Protein AF-A0A828RWL3-F1 (afdb_monomer)

Radius of gyration: 21.67 Å; Cα contacts (8 Å, |Δi|>4): 666; chains: 1; bounding box: 58×50×50 Å

Nearest PDB structures (foldseek):
  4rp9-assembly1_A  TM=7.560E-01  e=6.392E-09  Escherichia coli K-12
  4rp8-assembly1_C  TM=7.259E-01  e=3.290E-09  Escherichia coli K-12
  5zov-assembly1_B  TM=5.584E-01  e=4.483E-07  Pasteurella multocida
  4iu9-assembly2_A  TM=1.940E-01  e=2.304E+00  Escherichia coli K-12
  2nwl-assembly1_B  TM=1.496E-01  e=1.547E+00  Pyrococcus horikoshii

Structure (mmCIF, N/CA/C/O backbone):
data_AF-A0A828RWL3-F1
#
_entry.id   AF-A0A828RWL3-F1
#
loop_
_atom_site.group_PDB
_atom_site.id
_atom_site.type_symbol
_atom_site.label_atom_id
_atom_site.label_alt_id
_atom_site.label_comp_id
_atom_site.label_asym_id
_atom_site.label_entity_id
_atom_site.label_seq_id
_atom_site.pdbx_PDB_ins_code
_atom_site.Cartn_x
_atom_site.Cartn_y
_atom_site.Cartn_z
_atom_site.occupancy
_atom_site.B_iso_or_equiv
_atom_site.auth_seq_id
_atom_site.auth_comp_id
_atom_site.auth_asym_id
_atom_site.auth_atom_id
_atom_site.pdbx_PDB_model_num
ATOM 1 N N . MET A 1 1 ? -5.388 -0.956 -11.481 1.00 44.22 1 MET A N 1
ATOM 2 C CA . MET A 1 1 ? -4.963 0.187 -12.299 1.00 44.22 1 MET A CA 1
ATOM 3 C C . MET A 1 1 ? -3.912 0.929 -11.495 1.00 44.22 1 MET A C 1
ATOM 5 O O . MET A 1 1 ? -4.169 1.187 -10.321 1.00 44.22 1 MET A O 1
ATOM 9 N N . SER A 1 2 ? -2.727 1.198 -12.045 1.00 49.78 2 SER A N 1
ATOM 10 C CA . SER A 1 2 ? -1.838 2.213 -11.463 1.00 49.78 2 SER A CA 1
ATOM 11 C C . SER A 1 2 ? -2.535 3.561 -11.646 1.00 49.78 2 SER A C 1
ATOM 13 O O . SER A 1 2 ? -2.854 3.927 -12.773 1.00 49.78 2 SER A O 1
ATOM 15 N N . LEU A 1 3 ? -2.880 4.233 -10.550 1.00 58.66 3 LEU A N 1
ATOM 16 C CA . LEU A 1 3 ? -3.630 5.493 -10.591 1.00 58.66 3 LEU A CA 1
ATOM 17 C C . LEU A 1 3 ? -2.712 6.610 -11.108 1.00 58.66 3 LEU A C 1
ATOM 19 O O . LEU A 1 3 ? -1.569 6.678 -10.655 1.00 58.66 3 LEU A O 1
ATOM 23 N N . THR A 1 4 ? -3.189 7.489 -11.995 1.00 67.81 4 THR A N 1
ATOM 24 C CA . THR A 1 4 ? -2.459 8.715 -12.359 1.00 67.81 4 THR A CA 1
ATOM 25 C C . THR A 1 4 ? -2.262 9.595 -11.130 1.00 67.81 4 THR A C 1
ATOM 27 O O . THR A 1 4 ? -2.986 9.507 -10.135 1.00 67.81 4 THR A O 1
ATOM 30 N N . LEU A 1 5 ? -1.268 10.477 -11.203 1.00 70.69 5 LEU A N 1
ATOM 31 C CA . LEU A 1 5 ? -0.984 11.426 -10.135 1.00 70.69 5 LEU A CA 1
ATOM 32 C C . LEU A 1 5 ? -2.199 12.323 -9.825 1.00 70.69 5 LEU A C 1
ATOM 34 O O . LEU A 1 5 ? -2.502 12.544 -8.656 1.00 70.69 5 LEU A O 1
ATOM 38 N N . GLU A 1 6 ? -2.923 12.789 -10.843 1.00 70.81 6 GLU A N 1
ATOM 39 C CA . GLU A 1 6 ? -4.113 13.643 -10.698 1.00 70.81 6 GLU A CA 1
ATOM 40 C C . GLU A 1 6 ? -5.261 12.932 -9.959 1.00 70.81 6 GLU A C 1
ATOM 42 O O . GLU A 1 6 ? -5.835 13.485 -9.010 1.00 70.81 6 GLU A O 1
ATOM 47 N N . VAL A 1 7 ? -5.515 11.658 -10.284 1.00 70.38 7 VAL A N 1
ATOM 48 C CA . VAL A 1 7 ? -6.460 10.811 -9.540 1.00 70.38 7 VAL A CA 1
ATOM 49 C C . VAL A 1 7 ? -6.027 10.624 -8.097 1.00 70.38 7 VAL A C 1
ATOM 51 O O . VAL A 1 7 ? -6.837 10.783 -7.183 1.00 70.38 7 VAL A O 1
ATOM 54 N N . GLN A 1 8 ? -4.757 10.284 -7.868 1.00 70.50 8 GLN A N 1
ATOM 55 C CA . GLN A 1 8 ? -4.249 10.075 -6.514 1.00 70.50 8 GLN A CA 1
ATOM 56 C C . GLN A 1 8 ? -4.437 11.340 -5.666 1.00 70.50 8 GLN A C 1
ATOM 58 O O . GLN A 1 8 ? -4.917 11.249 -4.537 1.00 70.50 8 GLN A O 1
ATOM 63 N N . ILE A 1 9 ? -4.136 12.518 -6.224 1.00 77.75 9 ILE A N 1
ATOM 64 C CA . ILE A 1 9 ? -4.350 13.813 -5.568 1.00 77.75 9 ILE A CA 1
ATOM 65 C C . ILE A 1 9 ? -5.836 14.017 -5.243 1.00 77.75 9 ILE A C 1
ATOM 67 O O . ILE A 1 9 ? -6.172 14.334 -4.101 1.00 77.75 9 ILE A O 1
ATOM 71 N N . SER A 1 10 ? -6.728 13.789 -6.208 1.00 75.12 10 SER A N 1
ATOM 72 C CA . SER A 1 10 ? -8.176 13.964 -6.034 1.00 75.12 10 SER A CA 1
ATOM 73 C C . SER A 1 10 ? -8.737 13.075 -4.922 1.00 75.12 10 SER A C 1
ATOM 75 O O . SER A 1 10 ? -9.430 13.564 -4.027 1.00 75.12 10 SER A O 1
ATOM 77 N N . ILE A 1 11 ? -8.376 11.787 -4.907 1.00 75.31 11 ILE A N 1
ATOM 78 C CA . ILE A 1 11 ? -8.809 10.849 -3.861 1.00 75.31 11 ILE A CA 1
ATOM 79 C C . ILE A 1 11 ? -8.282 11.293 -2.492 1.00 75.31 11 ILE A C 1
ATOM 81 O O . ILE A 1 11 ? -9.030 11.297 -1.515 1.00 75.31 11 ILE A O 1
ATOM 85 N N . VAL A 1 12 ? -7.011 11.696 -2.407 1.00 80.69 12 VAL A N 1
ATOM 86 C CA . VAL A 1 12 ? -6.404 12.159 -1.151 1.00 80.69 12 VAL A CA 1
ATOM 87 C C . VAL A 1 12 ? -7.116 13.389 -0.605 1.00 80.69 12 VAL A C 1
ATOM 89 O O . VAL A 1 12 ? -7.374 13.462 0.597 1.00 80.69 12 VAL A O 1
ATOM 92 N N . LEU A 1 13 ? -7.476 14.335 -1.471 1.00 80.50 13 LEU A N 1
ATOM 93 C CA . LEU A 1 13 ? -8.237 15.512 -1.071 1.00 80.50 13 LEU A CA 1
ATOM 94 C C . LEU A 1 13 ? -9.634 15.119 -0.573 1.00 80.50 13 LEU A C 1
ATOM 96 O O . LEU A 1 13 ? -10.023 15.530 0.520 1.00 80.50 13 LEU A O 1
ATOM 100 N N . MET A 1 14 ? -10.354 14.255 -1.289 1.00 77.44 14 MET A N 1
ATOM 101 C CA . MET A 1 14 ? -11.671 13.772 -0.851 1.00 77.44 14 MET A CA 1
ATOM 102 C C . MET A 1 14 ? -11.606 13.051 0.504 1.00 77.44 14 MET A C 1
ATOM 104 O O . MET A 1 14 ? -12.411 13.314 1.396 1.00 77.44 14 MET A O 1
ATOM 108 N N . MET A 1 15 ? -10.616 12.181 0.700 1.00 80.00 15 MET A N 1
ATOM 109 C CA . MET A 1 15 ? -10.399 11.498 1.975 1.00 80.00 15 MET A CA 1
ATOM 110 C C . MET A 1 15 ? -10.011 12.439 3.104 1.00 80.00 15 MET A C 1
ATOM 112 O O . MET A 1 15 ? -10.405 12.233 4.253 1.00 80.00 15 MET A O 1
ATOM 116 N N . SER A 1 16 ? -9.184 13.440 2.803 1.00 83.62 16 SER A N 1
ATOM 117 C CA . SER A 1 16 ? -8.698 14.353 3.824 1.00 83.62 16 SER A CA 1
ATOM 118 C C . SER A 1 16 ? -9.839 15.087 4.508 1.00 83.62 16 SER A C 1
ATOM 120 O O . SER A 1 16 ? -9.810 15.255 5.724 1.00 83.62 16 SER A O 1
ATOM 122 N N . LEU A 1 17 ? -10.883 15.426 3.747 1.00 83.25 17 LEU A N 1
ATOM 123 C CA . LEU A 1 17 ? -12.101 16.024 4.275 1.00 83.25 17 LEU A CA 1
ATOM 124 C C . LEU A 1 17 ? -12.767 15.106 5.301 1.00 83.25 17 LEU A C 1
ATOM 126 O O . LEU A 1 17 ? -13.150 15.573 6.368 1.00 83.25 17 LEU A O 1
ATOM 130 N N . PHE A 1 18 ? -12.837 13.800 5.036 1.00 81.56 18 PHE A N 1
ATOM 131 C CA . PHE A 1 18 ? -13.383 12.826 5.984 1.00 81.56 18 PHE A CA 1
ATOM 132 C C . PHE A 1 18 ? -12.582 12.793 7.292 1.00 81.56 18 PHE A C 1
ATOM 134 O O . PHE A 1 18 ? -13.154 12.873 8.380 1.00 81.56 18 PHE A O 1
ATOM 141 N N . PHE A 1 19 ? -11.251 12.747 7.195 1.00 84.62 19 PHE A N 1
ATOM 142 C CA . PHE A 1 19 ? -10.373 12.710 8.365 1.00 84.62 19 PHE A CA 1
ATOM 143 C C . PHE A 1 19 ? -10.451 14.014 9.183 1.00 84.62 19 PHE A C 1
ATOM 145 O O . PHE A 1 19 ? -10.566 13.975 10.411 1.00 84.62 19 PHE A O 1
ATOM 152 N N . ILE A 1 20 ? -10.465 15.170 8.508 1.00 91.06 20 ILE A N 1
ATOM 153 C CA . ILE A 1 20 ? -10.624 16.504 9.111 1.00 91.06 20 ILE A CA 1
ATOM 154 C C . ILE A 1 20 ? -11.965 16.602 9.839 1.00 91.06 20 ILE A C 1
ATOM 156 O O . ILE A 1 20 ? -11.998 16.947 11.016 1.00 91.06 20 ILE A O 1
ATOM 160 N N . LEU A 1 21 ? -13.067 16.249 9.174 1.00 90.81 21 LEU A N 1
ATOM 161 C CA . LEU A 1 21 ? -14.407 16.364 9.746 1.00 90.81 21 LEU A CA 1
ATOM 162 C C . LEU A 1 21 ? -14.588 15.462 10.966 1.00 90.81 21 LEU A C 1
ATOM 164 O O . LEU A 1 21 ? -15.067 15.930 11.995 1.00 90.81 21 LEU A O 1
ATOM 168 N N . ILE A 1 22 ? -14.167 14.197 10.896 1.00 90.75 22 ILE A N 1
ATOM 169 C CA . ILE A 1 22 ? -14.326 13.258 12.017 1.00 90.75 22 ILE A CA 1
ATOM 170 C C . ILE A 1 22 ? -13.501 13.683 13.223 1.00 90.75 22 ILE A C 1
ATOM 172 O O . ILE A 1 22 ? -14.003 13.691 14.348 1.00 90.75 22 ILE A O 1
ATOM 176 N N . THR A 1 23 ? -12.240 14.053 13.000 1.00 92.06 23 THR A N 1
ATOM 177 C CA . THR A 1 23 ? -11.379 14.523 14.087 1.00 92.06 23 THR A CA 1
ATOM 178 C C . THR A 1 23 ? -11.931 15.808 14.690 1.00 92.06 23 THR A C 1
ATOM 180 O O . THR A 1 23 ? -12.050 15.886 15.907 1.00 92.06 23 THR A O 1
ATOM 183 N N . LEU A 1 24 ? -12.376 16.763 13.870 1.00 93.88 24 LEU A N 1
ATOM 184 C CA . LEU A 1 24 ? -12.996 18.003 14.335 1.00 93.88 24 LEU A CA 1
ATOM 185 C C . LEU A 1 24 ? -14.266 17.737 15.156 1.00 93.88 24 LEU A C 1
ATOM 187 O O . LEU A 1 24 ? -14.411 18.272 16.254 1.00 93.88 24 LEU A O 1
ATOM 191 N N . MET A 1 25 ? -15.166 16.881 14.663 1.00 92.81 25 MET A N 1
ATOM 192 C CA . MET A 1 25 ? -16.384 16.483 15.377 1.00 92.81 25 MET A CA 1
ATOM 193 C C . MET A 1 25 ? -16.061 15.842 16.726 1.00 92.81 25 MET A C 1
ATOM 195 O O . MET A 1 25 ? -16.711 16.155 17.724 1.00 92.81 25 MET A O 1
ATOM 199 N N . ASN A 1 26 ? -15.048 14.973 16.772 1.00 93.31 26 ASN A N 1
ATOM 200 C CA . ASN A 1 26 ? -14.613 14.355 18.017 1.00 93.31 26 ASN A CA 1
ATOM 201 C C . ASN A 1 26 ? -14.066 15.404 18.994 1.00 93.31 26 ASN A C 1
ATOM 203 O O . ASN A 1 26 ? -14.514 15.462 20.131 1.00 93.31 26 ASN A O 1
ATOM 207 N N . GLN A 1 27 ? -13.180 16.295 18.544 1.00 93.00 27 GLN A N 1
ATOM 208 C CA . GLN A 1 27 ? -12.599 17.344 19.390 1.00 93.00 27 GLN A CA 1
ATOM 209 C C . GLN A 1 27 ? -13.656 18.309 19.949 1.00 93.00 27 GLN A C 1
ATOM 211 O O . GLN A 1 27 ? -13.594 18.682 21.121 1.00 93.00 27 GLN A O 1
ATOM 216 N N . ILE A 1 28 ? -14.656 18.679 19.138 1.00 93.31 28 ILE A N 1
ATOM 217 C CA . ILE A 1 28 ? -15.793 19.502 19.579 1.00 93.31 28 ILE A CA 1
ATOM 218 C C . ILE A 1 28 ? -16.606 18.759 20.645 1.00 93.31 28 ILE A C 1
ATOM 220 O O . ILE A 1 28 ? -16.957 19.342 21.672 1.00 93.31 28 ILE A O 1
ATOM 224 N N . LYS A 1 29 ? -16.883 17.467 20.431 1.00 92.56 29 LYS A N 1
ATOM 225 C CA . LYS A 1 29 ? -17.624 16.630 21.385 1.00 92.56 29 LYS A CA 1
ATOM 226 C C . LYS A 1 29 ? -16.883 16.483 22.717 1.00 92.56 29 LYS A C 1
ATOM 228 O O . LYS A 1 29 ? -17.513 16.573 23.768 1.00 92.56 29 LYS A O 1
ATOM 233 N N . GLU A 1 30 ? -15.564 16.328 22.672 1.00 92.50 30 GLU A N 1
ATOM 234 C CA . GLU A 1 30 ? -14.693 16.248 23.851 1.00 92.50 30 GLU A CA 1
ATOM 235 C C . GLU A 1 30 ? -14.449 17.602 24.528 1.00 92.50 30 GLU A C 1
ATOM 237 O O . GLU A 1 30 ? -13.822 17.653 25.584 1.00 92.50 30 GLU A O 1
ATOM 242 N N . ARG A 1 31 ? -14.956 18.700 23.948 1.00 92.69 31 ARG A N 1
ATOM 243 C CA . ARG A 1 31 ? -14.736 20.072 24.428 1.00 92.69 31 ARG A CA 1
ATOM 244 C C . ARG A 1 31 ? -13.246 20.389 24.591 1.00 92.69 31 ARG A C 1
ATOM 246 O O . ARG A 1 31 ? -12.847 21.055 25.548 1.00 92.69 31 ARG A O 1
ATOM 253 N N . GLU A 1 32 ? -12.427 19.906 23.657 1.00 92.88 32 GLU A N 1
ATOM 254 C CA . GLU A 1 32 ? -10.999 20.210 23.645 1.00 92.88 32 GLU A CA 1
ATOM 255 C C . GLU A 1 32 ? -10.752 21.718 23.510 1.00 92.88 32 GLU A C 1
ATOM 257 O O . GLU A 1 32 ? -11.544 22.467 22.932 1.00 92.88 32 GLU A O 1
ATOM 262 N N . SER A 1 33 ? -9.615 22.178 24.035 1.00 95.50 33 SER A N 1
ATOM 263 C CA . SER A 1 33 ? -9.243 23.589 23.926 1.00 95.50 33 SER A CA 1
ATOM 264 C C . SER A 1 33 ? -9.060 24.004 22.460 1.00 95.50 33 SER A C 1
ATOM 266 O O . SER A 1 33 ? -8.531 23.244 21.647 1.00 95.50 33 SER A O 1
ATOM 268 N N . LEU A 1 34 ? -9.390 25.258 22.129 1.00 93.75 34 LEU A N 1
ATOM 269 C CA . LEU A 1 34 ? -9.177 25.817 20.784 1.00 93.75 34 LEU A CA 1
ATOM 270 C C . LEU A 1 34 ? -7.720 25.650 20.310 1.00 93.75 34 LEU A C 1
ATOM 272 O O . LEU A 1 34 ? -7.465 25.400 19.135 1.00 93.75 34 LEU A O 1
ATOM 276 N N . LYS A 1 35 ? -6.758 25.692 21.242 1.00 95.44 35 LYS A N 1
ATOM 277 C CA . LYS A 1 35 ? -5.345 25.399 20.973 1.00 95.44 35 LYS A CA 1
ATOM 278 C C . LYS A 1 35 ? -5.126 23.959 20.486 1.00 95.44 35 LYS A C 1
ATOM 280 O O . LYS A 1 35 ? -4.405 23.763 19.512 1.00 95.44 35 LYS A O 1
ATOM 285 N N . GLN A 1 36 ? -5.712 22.959 21.145 1.00 92.94 36 GLN A N 1
ATOM 286 C CA . GLN A 1 36 ? -5.599 21.553 20.729 1.00 92.94 36 GLN A CA 1
ATOM 287 C C . GLN A 1 36 ? -6.276 21.305 19.382 1.00 92.94 36 GLN A C 1
ATOM 289 O O . GLN A 1 36 ? -5.696 20.631 18.530 1.00 92.94 36 GLN A O 1
ATOM 294 N N . LEU A 1 37 ? -7.440 21.921 19.158 1.00 93.75 37 LEU A N 1
ATOM 295 C CA . LEU A 1 37 ? -8.142 21.879 17.878 1.00 93.75 37 LEU A CA 1
ATOM 296 C C . LEU A 1 37 ? -7.238 22.381 16.746 1.00 93.75 37 LEU A C 1
ATOM 298 O O . LEU A 1 37 ? -6.985 21.648 15.792 1.00 93.75 37 LEU A O 1
ATOM 302 N N . ILE A 1 38 ? -6.654 23.575 16.891 1.00 94.38 38 ILE A N 1
ATOM 303 C CA . ILE A 1 38 ? -5.737 24.136 15.886 1.00 94.38 38 ILE A CA 1
ATOM 304 C C . ILE A 1 38 ? -4.530 23.222 15.654 1.00 94.38 38 ILE A C 1
ATOM 306 O O . ILE A 1 38 ? -4.152 22.997 14.504 1.00 94.38 38 ILE A O 1
ATOM 310 N N . ILE A 1 39 ? -3.923 22.677 16.714 1.00 94.56 39 ILE A N 1
ATOM 311 C CA . ILE A 1 39 ? -2.751 21.796 16.591 1.00 94.56 39 ILE A CA 1
ATOM 312 C C . ILE A 1 39 ? -3.091 20.538 15.786 1.00 94.56 39 ILE A C 1
ATOM 314 O O . ILE A 1 39 ? -2.345 20.181 14.874 1.00 94.56 39 ILE A O 1
ATOM 318 N N . VAL A 1 40 ? -4.195 19.861 16.108 1.00 93.75 40 VAL A N 1
ATOM 319 C CA . VAL A 1 40 ? -4.599 18.623 15.428 1.00 93.75 40 VAL A CA 1
ATOM 320 C C . VAL A 1 40 ? -4.943 18.892 13.967 1.00 93.75 40 VAL A C 1
ATOM 322 O O . VAL A 1 40 ? -4.387 18.233 13.090 1.00 93.75 40 VAL A O 1
ATOM 325 N N . GLN A 1 41 ? -5.764 19.906 13.688 1.00 94.44 41 GLN A N 1
ATOM 326 C CA . GLN A 1 41 ? -6.152 20.237 12.315 1.00 94.44 41 GLN A CA 1
ATOM 327 C C . GLN A 1 41 ? -4.950 20.677 11.467 1.00 94.44 41 GLN A C 1
ATOM 329 O O . GLN A 1 41 ? -4.795 20.233 10.330 1.00 94.44 41 GLN A O 1
ATOM 334 N N . SER A 1 42 ? -4.021 21.452 12.039 1.00 94.25 42 SER A N 1
ATOM 335 C CA . SER A 1 42 ? -2.791 21.856 11.341 1.00 94.25 42 SER A CA 1
ATOM 336 C C . SER A 1 42 ? -1.904 20.658 11.000 1.00 94.25 42 SER A C 1
ATOM 338 O O . SER A 1 42 ? -1.358 20.593 9.902 1.00 94.25 42 SER A O 1
ATOM 340 N N . LYS A 1 43 ? -1.772 19.680 11.909 1.00 94.69 43 LYS A N 1
ATOM 341 C CA . LYS A 1 43 ? -1.021 18.444 11.639 1.00 94.69 43 LYS A CA 1
ATOM 342 C C . LYS A 1 43 ? -1.633 17.639 10.498 1.00 94.69 43 LYS A C 1
ATOM 344 O O . LYS A 1 43 ? -0.879 17.105 9.689 1.00 94.69 43 LYS A O 1
ATOM 349 N N . ILE A 1 44 ? -2.964 17.560 10.431 1.00 93.19 44 ILE A N 1
ATOM 350 C CA . ILE A 1 44 ? -3.666 16.878 9.339 1.00 93.19 44 ILE A CA 1
ATOM 351 C C . ILE A 1 44 ? -3.368 17.592 8.016 1.00 93.19 44 ILE A C 1
ATOM 353 O O . ILE A 1 44 ? -2.844 16.959 7.105 1.00 93.19 44 ILE A O 1
ATOM 357 N N . ILE A 1 45 ? -3.606 18.908 7.936 1.00 92.94 45 ILE A N 1
ATOM 358 C CA . ILE A 1 45 ? -3.401 19.717 6.718 1.00 92.94 45 ILE A CA 1
ATOM 359 C C . ILE A 1 45 ? -1.947 19.648 6.230 1.00 92.94 45 ILE A C 1
ATOM 361 O O . ILE A 1 45 ? -1.699 19.352 5.061 1.00 92.94 45 ILE A O 1
ATOM 365 N N . LEU A 1 46 ? -0.974 19.863 7.124 1.00 94.81 46 LEU A N 1
ATOM 366 C CA . LEU A 1 46 ? 0.451 19.752 6.793 1.00 94.81 46 LEU A CA 1
ATOM 367 C C . LEU A 1 46 ? 0.826 18.329 6.372 1.00 94.81 46 LEU A C 1
ATOM 369 O O . LEU A 1 46 ? 1.598 18.148 5.432 1.00 94.81 46 LEU A O 1
ATOM 373 N N . GLY A 1 47 ? 0.265 17.322 7.045 1.00 93.69 47 GLY A N 1
ATOM 374 C CA . GLY A 1 47 ? 0.429 15.924 6.676 1.00 93.69 47 GLY A CA 1
ATOM 375 C C . GLY A 1 47 ? -0.020 15.678 5.240 1.00 93.69 47 GLY A C 1
ATOM 376 O O . GLY A 1 47 ? 0.758 15.157 4.447 1.00 93.69 47 GLY A O 1
ATOM 377 N N . ILE A 1 48 ? -1.233 16.096 4.884 1.00 91.12 48 ILE A N 1
ATOM 378 C CA . ILE A 1 48 ? -1.780 15.927 3.533 1.00 91.12 48 ILE A CA 1
ATOM 379 C C . ILE A 1 48 ? -0.895 16.618 2.497 1.00 91.12 48 ILE A C 1
ATOM 381 O O . ILE A 1 48 ? -0.556 15.998 1.496 1.00 91.12 48 ILE A O 1
ATOM 385 N N . GLY A 1 49 ? -0.449 17.852 2.754 1.00 92.38 49 GLY A N 1
ATOM 386 C CA . GLY A 1 49 ? 0.472 18.554 1.855 1.00 92.38 49 GLY A CA 1
ATOM 387 C C . GLY A 1 49 ? 1.768 17.771 1.607 1.00 92.38 49 GLY A C 1
ATOM 388 O O . GLY A 1 49 ? 2.194 17.615 0.462 1.00 92.38 49 GLY A O 1
ATOM 389 N N . LEU A 1 50 ? 2.359 17.203 2.663 1.00 95.62 50 LEU A N 1
ATOM 390 C CA . LEU A 1 50 ? 3.531 16.332 2.541 1.00 95.62 50 LEU A CA 1
ATOM 391 C C . LEU A 1 50 ? 3.215 15.034 1.788 1.00 95.62 50 LEU A C 1
ATOM 393 O O . LEU A 1 50 ? 4.045 14.572 1.008 1.00 95.62 50 LEU A O 1
ATOM 397 N N . PHE A 1 51 ? 2.028 14.457 1.976 1.00 92.50 51 PHE A N 1
ATOM 398 C CA . PHE A 1 51 ? 1.627 13.263 1.239 1.00 92.50 51 PHE A CA 1
ATOM 399 C C . PHE A 1 51 ? 1.484 13.546 -0.256 1.00 92.50 51 PHE A C 1
ATOM 401 O O . PHE A 1 51 ? 2.058 12.820 -1.062 1.00 92.50 51 PHE A O 1
ATOM 408 N N . LEU A 1 52 ? 0.824 14.644 -0.630 1.00 90.19 52 LEU A N 1
ATOM 409 C CA . LEU A 1 52 ? 0.687 15.064 -2.026 1.00 90.19 52 LEU A CA 1
ATOM 410 C C . LEU A 1 52 ? 2.057 15.283 -2.680 1.00 90.19 52 LEU A C 1
ATOM 412 O O . LEU A 1 52 ? 2.308 14.760 -3.763 1.00 90.19 52 LEU A O 1
ATOM 416 N N . MET A 1 53 ? 2.987 15.963 -1.999 1.00 91.06 53 MET A N 1
ATOM 417 C CA . MET A 1 53 ? 4.362 16.090 -2.500 1.00 91.06 53 MET A CA 1
ATOM 418 C C . MET A 1 53 ? 5.057 14.735 -2.646 1.00 91.06 53 MET A C 1
ATOM 420 O O . MET A 1 53 ? 5.741 14.501 -3.641 1.00 91.06 53 MET A O 1
ATOM 424 N N . SER A 1 54 ? 4.857 13.819 -1.692 1.00 92.44 54 SER A N 1
ATOM 425 C CA . SER A 1 54 ? 5.420 12.471 -1.792 1.00 92.44 54 SER A CA 1
ATOM 426 C C . SER A 1 54 ? 4.906 11.723 -3.021 1.00 92.44 54 SER A C 1
ATOM 428 O O . SER A 1 54 ? 5.706 11.081 -3.696 1.00 92.44 54 SER A O 1
ATOM 430 N N . LEU A 1 55 ? 3.622 11.871 -3.369 1.00 88.50 55 LEU A N 1
ATOM 431 C CA . LEU A 1 55 ? 3.047 11.274 -4.574 1.00 88.50 55 LEU A CA 1
ATOM 432 C C . LEU A 1 55 ? 3.710 11.837 -5.831 1.00 88.50 55 LEU A C 1
ATOM 434 O O . LEU A 1 55 ? 4.125 11.060 -6.685 1.00 88.50 55 LEU A O 1
ATOM 438 N N . VAL A 1 56 ? 3.882 13.158 -5.932 1.00 88.00 56 VAL A N 1
ATOM 439 C CA . VAL A 1 56 ? 4.536 13.791 -7.094 1.00 88.00 56 VAL A CA 1
ATOM 440 C C . VAL A 1 56 ? 5.952 13.238 -7.292 1.00 88.00 56 VAL A C 1
ATOM 442 O O . VAL A 1 56 ? 6.305 12.784 -8.385 1.00 88.00 56 VAL A O 1
ATOM 445 N N . PHE A 1 57 ? 6.761 13.233 -6.230 1.00 91.44 57 PHE A N 1
ATOM 446 C CA . PHE A 1 57 ? 8.146 12.772 -6.306 1.00 91.44 57 PHE A CA 1
ATOM 447 C C . PHE A 1 57 ? 8.245 11.264 -6.563 1.00 91.44 57 PHE A C 1
ATOM 449 O O . PHE A 1 57 ? 9.008 10.844 -7.429 1.00 91.44 57 PHE A O 1
ATOM 456 N N . LEU A 1 58 ? 7.465 10.434 -5.865 1.00 90.69 58 LEU A N 1
ATOM 457 C CA . LEU A 1 58 ? 7.522 8.979 -6.038 1.00 90.69 58 LEU A CA 1
ATOM 458 C C . LEU A 1 58 ? 6.985 8.529 -7.402 1.00 90.69 58 LEU A C 1
ATOM 460 O O . LEU A 1 58 ? 7.565 7.617 -7.986 1.00 90.69 58 LEU A O 1
ATOM 464 N N . ASN A 1 59 ? 5.964 9.195 -7.958 1.00 85.94 59 ASN A N 1
ATOM 465 C CA . ASN A 1 59 ? 5.524 8.938 -9.334 1.00 85.94 59 ASN A CA 1
ATOM 466 C C . ASN A 1 59 ? 6.606 9.334 -10.350 1.00 85.94 59 ASN A C 1
ATOM 468 O O . ASN A 1 59 ? 6.879 8.587 -11.286 1.00 85.94 59 ASN A O 1
ATOM 472 N N . SER A 1 60 ? 7.278 10.471 -10.145 1.00 85.69 60 SER A N 1
ATOM 473 C CA . SER A 1 60 ? 8.391 10.893 -11.009 1.00 85.69 60 SER A CA 1
ATOM 474 C C . SER A 1 60 ? 9.549 9.888 -10.971 1.00 85.69 60 SER A C 1
ATOM 476 O O . SER A 1 60 ? 10.060 9.487 -12.016 1.00 85.69 60 SER A O 1
ATOM 478 N N . TYR A 1 61 ? 9.917 9.422 -9.772 1.00 89.00 61 TYR A N 1
ATOM 479 C CA . TYR A 1 61 ? 10.891 8.344 -9.590 1.00 89.00 61 TYR A CA 1
ATOM 480 C C . TYR A 1 61 ? 10.453 7.065 -10.310 1.00 89.00 61 TYR A C 1
ATOM 482 O O . TYR A 1 61 ? 11.256 6.454 -11.011 1.00 89.00 61 TYR A O 1
ATOM 490 N N . TYR A 1 62 ? 9.180 6.679 -10.171 1.00 87.94 62 TYR A N 1
ATOM 491 C CA . TYR A 1 62 ? 8.611 5.501 -10.819 1.00 87.94 62 TYR A CA 1
ATOM 492 C C . TYR A 1 62 ? 8.781 5.544 -12.342 1.00 87.94 62 TYR A C 1
ATOM 494 O O . TYR A 1 62 ? 9.276 4.571 -12.908 1.00 87.94 62 TYR A O 1
ATOM 502 N N . TYR A 1 63 ? 8.454 6.655 -13.007 1.00 83.44 63 TYR A N 1
ATOM 503 C CA . TYR A 1 63 ? 8.642 6.772 -14.459 1.00 83.44 63 TYR A CA 1
ATOM 504 C C . TYR A 1 63 ? 10.113 6.615 -14.864 1.00 83.44 63 TYR A C 1
ATOM 506 O O . TYR A 1 63 ? 10.437 5.853 -15.779 1.00 83.44 63 TYR A O 1
ATOM 514 N N . LEU A 1 64 ? 11.020 7.280 -14.144 1.00 83.88 64 LEU A N 1
ATOM 515 C CA . LEU A 1 64 ? 12.451 7.221 -14.429 1.00 83.88 64 LEU A CA 1
ATOM 516 C C . LEU A 1 64 ? 13.026 5.820 -14.213 1.00 83.88 64 LEU A C 1
ATOM 518 O O . LEU A 1 64 ? 13.670 5.284 -15.112 1.00 83.88 64 LEU A O 1
ATOM 522 N N . ILE A 1 65 ? 12.775 5.190 -13.063 1.00 86.31 65 ILE A N 1
ATOM 523 C CA . ILE A 1 65 ? 13.295 3.841 -12.800 1.00 86.31 65 ILE A CA 1
ATOM 524 C C . ILE A 1 65 ? 12.667 2.798 -13.730 1.00 86.31 65 ILE A C 1
ATOM 526 O O . ILE A 1 65 ? 13.349 1.864 -14.146 1.00 86.31 65 ILE A O 1
ATOM 530 N N . SER A 1 66 ? 11.402 2.977 -14.117 1.00 86.75 66 SER A N 1
ATOM 531 C CA . SER A 1 66 ? 10.726 2.078 -15.053 1.00 86.75 66 SER A CA 1
ATOM 532 C C . SER A 1 66 ? 11.379 2.097 -16.426 1.00 86.75 66 SER A C 1
ATOM 534 O O . SER A 1 66 ? 11.639 1.029 -16.970 1.00 86.75 66 SER A O 1
ATOM 536 N N . SER A 1 67 ? 11.731 3.273 -16.957 1.00 83.75 67 SER A N 1
ATOM 537 C CA . SER A 1 67 ? 12.463 3.367 -18.230 1.00 83.75 67 SER A CA 1
ATOM 538 C C . SER A 1 67 ? 13.803 2.620 -18.203 1.00 83.75 67 SER A C 1
ATOM 540 O O . SER A 1 67 ? 14.106 1.867 -19.127 1.00 83.75 67 SER A O 1
ATOM 542 N N . VAL A 1 68 ? 14.554 2.737 -17.102 1.00 86.81 68 VA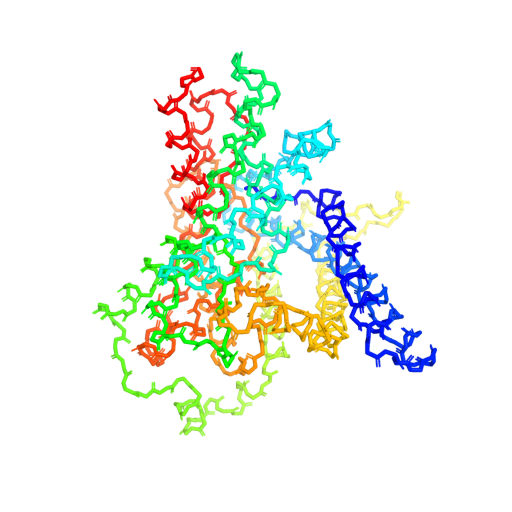L A N 1
ATOM 543 C CA . VAL A 1 68 ? 15.818 2.013 -16.889 1.00 86.81 68 VAL A CA 1
ATOM 544 C C . VAL A 1 68 ? 15.581 0.503 -16.877 1.00 86.81 68 VAL A C 1
ATOM 546 O O . VAL A 1 68 ? 16.271 -0.236 -17.574 1.00 86.81 68 VAL A O 1
ATOM 549 N N . ILE A 1 69 ? 14.591 0.034 -16.112 1.00 90.06 69 ILE A N 1
ATOM 550 C CA . ILE A 1 69 ? 14.256 -1.394 -16.028 1.00 90.06 69 ILE A CA 1
ATOM 551 C C . ILE A 1 69 ? 13.823 -1.930 -17.394 1.00 90.06 69 ILE A C 1
ATOM 553 O O . ILE A 1 69 ? 14.270 -3.001 -17.799 1.00 90.06 69 ILE A O 1
ATOM 557 N N . CYS A 1 70 ? 12.988 -1.183 -18.116 1.00 88.19 70 CYS A N 1
ATOM 558 C CA . CYS A 1 70 ? 12.491 -1.589 -19.424 1.00 88.19 70 CYS A CA 1
ATOM 559 C C . CYS A 1 70 ? 13.613 -1.716 -20.446 1.00 88.19 70 CYS A C 1
ATOM 561 O O . CYS A 1 70 ? 13.639 -2.685 -21.200 1.00 88.19 70 CYS A O 1
ATOM 563 N N . TYR A 1 71 ? 14.573 -0.789 -20.413 1.00 86.81 71 TYR A N 1
ATOM 564 C CA . TYR A 1 71 ? 15.772 -0.873 -21.233 1.00 86.81 71 TYR A CA 1
ATOM 565 C C . TYR A 1 71 ? 16.600 -2.120 -20.898 1.00 86.81 71 TYR A C 1
ATOM 567 O O . TYR A 1 71 ? 16.898 -2.920 -21.784 1.00 86.81 71 TYR A O 1
ATOM 575 N N . VAL A 1 72 ? 16.903 -2.332 -19.611 1.00 89.19 72 VAL A N 1
ATOM 576 C CA . VAL A 1 72 ? 17.730 -3.460 -19.142 1.00 89.19 72 VAL A CA 1
ATOM 577 C C . VAL A 1 72 ? 17.109 -4.813 -19.479 1.00 89.19 72 VAL A C 1
ATOM 579 O O . VAL A 1 72 ? 17.815 -5.751 -19.850 1.00 89.19 72 VAL A O 1
ATOM 582 N N . LEU A 1 73 ? 15.788 -4.926 -19.336 1.00 90.62 73 LEU A N 1
ATOM 583 C CA . LEU A 1 73 ? 15.050 -6.166 -19.562 1.00 90.62 73 LEU A CA 1
ATOM 584 C C . LEU A 1 73 ? 14.508 -6.295 -20.988 1.00 90.62 73 LEU A C 1
ATOM 586 O O . LEU A 1 73 ? 13.907 -7.320 -21.300 1.00 90.62 73 LEU A O 1
ATOM 590 N N . LYS A 1 74 ? 14.705 -5.293 -21.853 1.00 88.00 74 LYS A N 1
ATOM 591 C CA . LYS A 1 74 ? 14.167 -5.250 -23.224 1.00 88.00 74 LYS A CA 1
ATOM 592 C C . LYS A 1 74 ? 12.660 -5.533 -23.281 1.00 88.00 74 LYS A C 1
ATOM 594 O O . LYS A 1 74 ? 12.192 -6.264 -24.151 1.00 88.00 74 LYS A O 1
ATOM 599 N N . ILE A 1 75 ? 11.913 -4.974 -22.333 1.00 86.44 75 ILE A N 1
ATOM 600 C CA . ILE A 1 75 ? 10.453 -5.110 -22.256 1.00 86.44 75 ILE A CA 1
ATOM 601 C C . ILE A 1 75 ? 9.776 -3.826 -22.726 1.00 86.44 75 ILE A C 1
ATOM 603 O O . ILE A 1 75 ? 10.271 -2.726 -22.477 1.00 86.44 75 ILE A O 1
ATOM 607 N N . SER A 1 76 ? 8.623 -3.968 -23.374 1.00 81.75 76 SER A N 1
ATOM 608 C CA . SER A 1 76 ? 7.745 -2.849 -23.711 1.00 81.75 76 SER A CA 1
ATOM 609 C C . SER A 1 76 ? 6.767 -2.620 -22.554 1.00 81.75 76 SER A C 1
ATOM 611 O O . SER A 1 76 ? 5.878 -3.449 -22.340 1.00 81.75 76 SER A O 1
ATOM 613 N N . PRO A 1 77 ? 6.921 -1.538 -21.767 1.00 79.44 77 PRO A N 1
ATOM 614 C CA . PRO A 1 77 ? 6.013 -1.279 -20.663 1.00 79.44 77 PRO A CA 1
ATOM 615 C C . PRO A 1 77 ? 4.662 -0.814 -21.188 1.00 79.44 77 PRO A C 1
ATOM 617 O O . PRO A 1 77 ? 4.577 0.088 -22.023 1.00 79.44 77 PRO A O 1
ATOM 620 N N . VAL A 1 78 ? 3.598 -1.353 -20.607 1.00 80.06 78 VAL A N 1
ATOM 621 C CA . VAL A 1 78 ? 2.285 -0.722 -20.656 1.00 80.06 78 VAL A CA 1
ATOM 622 C C . VAL A 1 78 ? 2.151 0.134 -19.405 1.00 80.06 78 VAL A C 1
ATOM 624 O O . VAL A 1 78 ? 1.881 -0.360 -18.306 1.00 80.06 78 VAL A O 1
ATOM 627 N N . TYR A 1 79 ? 2.373 1.438 -19.569 1.00 73.12 79 TYR A N 1
ATOM 628 C CA . TYR A 1 79 ? 1.966 2.414 -18.568 1.00 73.12 79 TYR A CA 1
ATOM 629 C C . TYR A 1 79 ? 0.460 2.578 -18.690 1.00 73.12 79 TYR A C 1
ATOM 631 O O . TYR A 1 79 ? -0.044 3.082 -19.692 1.00 73.12 79 TYR A O 1
ATOM 639 N N . MET A 1 80 ? -0.268 2.105 -17.688 1.00 62.47 80 MET A N 1
ATOM 640 C CA . MET A 1 80 ? -1.717 2.217 -17.707 1.00 62.47 80 MET A CA 1
ATOM 641 C C . MET A 1 80 ? -2.092 3.686 -17.548 1.00 62.47 80 MET A C 1
ATOM 643 O O . MET A 1 80 ? -1.903 4.265 -16.479 1.00 62.47 80 MET A O 1
ATOM 647 N N . SER A 1 81 ? -2.629 4.276 -18.614 1.00 54.84 81 SER A N 1
ATOM 648 C CA . SER A 1 81 ? -3.373 5.527 -18.527 1.00 54.84 81 SER A CA 1
ATOM 649 C C . SER A 1 81 ? -4.593 5.242 -17.656 1.00 54.84 81 SER A C 1
ATOM 651 O O . SER A 1 81 ? -5.408 4.381 -17.991 1.00 54.84 81 SER A O 1
ATOM 653 N N . SER A 1 82 ? -4.714 5.918 -16.510 1.00 56.00 82 SER A N 1
ATOM 654 C CA . SER A 1 82 ? -5.924 5.803 -15.701 1.00 56.00 82 SER A CA 1
ATOM 655 C C . SER A 1 82 ? -7.068 6.653 -16.229 1.00 56.00 82 SER A C 1
ATOM 657 O O . SER A 1 82 ? -8.016 6.858 -15.486 1.00 56.00 82 SER A O 1
ATOM 659 N N . ALA A 1 83 ? -7.000 7.135 -17.476 1.00 57.22 83 ALA A N 1
ATOM 660 C CA . ALA A 1 83 ? -7.954 8.096 -18.015 1.00 57.22 83 ALA A CA 1
ATOM 661 C C . ALA A 1 83 ? -9.401 7.617 -17.847 1.00 57.22 83 ALA A C 1
ATOM 663 O O . ALA A 1 83 ? -10.228 8.392 -17.397 1.00 57.22 83 ALA A O 1
ATOM 664 N N . SER A 1 84 ? -9.696 6.333 -18.087 1.00 62.78 84 SER A N 1
ATOM 665 C CA . SER A 1 84 ? -11.048 5.780 -17.908 1.00 62.78 84 SER A CA 1
ATOM 666 C C . SER A 1 84 ? -11.512 5.718 -16.446 1.00 62.78 84 SER A C 1
ATOM 668 O O . SER A 1 84 ? -12.679 5.948 -16.152 1.00 62.78 84 SER A O 1
ATOM 670 N N . PHE A 1 85 ? -10.626 5.418 -15.498 1.00 72.94 85 PHE A N 1
ATOM 671 C CA . PHE A 1 85 ? -10.966 5.428 -14.071 1.00 72.94 85 PHE A CA 1
ATOM 672 C C . PHE A 1 85 ? -11.038 6.849 -13.520 1.00 72.94 85 PHE A C 1
ATOM 674 O O . PHE A 1 85 ? -11.867 7.142 -12.666 1.00 72.94 85 PHE A O 1
ATOM 681 N N . GLU A 1 86 ? -10.167 7.724 -14.007 1.00 69.69 86 GLU A N 1
ATOM 682 C CA . GLU A 1 86 ? -10.095 9.137 -13.673 1.00 69.69 86 GLU A CA 1
ATOM 683 C C . GLU A 1 86 ? -11.351 9.872 -14.107 1.00 69.69 86 GLU A C 1
ATOM 685 O O . GLU A 1 86 ? -11.986 10.528 -13.284 1.00 69.69 86 GLU A O 1
ATOM 690 N N . THR A 1 87 ? -11.754 9.697 -15.366 1.00 74.06 87 THR A N 1
ATOM 691 C CA . THR A 1 87 ? -13.000 10.261 -15.878 1.00 74.06 87 THR A CA 1
ATOM 692 C C . THR A 1 87 ? -14.174 9.752 -15.064 1.00 74.06 87 THR A C 1
ATOM 694 O O . THR A 1 87 ? -14.987 10.553 -14.625 1.00 74.06 87 THR A O 1
ATOM 697 N N . VAL A 1 88 ? -14.231 8.457 -14.743 1.00 82.94 88 VAL A N 1
ATOM 698 C CA . VAL A 1 88 ? -15.304 7.924 -13.894 1.00 82.94 88 VAL A CA 1
ATOM 699 C C . VAL A 1 88 ? -15.277 8.523 -12.493 1.00 82.94 88 VAL A C 1
ATOM 701 O O . VAL A 1 88 ? -16.325 8.926 -11.993 1.00 82.94 88 VAL A O 1
ATOM 704 N N . LEU A 1 89 ? -14.111 8.619 -11.853 1.00 84.12 89 LEU A N 1
ATOM 705 C CA . LEU A 1 89 ? -13.991 9.208 -10.523 1.00 84.12 89 LEU A CA 1
ATOM 706 C C . LEU A 1 89 ? -14.467 10.663 -10.518 1.00 84.12 89 LEU A C 1
ATOM 708 O O . LEU A 1 89 ? -15.223 11.046 -9.628 1.00 84.12 89 LEU A O 1
ATOM 712 N N . ILE A 1 90 ? -14.039 11.457 -11.501 1.00 82.44 90 ILE A N 1
ATOM 713 C CA . ILE A 1 90 ? -14.341 12.887 -11.595 1.00 82.44 90 ILE A CA 1
ATOM 714 C C . ILE A 1 90 ? -15.789 13.114 -12.029 1.00 82.44 90 ILE A C 1
ATOM 716 O O . ILE A 1 90 ? -16.486 13.910 -11.414 1.00 82.44 90 ILE A O 1
ATOM 720 N N . GLU A 1 91 ? -16.285 12.420 -13.050 1.00 85.88 91 GLU A N 1
ATOM 721 C CA . GLU A 1 91 ? -17.638 12.625 -13.581 1.00 85.88 91 GLU A CA 1
ATOM 722 C C . GLU A 1 91 ? -18.719 12.002 -12.693 1.00 85.88 91 GLU A C 1
ATOM 724 O O . GLU A 1 91 ? -19.844 12.504 -12.628 1.00 85.88 91 GLU A O 1
ATOM 729 N N . LYS A 1 92 ? -18.403 10.905 -11.994 1.00 89.06 92 LYS A N 1
ATOM 730 C CA . LYS A 1 92 ? -19.342 10.167 -11.132 1.00 89.06 92 LYS A CA 1
ATOM 731 C C . LYS A 1 92 ? -19.038 10.332 -9.643 1.00 89.06 92 LYS A C 1
ATOM 733 O O . LYS A 1 92 ? -19.581 9.578 -8.834 1.00 89.06 92 LYS A O 1
ATOM 738 N N . TRP A 1 93 ? -18.245 11.336 -9.258 1.00 86.69 93 TRP A N 1
ATOM 739 C CA . TRP A 1 93 ? -17.828 11.578 -7.869 1.00 86.69 93 TRP A CA 1
ATOM 740 C C . TRP A 1 93 ? -19.003 11.563 -6.879 1.00 86.69 93 TRP A C 1
ATOM 742 O O . TRP A 1 93 ? -18.916 10.957 -5.813 1.00 86.69 93 TRP A O 1
ATOM 752 N N . PHE A 1 94 ? -20.135 12.173 -7.250 1.00 89.06 94 PHE A N 1
ATOM 753 C CA . PHE A 1 94 ? -21.331 12.233 -6.409 1.00 89.06 94 PHE A CA 1
ATOM 754 C C . PHE A 1 94 ? -21.926 10.839 -6.161 1.00 89.06 94 PHE A C 1
ATOM 756 O O . PHE A 1 94 ? -22.201 10.474 -5.019 1.00 89.06 94 PHE A O 1
ATOM 763 N N . VAL A 1 95 ? -22.056 10.030 -7.218 1.00 92.44 95 VAL A N 1
ATOM 764 C CA . VAL A 1 95 ? -22.543 8.641 -7.143 1.00 92.44 95 VAL A CA 1
ATOM 765 C C . VAL A 1 95 ? -21.622 7.810 -6.248 1.00 92.44 95 VAL A C 1
ATOM 767 O O . VAL A 1 95 ? -22.100 7.063 -5.393 1.00 92.44 95 VAL A O 1
ATOM 770 N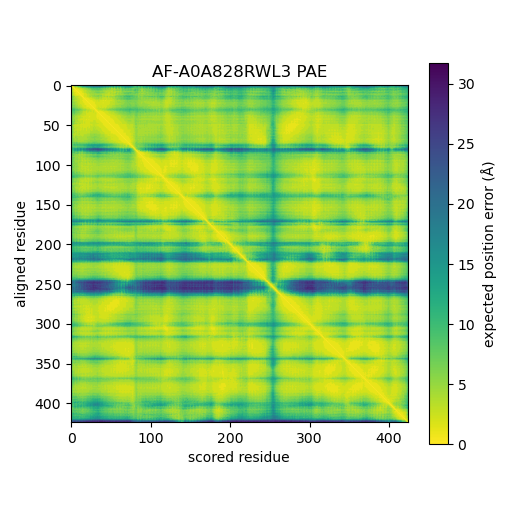 N . ILE A 1 96 ? -20.307 7.987 -6.398 1.00 92.12 96 ILE A N 1
ATOM 771 C CA . ILE A 1 96 ? -19.284 7.297 -5.607 1.00 92.12 96 ILE A CA 1
ATOM 772 C C . ILE A 1 96 ? -19.399 7.667 -4.123 1.00 92.12 96 ILE A C 1
ATOM 774 O O . ILE A 1 96 ? -19.486 6.773 -3.283 1.00 92.12 96 ILE A O 1
ATOM 778 N N . ILE A 1 97 ? -19.476 8.957 -3.777 1.00 90.50 97 ILE A N 1
ATOM 779 C CA . ILE A 1 97 ? -19.611 9.392 -2.376 1.00 90.50 97 ILE A CA 1
ATOM 780 C C . ILE A 1 97 ? -20.920 8.885 -1.761 1.00 90.50 97 ILE A C 1
ATOM 782 O O . ILE A 1 97 ? -20.898 8.341 -0.656 1.00 90.50 97 ILE A O 1
ATOM 786 N N . CYS A 1 98 ? -22.055 9.022 -2.457 1.00 92.81 98 CYS A N 1
ATOM 787 C CA . CYS A 1 98 ? -23.341 8.518 -1.969 1.00 92.81 98 CYS A CA 1
ATOM 788 C C . CYS A 1 98 ? -23.290 7.010 -1.697 1.00 92.81 98 CYS A C 1
ATOM 790 O O . CYS A 1 98 ? -23.793 6.543 -0.675 1.00 92.81 98 CYS A O 1
ATOM 792 N N . THR A 1 99 ? -22.636 6.263 -2.586 1.00 95.75 99 THR A N 1
ATOM 793 C CA . THR A 1 99 ? -22.430 4.823 -2.438 1.00 95.75 99 THR A CA 1
ATOM 794 C C . THR A 1 99 ? -21.582 4.498 -1.213 1.00 95.75 99 THR A C 1
ATOM 796 O O . THR A 1 99 ? -21.984 3.658 -0.414 1.00 95.75 99 THR A O 1
ATOM 799 N N . VAL A 1 100 ? -20.450 5.184 -1.020 1.00 94.38 100 VAL A N 1
ATOM 800 C CA . VAL A 1 100 ? -19.567 4.980 0.141 1.00 94.38 100 VAL A CA 1
ATOM 801 C C . VAL A 1 100 ? -20.292 5.289 1.452 1.00 94.38 100 VAL A C 1
ATOM 803 O O . VAL A 1 100 ? -20.204 4.506 2.395 1.00 94.38 100 VAL A O 1
ATOM 806 N N . LEU A 1 101 ? -21.054 6.385 1.518 1.00 93.25 101 LEU A N 1
ATOM 807 C CA . LEU A 1 101 ? -21.831 6.738 2.711 1.00 93.25 101 LEU A CA 1
ATOM 808 C C . LEU A 1 101 ? -22.893 5.679 3.030 1.00 93.25 101 LEU A C 1
ATOM 810 O O . LEU A 1 101 ? -23.005 5.243 4.176 1.00 93.25 101 LEU A O 1
ATOM 814 N N . MET A 1 102 ? -23.641 5.225 2.021 1.00 96.25 102 MET A N 1
ATOM 815 C CA . MET A 1 102 ? -24.658 4.187 2.198 1.00 96.25 102 MET A CA 1
ATOM 816 C C . MET A 1 102 ? -24.029 2.835 2.577 1.00 96.25 102 MET A C 1
ATOM 818 O O . MET A 1 102 ? -24.522 2.149 3.472 1.00 96.25 102 MET A O 1
ATOM 822 N N . ALA A 1 103 ? -22.898 2.475 1.965 1.00 96.88 103 ALA A N 1
ATOM 823 C CA . ALA A 1 103 ? -22.128 1.283 2.313 1.00 96.88 103 ALA A CA 1
ATOM 824 C C . ALA A 1 103 ? -21.617 1.333 3.754 1.00 96.88 103 ALA A C 1
ATOM 826 O O . ALA A 1 103 ? -21.661 0.326 4.460 1.00 96.88 103 ALA A O 1
ATOM 827 N N . PHE A 1 104 ? -21.177 2.506 4.215 1.00 94.12 104 PHE A N 1
ATOM 828 C CA . PHE A 1 104 ? -20.735 2.702 5.588 1.00 94.12 104 PHE A CA 1
ATOM 829 C C . PHE A 1 104 ? -21.883 2.498 6.582 1.00 94.12 104 PHE A C 1
ATOM 831 O O . PHE A 1 104 ? -21.699 1.809 7.582 1.00 94.12 104 PHE A O 1
ATOM 838 N N . VAL A 1 105 ? -23.093 2.990 6.284 1.00 94.94 105 VAL A N 1
ATOM 839 C CA . VAL A 1 105 ? -24.293 2.708 7.098 1.00 94.94 105 VAL A CA 1
ATOM 840 C C . VAL A 1 105 ? -24.571 1.204 7.173 1.00 94.94 105 VAL A C 1
ATOM 842 O O . VAL A 1 105 ? -24.829 0.677 8.256 1.00 94.94 105 VAL A O 1
ATOM 845 N N . ILE A 1 106 ? -24.467 0.492 6.048 1.00 96.25 106 ILE A N 1
ATOM 846 C CA . ILE A 1 106 ? -24.632 -0.968 6.004 1.00 96.25 106 ILE A CA 1
ATOM 847 C C . ILE A 1 106 ? -23.545 -1.663 6.837 1.00 96.25 106 ILE A C 1
ATOM 849 O O . ILE A 1 106 ? -23.863 -2.534 7.644 1.00 96.25 106 ILE A O 1
ATOM 853 N N . ASN A 1 107 ? -22.280 -1.259 6.709 1.00 95.75 107 ASN A N 1
ATOM 854 C CA . ASN A 1 107 ? -21.170 -1.817 7.482 1.00 95.75 107 ASN A CA 1
ATOM 855 C C . ASN A 1 107 ? -21.345 -1.586 8.995 1.00 95.75 107 ASN A C 1
ATOM 857 O O . ASN A 1 107 ? -21.143 -2.512 9.780 1.00 95.75 107 ASN A O 1
ATOM 861 N N . VAL A 1 108 ? -21.805 -0.398 9.402 1.00 93.75 108 VAL A N 1
ATOM 862 C CA . VAL A 1 108 ? -22.180 -0.089 10.791 1.00 93.75 108 VAL A CA 1
ATOM 863 C C . VAL A 1 108 ? -23.293 -1.022 11.272 1.00 93.75 108 VAL A C 1
ATOM 865 O O . VAL A 1 108 ? -23.159 -1.644 12.327 1.00 93.75 108 VAL A O 1
ATOM 868 N N . ALA A 1 109 ? -24.371 -1.175 10.498 1.00 93.62 109 ALA A N 1
ATOM 869 C CA . ALA A 1 109 ? -25.473 -2.068 10.851 1.00 93.62 109 ALA A CA 1
ATOM 870 C C . ALA A 1 109 ? -25.000 -3.526 10.997 1.00 93.62 109 ALA A C 1
ATOM 872 O O . ALA A 1 109 ? -25.351 -4.201 11.966 1.00 93.62 109 ALA A O 1
ATOM 873 N N . LEU A 1 110 ? -24.146 -4.002 10.086 1.00 93.94 110 LEU A N 1
ATOM 874 C CA . LEU A 1 110 ? -23.554 -5.337 10.164 1.00 93.94 110 LEU A CA 1
ATOM 875 C C . LEU A 1 110 ? -22.683 -5.501 11.418 1.00 93.94 110 LEU A C 1
ATOM 877 O O . LEU A 1 110 ? -22.819 -6.516 12.108 1.00 93.94 110 LEU A O 1
ATOM 881 N N . ALA A 1 111 ? -21.862 -4.504 11.759 1.00 92.56 111 ALA A N 1
ATOM 882 C CA . ALA A 1 111 ? -21.031 -4.514 12.963 1.00 92.56 111 ALA A CA 1
ATOM 883 C C . ALA A 1 111 ? -21.866 -4.594 14.254 1.00 92.56 111 ALA A C 1
ATOM 885 O O . ALA A 1 111 ? -21.509 -5.320 15.190 1.00 92.56 111 ALA A O 1
ATOM 886 N N . TYR A 1 112 ? -23.021 -3.926 14.300 1.00 90.25 112 TYR A N 1
ATOM 887 C CA . TYR A 1 112 ? -23.937 -4.019 15.437 1.00 90.25 112 TYR A CA 1
ATOM 888 C C . TYR A 1 112 ? -24.668 -5.356 15.504 1.00 90.25 112 TYR A C 1
ATOM 890 O O . TYR A 1 112 ? -24.561 -6.070 16.505 1.00 90.25 112 TYR A O 1
ATOM 898 N N . TYR A 1 113 ? -25.405 -5.701 14.450 1.00 90.88 113 TYR A N 1
ATOM 899 C CA . TYR A 1 113 ? -26.430 -6.743 14.517 1.00 90.88 113 TYR A CA 1
ATOM 900 C C . TYR A 1 113 ? -25.923 -8.142 14.171 1.00 90.88 113 TYR A C 1
ATOM 902 O O . TYR A 1 113 ? -26.580 -9.126 14.502 1.00 90.88 113 TYR A O 1
ATOM 910 N N . THR A 1 114 ? -24.757 -8.269 13.536 1.00 92.06 114 THR A N 1
ATOM 911 C CA . THR A 1 114 ? -24.237 -9.572 13.097 1.00 92.06 114 THR A CA 1
ATOM 912 C C . THR A 1 114 ? -22.979 -9.987 13.857 1.00 92.06 114 THR A C 1
ATOM 914 O O . THR A 1 114 ? -22.449 -9.254 14.696 1.00 92.06 114 THR A O 1
ATOM 917 N N . ARG A 1 115 ? -22.478 -11.190 13.552 1.00 88.69 115 ARG A N 1
ATOM 918 C CA . ARG A 1 115 ? -21.179 -11.689 14.034 1.00 88.69 115 ARG A CA 1
ATOM 919 C C . ARG A 1 115 ? -19.973 -10.999 13.384 1.00 88.69 115 ARG A C 1
ATOM 921 O O . ARG A 1 115 ? -18.858 -11.177 13.862 1.00 88.69 115 ARG A O 1
ATOM 928 N N . PHE A 1 116 ? -20.171 -10.257 12.293 1.00 90.19 116 PHE A N 1
ATOM 929 C CA . PHE A 1 116 ? -19.101 -9.552 11.592 1.00 90.19 116 PHE A CA 1
ATOM 930 C C . PHE A 1 116 ? -18.846 -8.203 12.269 1.00 90.19 116 PHE A C 1
ATOM 932 O O . PHE A 1 116 ? -19.359 -7.179 11.837 1.00 90.19 116 PHE A O 1
ATOM 939 N N . LYS A 1 117 ? -18.069 -8.211 13.357 1.00 90.38 117 LYS A N 1
ATOM 940 C CA . LYS A 1 117 ? -17.822 -7.039 14.219 1.00 90.38 117 LYS A CA 1
ATOM 941 C C . LYS A 1 117 ? -16.833 -6.019 13.646 1.00 90.38 117 LYS A C 1
ATOM 943 O O . LYS A 1 117 ? -16.398 -5.131 14.369 1.00 90.38 117 LYS A O 1
ATOM 948 N N . HIS A 1 118 ? -16.459 -6.131 12.377 1.00 92.75 118 HIS A N 1
ATOM 949 C CA . HIS A 1 118 ? -15.469 -5.252 11.764 1.00 92.75 118 HIS A CA 1
ATOM 950 C C . HIS A 1 118 ? -16.107 -3.989 11.187 1.00 92.75 118 HIS A C 1
ATOM 952 O O . HIS A 1 118 ? -16.946 -4.069 10.289 1.00 92.75 118 HIS A O 1
ATOM 958 N N . LEU A 1 119 ? -15.659 -2.836 11.682 1.00 94.00 119 LEU A N 1
ATOM 959 C CA . LEU A 1 119 ? -15.961 -1.520 11.133 1.00 94.00 119 LEU A CA 1
ATOM 960 C C . LEU A 1 119 ? -14.797 -1.067 10.252 1.00 94.00 119 LEU A C 1
ATOM 962 O O . LEU A 1 119 ? -13.673 -0.905 10.731 1.00 94.00 119 LEU A O 1
ATOM 966 N N . PHE A 1 120 ? -15.058 -0.859 8.968 1.00 94.00 120 PHE A N 1
ATOM 967 C CA . PHE A 1 120 ? -14.044 -0.450 8.007 1.00 94.00 120 PHE A CA 1
ATOM 968 C C . PHE A 1 120 ? -13.939 1.070 7.988 1.00 94.00 120 PHE A C 1
ATOM 970 O O . PHE A 1 120 ? -14.912 1.753 7.691 1.00 94.00 120 PHE A O 1
ATOM 977 N N . ILE A 1 121 ? -12.762 1.606 8.306 1.00 91.88 121 ILE A N 1
ATOM 978 C CA . ILE A 1 121 ? -12.534 3.049 8.479 1.00 91.88 121 ILE A CA 1
ATOM 979 C C . ILE A 1 121 ? -11.372 3.562 7.621 1.00 91.88 121 ILE A C 1
ATOM 981 O O . ILE A 1 121 ? -10.719 4.535 7.993 1.00 91.88 121 ILE A O 1
ATOM 985 N N . ALA A 1 122 ? -11.140 2.908 6.477 1.00 90.81 122 ALA A N 1
ATOM 986 C CA . ALA A 1 122 ? -10.117 3.254 5.494 1.00 90.81 122 ALA A CA 1
ATOM 987 C C . ALA A 1 122 ? -10.726 3.843 4.198 1.00 90.81 122 ALA A C 1
ATOM 989 O O . ALA A 1 122 ? -10.975 3.116 3.232 1.00 90.81 122 ALA A O 1
ATOM 990 N N . PRO A 1 123 ? -11.035 5.153 4.145 1.00 87.56 123 PRO A N 1
ATOM 991 C CA . PRO A 1 123 ? -11.824 5.730 3.054 1.00 87.56 123 PRO A CA 1
ATOM 992 C C . PRO A 1 123 ? -11.123 5.712 1.683 1.00 87.56 123 PRO A C 1
ATOM 994 O O . PRO A 1 123 ? -11.818 5.738 0.669 1.00 87.56 123 PRO A O 1
ATOM 997 N N . PHE A 1 124 ? -9.785 5.610 1.622 1.00 85.31 124 PHE A N 1
ATOM 998 C CA . PHE A 1 124 ? -9.026 5.517 0.357 1.00 85.31 124 PHE A CA 1
ATOM 999 C C . PHE A 1 124 ? -9.502 4.321 -0.449 1.00 85.31 124 PHE A C 1
ATOM 1001 O O . PHE A 1 124 ? -9.867 4.413 -1.619 1.00 85.31 124 PHE A O 1
ATOM 1008 N N . GLU A 1 125 ? -9.538 3.193 0.247 1.00 87.19 125 GLU A N 1
ATOM 1009 C CA . GLU A 1 125 ? -9.862 1.897 -0.305 1.00 87.19 125 GLU A CA 1
ATOM 1010 C C . GLU A 1 125 ? -11.337 1.850 -0.681 1.00 87.19 125 GLU A C 1
ATOM 1012 O O . GLU A 1 125 ? -11.671 1.373 -1.762 1.00 87.19 125 GLU A O 1
ATOM 1017 N N . MET A 1 126 ? -12.224 2.421 0.149 1.00 91.25 126 MET A N 1
ATOM 1018 C CA . MET A 1 126 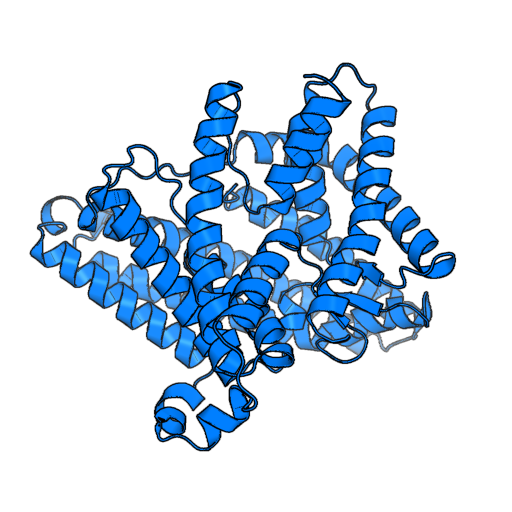? -13.654 2.515 -0.171 1.00 91.25 126 MET A CA 1
ATOM 1019 C C . MET A 1 126 ? -13.888 3.265 -1.486 1.00 91.25 126 MET A C 1
ATOM 1021 O O . MET A 1 126 ? -14.647 2.791 -2.332 1.00 91.25 126 MET A O 1
ATOM 1025 N N . ILE A 1 127 ? -13.227 4.412 -1.681 1.00 89.75 127 ILE A N 1
ATOM 1026 C CA . ILE A 1 127 ? -13.377 5.230 -2.893 1.00 89.75 127 ILE A CA 1
ATOM 1027 C C . ILE A 1 127 ? -12.830 4.484 -4.111 1.00 89.75 127 ILE A C 1
ATOM 1029 O O . ILE A 1 127 ? -13.521 4.401 -5.127 1.00 89.75 127 ILE A O 1
ATOM 1033 N N . ILE A 1 128 ? -11.634 3.893 -4.015 1.00 85.38 128 ILE A N 1
ATOM 1034 C CA . ILE A 1 128 ? -11.040 3.137 -5.127 1.00 85.38 128 ILE A CA 1
ATOM 1035 C C . ILE A 1 128 ? -11.940 1.976 -5.529 1.00 85.38 128 ILE A C 1
ATOM 1037 O O . ILE A 1 128 ? -12.269 1.827 -6.705 1.00 85.38 128 ILE A O 1
ATOM 1041 N N . PHE A 1 129 ? -12.368 1.176 -4.556 1.00 87.75 129 PHE A N 1
ATOM 1042 C CA . PHE A 1 129 ? -13.186 -0.001 -4.803 1.00 87.75 129 PHE A CA 1
ATOM 1043 C C . PHE A 1 129 ? -14.531 0.368 -5.436 1.00 87.75 129 PHE A C 1
ATOM 1045 O O . PHE A 1 129 ? -14.940 -0.234 -6.428 1.00 87.75 129 PHE A O 1
ATOM 1052 N N . THR A 1 130 ? -15.177 1.416 -4.922 1.00 90.44 130 THR A N 1
ATOM 1053 C CA . THR A 1 130 ? -16.426 1.941 -5.490 1.00 90.44 130 THR A CA 1
ATOM 1054 C C . THR A 1 130 ? -16.230 2.438 -6.915 1.00 90.44 130 THR A C 1
ATOM 1056 O O . THR A 1 130 ? -17.065 2.185 -7.776 1.00 90.44 130 THR A O 1
ATOM 1059 N N . THR A 1 131 ? -15.116 3.117 -7.188 1.00 87.12 131 THR A N 1
ATOM 1060 C CA . THR A 1 131 ? -14.817 3.621 -8.531 1.00 87.12 131 THR A CA 1
ATOM 1061 C C . THR A 1 131 ? -14.626 2.464 -9.507 1.00 87.12 131 THR A C 1
ATOM 1063 O O . THR A 1 131 ? -15.191 2.504 -10.593 1.00 87.12 131 THR A O 1
ATOM 1066 N N . VAL A 1 132 ? -13.939 1.383 -9.109 1.00 83.06 132 VAL A N 1
ATOM 1067 C CA . VAL A 1 132 ? -13.846 0.161 -9.932 1.00 83.06 132 VAL A CA 1
ATOM 1068 C C . VAL A 1 132 ? -15.237 -0.413 -10.217 1.00 83.06 132 VAL A C 1
ATOM 1070 O O . VAL A 1 132 ? -15.555 -0.695 -11.369 1.00 83.06 132 VAL A O 1
ATOM 1073 N N . MET A 1 133 ? -16.106 -0.537 -9.210 1.00 87.06 133 MET A N 1
ATOM 1074 C CA . MET A 1 133 ? -17.481 -0.996 -9.444 1.00 87.06 133 MET A CA 1
ATOM 1075 C C . MET A 1 133 ? -18.244 -0.073 -10.405 1.00 87.06 133 MET A C 1
ATOM 1077 O O . MET A 1 133 ? -18.944 -0.559 -11.291 1.00 87.06 133 MET A O 1
ATOM 1081 N N . MET A 1 134 ? -18.073 1.244 -10.272 1.00 87.50 134 MET A N 1
ATOM 1082 C CA . MET A 1 134 ? -18.725 2.235 -11.127 1.00 87.50 134 MET A CA 1
ATOM 1083 C C . MET A 1 134 ? -18.213 2.182 -12.571 1.00 87.50 134 MET A C 1
ATOM 1085 O O . MET A 1 134 ? -19.016 2.292 -13.495 1.00 87.50 134 MET A O 1
ATOM 1089 N N . THR A 1 135 ? -16.907 1.961 -12.781 1.00 81.31 135 THR A N 1
ATOM 1090 C CA . THR A 1 135 ? -16.325 1.836 -14.133 1.00 81.31 135 THR A CA 1
ATOM 1091 C C . THR A 1 135 ? -16.950 0.697 -14.928 1.00 81.31 135 THR A C 1
ATOM 1093 O O . THR A 1 135 ? -17.084 0.815 -16.143 1.00 81.31 135 THR A O 1
ATOM 1096 N N . LEU A 1 136 ? -17.372 -0.364 -14.237 1.00 77.81 136 LEU A N 1
ATOM 1097 C CA . LEU A 1 136 ? -18.111 -1.473 -14.823 1.00 77.81 136 LEU A CA 1
ATOM 1098 C C . LEU A 1 136 ? -19.575 -1.060 -14.998 1.00 77.81 136 LEU A C 1
ATOM 1100 O O . LEU A 1 136 ? -20.071 -0.939 -16.110 1.00 77.81 136 LEU A O 1
ATOM 1104 N N . LEU A 1 137 ? -20.266 -0.750 -13.898 1.00 82.81 137 LEU A N 1
ATOM 1105 C CA . LEU A 1 137 ? -21.721 -0.576 -13.888 1.00 82.81 137 LEU A CA 1
ATOM 1106 C C . LEU A 1 137 ? -22.243 0.589 -14.717 1.00 82.81 137 LEU A C 1
ATOM 1108 O O . LEU A 1 137 ? -23.409 0.555 -15.103 1.00 82.81 137 LEU A O 1
ATOM 1112 N N . GLN A 1 138 ? -21.425 1.587 -15.037 1.00 80.25 138 GLN A N 1
ATOM 1113 C CA . GLN A 1 138 ? -21.843 2.690 -15.902 1.00 80.25 138 GLN A CA 1
ATOM 1114 C C . GLN A 1 138 ? -22.312 2.246 -17.296 1.00 80.25 138 GLN A C 1
ATOM 1116 O O . GLN A 1 138 ? -23.059 2.983 -17.930 1.00 80.25 138 GLN A O 1
ATOM 1121 N N . GLN A 1 139 ? -21.887 1.065 -17.762 1.00 77.56 139 GLN A N 1
ATOM 1122 C CA . GLN A 1 139 ? -22.317 0.489 -19.040 1.00 77.56 139 GLN A CA 1
ATOM 1123 C C . GLN A 1 139 ? -23.650 -0.270 -18.932 1.00 77.56 139 GLN A C 1
ATOM 1125 O O . GLN A 1 139 ? -24.268 -0.579 -19.945 1.00 77.56 139 GLN A O 1
ATOM 1130 N N . SER A 1 140 ? -24.116 -0.556 -17.712 1.00 80.56 140 SER A N 1
ATOM 1131 C CA . SER A 1 140 ? -25.374 -1.271 -17.489 1.00 80.56 140 SER A CA 1
ATOM 1132 C C . SER A 1 140 ? -26.591 -0.390 -17.785 1.00 80.56 140 SER A C 1
ATOM 1134 O O . SER A 1 140 ? -26.560 0.830 -17.620 1.00 80.56 140 SER A O 1
ATOM 1136 N N . SER A 1 141 ? -27.715 -1.024 -18.121 1.00 84.00 141 SER A N 1
ATOM 1137 C CA . SER A 1 141 ? -29.019 -0.361 -18.288 1.00 84.00 141 SER A CA 1
ATOM 1138 C C . SER A 1 141 ? -29.693 0.030 -16.962 1.00 84.00 141 SER A C 1
ATOM 1140 O O . SER A 1 141 ? -30.831 0.507 -16.950 1.00 84.00 141 SER A O 1
ATOM 1142 N N . LEU A 1 142 ? -29.014 -0.176 -15.828 1.00 87.00 142 LEU A N 1
ATOM 1143 C CA . LEU A 1 142 ? -29.542 0.121 -14.502 1.00 87.00 142 LEU A CA 1
ATOM 1144 C C . LEU A 1 142 ? -29.685 1.628 -14.280 1.00 87.00 142 LEU A C 1
ATOM 1146 O O . LEU A 1 142 ? -28.827 2.427 -14.652 1.00 87.00 142 LEU A O 1
ATOM 1150 N N . SER A 1 143 ? -30.748 2.015 -13.573 1.00 91.94 143 SER A N 1
ATOM 1151 C CA . SER A 1 143 ? -30.893 3.391 -13.096 1.00 91.94 143 SER A CA 1
ATOM 1152 C C . SER A 1 143 ? -29.786 3.754 -12.092 1.00 91.94 143 SER A C 1
ATOM 1154 O O . SER A 1 143 ? -29.283 2.889 -11.370 1.00 91.94 143 SER A O 1
ATOM 1156 N N . ILE A 1 144 ? -29.446 5.043 -11.981 1.00 91.12 144 ILE A N 1
ATOM 1157 C CA . ILE A 1 144 ? -28.414 5.529 -11.043 1.00 91.12 144 ILE A CA 1
ATOM 1158 C C . ILE A 1 144 ? -28.725 5.109 -9.596 1.00 91.12 144 ILE A C 1
ATOM 1160 O O . ILE A 1 144 ? -27.823 4.720 -8.857 1.00 91.12 144 ILE A O 1
ATOM 1164 N N . SER A 1 145 ? -29.995 5.136 -9.177 1.00 92.88 145 SER A N 1
ATOM 1165 C CA . SER A 1 145 ? -30.382 4.715 -7.823 1.00 92.88 145 SER A CA 1
ATOM 1166 C C . SER A 1 145 ? -30.163 3.216 -7.602 1.00 92.88 145 SER A C 1
ATOM 1168 O O . SER A 1 145 ? -29.672 2.819 -6.545 1.00 92.88 145 SER A O 1
ATOM 1170 N N . SER A 1 146 ? -30.456 2.389 -8.609 1.00 91.31 146 SER A N 1
ATOM 1171 C CA . SER A 1 146 ? -30.164 0.952 -8.588 1.00 91.31 146 SER A CA 1
ATOM 1172 C C . SER A 1 146 ? -28.659 0.686 -8.506 1.00 91.31 146 SER A C 1
ATOM 1174 O O . SER A 1 146 ? -28.241 -0.146 -7.704 1.00 91.31 146 SER A O 1
ATOM 1176 N N . GLN A 1 147 ? -27.844 1.424 -9.270 1.00 91.19 147 GLN A N 1
ATOM 1177 C CA . GLN A 1 147 ? -26.380 1.323 -9.228 1.00 91.19 147 GLN A CA 1
ATOM 1178 C C . GLN A 1 147 ? -25.836 1.669 -7.835 1.00 91.19 147 GLN A C 1
ATOM 1180 O O . GLN A 1 147 ? -25.086 0.876 -7.267 1.00 91.19 147 GLN A O 1
ATOM 1185 N N . ILE A 1 148 ? -26.261 2.798 -7.250 1.00 95.00 148 ILE A N 1
ATOM 1186 C CA . ILE A 1 148 ? -25.855 3.212 -5.894 1.00 95.00 148 ILE A CA 1
ATOM 1187 C C . ILE A 1 148 ? -26.224 2.139 -4.874 1.00 95.00 148 ILE A C 1
ATOM 1189 O O . ILE A 1 148 ? -25.378 1.724 -4.086 1.00 95.00 148 ILE A O 1
ATOM 1193 N N . MET A 1 149 ? -27.476 1.675 -4.877 1.00 94.25 149 MET A N 1
ATOM 1194 C CA . MET A 1 149 ? -27.944 0.711 -3.882 1.00 94.25 149 MET A CA 1
ATOM 1195 C C . MET A 1 149 ? -27.199 -0.619 -3.995 1.00 94.25 149 MET A C 1
ATOM 1197 O O . MET A 1 149 ? -26.773 -1.177 -2.986 1.00 94.25 149 MET A O 1
ATOM 1201 N N . MET A 1 150 ? -26.985 -1.099 -5.217 1.00 91.62 150 MET A N 1
ATOM 1202 C CA . MET A 1 150 ? -26.260 -2.337 -5.457 1.00 91.62 150 MET A CA 1
ATOM 1203 C C . MET A 1 150 ? -24.796 -2.237 -5.031 1.00 91.62 150 MET A C 1
ATOM 1205 O O . MET A 1 150 ? -24.318 -3.087 -4.279 1.00 91.62 150 MET A O 1
ATOM 1209 N N . MET A 1 151 ? -24.095 -1.182 -5.456 1.00 93.75 151 MET A N 1
ATOM 1210 C CA . MET A 1 151 ? -22.708 -0.967 -5.051 1.00 93.75 151 MET A CA 1
ATOM 1211 C C . MET A 1 151 ? -22.583 -0.794 -3.539 1.00 93.75 151 MET A C 1
ATOM 1213 O O . MET A 1 151 ? -21.677 -1.363 -2.941 1.00 93.75 151 MET A O 1
ATOM 1217 N N . ALA A 1 152 ? -23.515 -0.079 -2.904 1.00 96.44 152 ALA A N 1
ATOM 1218 C CA . ALA A 1 152 ? -23.492 0.151 -1.465 1.00 96.44 152 ALA A CA 1
ATOM 1219 C C . ALA A 1 152 ? -23.670 -1.148 -0.675 1.00 96.44 152 ALA A C 1
ATOM 1221 O O . ALA A 1 152 ? -22.970 -1.381 0.310 1.00 96.44 152 ALA A O 1
ATOM 1222 N N . VAL A 1 153 ? -24.581 -2.014 -1.124 1.00 94.88 153 VAL A N 1
ATOM 1223 C CA . VAL A 1 153 ? -24.823 -3.328 -0.522 1.00 94.88 153 VAL A CA 1
ATOM 1224 C C . VAL A 1 153 ? -23.593 -4.223 -0.652 1.00 94.88 153 VAL A C 1
ATOM 1226 O O . VAL A 1 153 ? -23.152 -4.795 0.345 1.00 94.88 153 VAL A O 1
ATOM 1229 N N . VAL A 1 154 ? -22.998 -4.306 -1.846 1.00 92.75 154 VAL A N 1
ATOM 1230 C CA . VAL A 1 154 ? -21.778 -5.095 -2.067 1.00 92.75 154 VAL A CA 1
ATOM 1231 C C . VAL A 1 154 ? -20.629 -4.549 -1.225 1.00 92.75 154 VAL A C 1
ATOM 1233 O O . VAL A 1 154 ? -20.035 -5.295 -0.450 1.00 92.75 154 VAL A O 1
ATOM 1236 N N . LEU A 1 155 ? -20.346 -3.249 -1.318 1.00 94.06 155 LEU A N 1
ATOM 1237 C CA . LEU A 1 155 ? -19.253 -2.618 -0.588 1.00 94.06 155 LEU A CA 1
ATOM 1238 C C . LEU A 1 155 ? -19.433 -2.765 0.928 1.00 94.06 155 LEU A C 1
ATOM 1240 O O . LEU A 1 155 ? -18.499 -3.186 1.604 1.00 94.06 155 LEU A O 1
ATOM 1244 N N . GLY A 1 156 ? -20.633 -2.514 1.459 1.00 95.25 156 GLY A N 1
ATOM 1245 C CA . GLY A 1 156 ? -20.930 -2.654 2.886 1.00 95.25 156 GLY A CA 1
ATOM 1246 C C . GLY A 1 156 ? -20.733 -4.084 3.399 1.00 95.25 156 GLY A C 1
ATOM 1247 O O . GLY A 1 156 ? -20.181 -4.280 4.484 1.00 95.25 156 GLY A O 1
ATOM 1248 N N . MET A 1 157 ? -21.108 -5.096 2.605 1.00 92.81 157 MET A N 1
ATOM 1249 C CA . MET A 1 157 ? -20.828 -6.498 2.932 1.00 92.81 157 MET A CA 1
ATOM 1250 C C . MET A 1 157 ? -19.330 -6.809 2.898 1.00 92.81 157 MET A C 1
ATOM 1252 O O . MET A 1 157 ? -18.814 -7.414 3.841 1.00 92.81 157 MET A O 1
ATOM 1256 N N . VAL A 1 158 ? -18.615 -6.389 1.849 1.00 91.81 158 VAL A N 1
ATOM 1257 C CA . VAL A 1 158 ? -17.167 -6.629 1.718 1.00 91.81 158 VAL A CA 1
ATOM 1258 C C . VAL A 1 158 ? -16.408 -5.943 2.861 1.00 91.81 158 VAL A C 1
ATOM 1260 O O . VAL A 1 158 ? -15.540 -6.568 3.468 1.00 91.81 158 VAL A O 1
ATOM 1263 N N . MET A 1 159 ? -16.794 -4.724 3.247 1.00 93.75 159 MET A N 1
ATOM 1264 C CA . MET A 1 159 ? -16.236 -3.988 4.390 1.00 93.75 159 MET A CA 1
ATOM 1265 C C . MET A 1 159 ? -16.357 -4.743 5.724 1.00 93.75 159 MET A C 1
ATOM 1267 O O . MET A 1 159 ? -15.525 -4.553 6.606 1.00 93.75 159 MET A O 1
ATOM 1271 N N . SER A 1 160 ? -17.353 -5.617 5.891 1.00 92.31 160 SER A N 1
ATOM 1272 C CA . SER A 1 160 ? -17.500 -6.458 7.089 1.00 92.31 160 SER A CA 1
ATOM 1273 C C . SER A 1 160 ? -16.808 -7.817 6.947 1.00 92.31 160 SER A C 1
ATOM 1275 O O . SER A 1 160 ? -16.122 -8.278 7.862 1.00 92.31 160 SER A O 1
ATOM 1277 N N . ILE A 1 161 ? -16.998 -8.484 5.807 1.00 90.25 161 ILE A N 1
ATOM 1278 C CA . ILE A 1 161 ? -16.546 -9.863 5.579 1.00 90.25 161 ILE A CA 1
ATOM 1279 C C . ILE A 1 161 ? -15.033 -9.918 5.408 1.00 90.25 161 ILE A C 1
ATOM 1281 O O . ILE A 1 161 ? -14.367 -10.795 5.960 1.00 90.25 161 ILE A O 1
ATOM 1285 N N . ALA A 1 162 ? -14.480 -8.994 4.638 1.00 89.31 162 ALA A N 1
ATOM 1286 C CA . ALA A 1 162 ? -13.109 -9.099 4.197 1.00 89.31 162 ALA A CA 1
ATOM 1287 C C . ALA A 1 162 ? -12.111 -8.853 5.352 1.00 89.31 162 ALA A C 1
ATOM 1289 O O . ALA A 1 162 ? -11.257 -9.716 5.587 1.00 89.31 162 ALA A O 1
ATOM 1290 N N . PRO A 1 163 ? -12.283 -7.827 6.216 1.00 90.31 163 PRO A N 1
ATOM 1291 C CA . PRO A 1 163 ? -11.492 -7.716 7.442 1.00 90.31 163 PRO A CA 1
ATOM 1292 C C . PRO A 1 163 ? -11.671 -8.896 8.402 1.00 90.31 163 PRO A C 1
ATOM 1294 O O . PRO A 1 163 ? -10.717 -9.279 9.072 1.00 90.31 163 PRO A O 1
ATOM 1297 N N . SER A 1 164 ? -12.853 -9.524 8.445 1.00 88.06 164 SER A N 1
ATOM 1298 C CA . SER A 1 164 ? -13.067 -10.758 9.215 1.00 88.06 164 SER A CA 1
ATOM 1299 C C . SER A 1 164 ? -12.211 -11.923 8.708 1.00 88.06 164 SER A C 1
ATOM 1301 O O . SER A 1 164 ? -11.726 -12.718 9.517 1.00 88.06 164 SER A O 1
ATOM 1303 N N . ILE A 1 165 ? -12.001 -12.032 7.393 1.00 86.62 165 ILE A N 1
ATOM 1304 C CA . ILE A 1 165 ? -11.098 -13.028 6.800 1.00 86.62 165 ILE A CA 1
ATOM 1305 C C . ILE A 1 165 ? -9.652 -12.703 7.181 1.00 86.62 165 ILE A C 1
ATOM 1307 O O . ILE A 1 165 ? -8.961 -13.576 7.706 1.00 86.62 165 ILE A O 1
ATOM 1311 N N . THR A 1 166 ? -9.215 -11.451 7.008 1.00 84.00 166 THR A N 1
ATOM 1312 C CA . THR A 1 166 ? -7.853 -11.035 7.382 1.00 84.00 166 THR A CA 1
ATOM 1313 C C . THR A 1 166 ? -7.573 -11.219 8.864 1.00 84.00 166 THR A C 1
ATOM 1315 O O . THR A 1 166 ? -6.557 -11.801 9.223 1.00 84.00 166 THR A O 1
ATOM 1318 N N . SER A 1 167 ? -8.485 -10.819 9.748 1.00 86.19 167 SER A N 1
ATOM 1319 C CA . SER A 1 167 ? -8.328 -11.044 11.187 1.00 86.19 167 SER A CA 1
ATOM 1320 C C . SER A 1 167 ? -8.180 -12.527 11.521 1.00 86.19 167 SER A C 1
ATOM 1322 O O . SER A 1 167 ? -7.334 -12.885 12.334 1.00 86.19 167 SER A O 1
ATOM 1324 N N . LYS A 1 168 ? -8.940 -13.418 10.872 1.00 85.88 168 LYS A N 1
ATOM 1325 C CA . LYS A 1 168 ? -8.770 -14.867 11.064 1.00 85.88 168 LYS A CA 1
ATOM 1326 C C . LYS A 1 168 ? -7.423 -15.368 10.556 1.00 85.88 168 LYS A C 1
ATOM 1328 O O . LYS A 1 168 ? -6.826 -16.220 11.210 1.00 85.88 168 LYS A O 1
ATOM 1333 N N . LEU A 1 169 ? -6.942 -14.837 9.429 1.00 82.38 169 LEU A N 1
ATOM 1334 C CA . LEU A 1 169 ? -5.604 -15.144 8.931 1.00 82.38 169 LEU A CA 1
ATOM 1335 C C . LEU A 1 169 ? -4.541 -14.742 9.955 1.00 82.38 169 LEU A C 1
ATOM 1337 O O . LEU A 1 169 ? -3.663 -15.544 10.231 1.00 82.38 169 LEU A O 1
ATOM 1341 N N . CYS A 1 170 ? -4.678 -13.578 10.588 1.00 77.50 170 CYS A N 1
ATOM 1342 C CA . CYS A 1 170 ? -3.707 -12.989 11.517 1.00 77.50 170 CYS A CA 1
ATOM 1343 C C . CYS A 1 170 ? -3.869 -13.413 12.990 1.00 77.50 170 CYS A C 1
ATOM 1345 O O . CYS A 1 170 ? -3.345 -12.754 13.880 1.00 77.50 170 CYS A O 1
ATOM 1347 N N . LYS A 1 171 ? -4.615 -14.487 13.291 1.00 77.69 171 LYS A N 1
ATOM 1348 C CA . LYS A 1 171 ? -4.941 -14.903 14.678 1.00 77.69 171 LYS A CA 1
ATOM 1349 C C . LYS A 1 171 ? -5.591 -13.795 15.538 1.00 77.69 171 LYS A C 1
ATOM 1351 O O . LYS A 1 171 ? -5.482 -13.822 16.760 1.00 77.69 171 LYS A O 1
ATOM 1356 N N . GLY A 1 172 ? -6.313 -12.864 14.916 1.00 70.88 172 GLY A N 1
ATOM 1357 C CA . GLY A 1 172 ? -7.177 -11.878 15.571 1.00 70.88 172 GLY A CA 1
ATOM 1358 C C . GLY A 1 172 ? -6.860 -10.434 15.190 1.00 70.88 172 GLY A C 1
ATOM 1359 O O . GLY A 1 172 ? -7.616 -9.806 14.443 1.00 70.88 172 GLY A O 1
ATOM 1360 N N . GLU A 1 173 ? -5.759 -9.914 15.725 1.00 81.62 173 GLU A N 1
ATOM 1361 C CA . GLU A 1 173 ? -5.489 -8.480 15.872 1.00 81.62 173 GLU A CA 1
ATOM 1362 C C . GLU A 1 173 ? -4.083 -8.106 15.378 1.00 81.62 173 GLU A C 1
ATOM 1364 O O . GLU A 1 173 ? -3.115 -8.831 15.618 1.00 81.62 173 GLU A O 1
ATOM 1369 N N . LEU A 1 174 ? -3.960 -6.956 14.704 1.00 81.50 174 LEU A N 1
ATOM 1370 C CA . LEU A 1 174 ? -2.665 -6.425 14.259 1.00 81.50 174 LEU A CA 1
ATOM 1371 C C . LEU A 1 174 ? -2.090 -5.379 15.216 1.00 81.50 174 LEU A C 1
ATOM 1373 O O . LEU A 1 174 ? -0.900 -5.429 15.508 1.00 81.50 174 LEU A O 1
ATOM 1377 N N . GLU A 1 175 ? -2.917 -4.446 15.691 1.00 83.25 175 GLU A N 1
ATOM 1378 C CA . GLU A 1 175 ? -2.541 -3.399 16.654 1.00 83.25 175 GLU A CA 1
ATOM 1379 C C . GLU A 1 175 ? -3.718 -3.144 17.600 1.00 83.25 175 GLU A C 1
ATOM 1381 O O . GLU A 1 175 ? -4.647 -2.409 17.254 1.00 83.25 175 GLU A O 1
ATOM 1386 N N . GLY A 1 176 ? -3.732 -3.799 18.766 1.00 84.12 176 GLY A N 1
ATOM 1387 C CA . GLY A 1 176 ? -4.918 -3.828 19.632 1.00 84.12 176 GLY A CA 1
ATOM 1388 C C . GLY A 1 176 ? -6.160 -4.266 18.848 1.00 84.12 176 GLY A C 1
ATOM 1389 O O . GLY A 1 176 ? -6.065 -5.090 17.948 1.00 84.12 176 GLY A O 1
ATOM 1390 N N . ARG A 1 177 ? -7.318 -3.631 19.069 1.00 86.44 177 ARG A N 1
ATOM 1391 C CA . ARG A 1 177 ? -8.594 -3.979 18.402 1.00 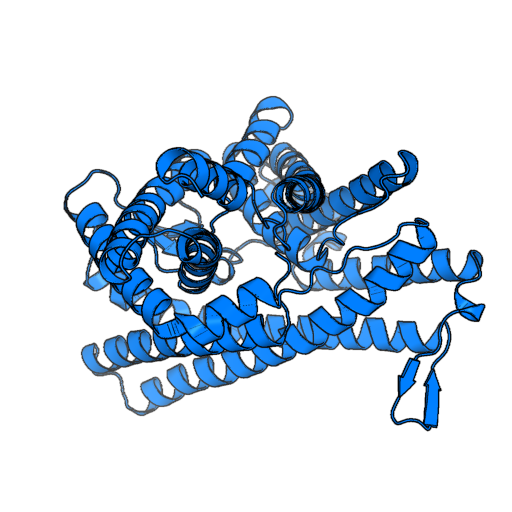86.44 177 ARG A CA 1
ATOM 1392 C C . ARG A 1 177 ? -8.681 -3.579 16.919 1.00 86.44 177 ARG A C 1
ATOM 1394 O O . ARG A 1 177 ? -9.755 -3.215 16.435 1.00 86.44 177 ARG A O 1
ATOM 1401 N N . THR A 1 178 ? -7.570 -3.611 16.186 1.00 90.44 178 THR A N 1
ATOM 1402 C CA . THR A 1 178 ? -7.503 -3.220 14.776 1.00 90.44 178 THR A CA 1
ATOM 1403 C C . THR A 1 178 ? -7.033 -4.344 13.858 1.00 90.44 178 THR A C 1
ATOM 1405 O O . THR A 1 178 ? -6.330 -5.277 14.253 1.00 90.44 178 THR A O 1
ATOM 1408 N N . THR A 1 179 ? -7.432 -4.236 12.595 1.00 91.88 179 THR A N 1
ATOM 1409 C CA . THR A 1 179 ? -7.020 -5.107 11.492 1.00 91.88 179 THR A CA 1
ATOM 1410 C C . THR A 1 179 ? -6.788 -4.275 10.230 1.00 91.88 179 THR A C 1
ATOM 1412 O O . THR A 1 179 ? -6.986 -3.058 10.224 1.00 91.88 179 THR A O 1
ATOM 1415 N N . LEU A 1 180 ? -6.373 -4.923 9.145 1.00 92.00 180 LEU A N 1
ATOM 1416 C CA . LEU A 1 180 ? -6.075 -4.253 7.887 1.00 92.00 180 LEU A CA 1
ATOM 1417 C C . LEU A 1 180 ? -7.352 -3.975 7.070 1.00 92.00 180 LEU A C 1
ATOM 1419 O O . LEU A 1 180 ? -8.037 -4.898 6.616 1.00 92.00 180 LEU A O 1
ATOM 1423 N N . GLY A 1 181 ? -7.649 -2.690 6.859 1.00 90.88 181 GLY A N 1
ATOM 1424 C CA . GLY A 1 181 ? -8.666 -2.196 5.928 1.00 90.88 181 GLY A CA 1
ATOM 1425 C C . GLY A 1 181 ? -8.063 -1.922 4.551 1.00 90.88 181 GLY A C 1
ATOM 1426 O O . GLY A 1 181 ? -7.818 -0.771 4.212 1.00 90.88 181 GLY A O 1
ATOM 1427 N N . LEU A 1 182 ? -7.772 -2.979 3.787 1.00 88.69 182 LEU A N 1
ATOM 1428 C CA . LEU A 1 182 ? -7.170 -2.913 2.450 1.00 88.69 182 LEU A CA 1
ATOM 1429 C C . LEU A 1 182 ? -7.788 -3.990 1.554 1.00 88.69 182 LEU A C 1
ATOM 1431 O O . LEU A 1 182 ? -7.741 -5.162 1.931 1.00 88.69 182 LEU A O 1
ATOM 1435 N N . PHE A 1 183 ? -8.302 -3.623 0.372 1.00 85.94 183 PHE A N 1
ATOM 1436 C CA . PHE A 1 183 ? -8.910 -4.557 -0.595 1.00 85.94 183 PHE A CA 1
ATOM 1437 C C . PHE A 1 183 ? -7.858 -5.364 -1.385 1.00 85.94 183 PHE A C 1
ATOM 1439 O O . PHE A 1 183 ? -7.697 -5.229 -2.602 1.00 85.94 183 PHE A O 1
ATOM 1446 N N . HIS A 1 184 ? -7.124 -6.191 -0.636 1.00 87.69 184 HIS A N 1
ATOM 1447 C CA . HIS A 1 184 ? -6.139 -7.184 -1.082 1.00 87.69 184 HIS A CA 1
ATOM 1448 C C . HIS A 1 184 ? -6.317 -8.518 -0.320 1.00 87.69 184 HIS A C 1
ATOM 1450 O O . HIS A 1 184 ? -5.365 -9.225 0.000 1.00 87.69 184 HIS A O 1
ATOM 1456 N N . TYR A 1 185 ? -7.540 -8.837 0.080 1.00 87.50 185 TYR A N 1
ATOM 1457 C CA . TYR A 1 185 ? -7.902 -9.944 0.956 1.00 87.50 185 TYR A CA 1
ATOM 1458 C C . TYR A 1 185 ? -7.565 -11.317 0.371 1.00 87.50 185 TYR A C 1
ATOM 1460 O O . TYR A 1 185 ? -6.998 -12.153 1.078 1.00 87.50 185 TYR A O 1
ATOM 1468 N N . LEU A 1 186 ? -7.868 -11.552 -0.907 1.00 89.06 186 LEU A N 1
ATOM 1469 C CA . LEU A 1 186 ? -7.520 -12.785 -1.614 1.00 89.06 186 LEU A CA 1
ATOM 1470 C C . LEU A 1 186 ? -6.009 -12.891 -1.823 1.00 89.06 186 LEU A C 1
ATOM 1472 O O . LEU A 1 186 ? -5.438 -13.961 -1.605 1.00 89.06 186 LEU A O 1
ATOM 1476 N N . ASP A 1 187 ? -5.351 -11.781 -2.171 1.00 90.62 187 ASP A N 1
ATOM 1477 C CA . ASP A 1 187 ? -3.893 -11.720 -2.299 1.00 90.62 187 ASP A CA 1
ATOM 1478 C C . ASP A 1 187 ? -3.225 -12.094 -0.968 1.00 90.62 187 ASP A C 1
ATOM 1480 O O . ASP A 1 187 ? -2.372 -12.982 -0.914 1.00 90.62 187 ASP A O 1
ATOM 1484 N N . ASN A 1 188 ? -3.679 -11.487 0.130 1.00 91.44 188 ASN A N 1
ATOM 1485 C CA . ASN A 1 188 ? -3.199 -11.751 1.483 1.00 91.44 188 ASN A CA 1
ATOM 1486 C C . ASN A 1 188 ? -3.439 -13.208 1.891 1.00 91.44 188 ASN A C 1
ATOM 1488 O O . ASN A 1 188 ? -2.550 -13.840 2.464 1.00 91.44 188 ASN A O 1
ATOM 1492 N N . TRP A 1 189 ? -4.615 -13.759 1.579 1.00 91.31 189 TRP A N 1
ATOM 1493 C CA . TRP A 1 189 ? -4.947 -15.154 1.859 1.00 91.31 189 TRP A CA 1
ATOM 1494 C C . TRP A 1 189 ? -3.993 -16.119 1.147 1.00 91.31 189 TRP A C 1
ATOM 1496 O O . TRP A 1 189 ? -3.451 -17.019 1.791 1.00 91.31 189 TRP A O 1
ATOM 1506 N N . LEU A 1 190 ? -3.715 -15.896 -0.142 1.00 93.25 190 LEU A N 1
ATOM 1507 C CA . LEU A 1 190 ? -2.761 -16.704 -0.908 1.00 93.25 190 LEU A CA 1
ATOM 1508 C C . LEU A 1 190 ? -1.328 -16.551 -0.391 1.00 93.25 190 LEU A C 1
ATOM 1510 O O . LEU A 1 190 ? -0.632 -17.550 -0.206 1.00 93.25 190 LEU A O 1
ATOM 1514 N N . CYS A 1 191 ? -0.892 -15.323 -0.109 1.00 94.25 191 CYS A N 1
ATOM 1515 C CA . CYS A 1 191 ? 0.455 -15.051 0.389 1.00 94.25 191 CYS A CA 1
ATOM 1516 C C . CYS A 1 191 ? 0.698 -15.713 1.752 1.00 94.25 191 CYS A C 1
ATOM 1518 O O . CYS A 1 191 ? 1.675 -16.443 1.936 1.00 94.25 191 CYS A O 1
ATOM 1520 N N . ILE A 1 192 ? -0.212 -15.509 2.708 1.00 91.94 192 ILE A N 1
ATOM 1521 C CA . ILE A 1 192 ? -0.119 -16.110 4.046 1.00 91.94 192 ILE A CA 1
ATOM 1522 C C . ILE A 1 192 ? -0.280 -17.633 3.955 1.00 91.94 192 ILE A C 1
ATOM 1524 O O . ILE A 1 192 ? 0.434 -18.363 4.643 1.00 91.94 192 ILE A O 1
ATOM 1528 N N . GLY A 1 193 ? -1.155 -18.125 3.073 1.00 91.88 193 GLY A N 1
ATOM 1529 C CA . GLY A 1 193 ? -1.323 -19.548 2.776 1.00 91.88 193 GLY A CA 1
ATOM 1530 C C . GLY A 1 193 ? -0.036 -20.206 2.271 1.00 91.88 193 GLY A C 1
ATOM 1531 O O . GLY A 1 193 ? 0.354 -21.255 2.782 1.00 91.88 193 GLY A O 1
ATOM 1532 N N . ALA A 1 194 ? 0.686 -19.560 1.353 1.00 92.06 194 ALA A N 1
ATOM 1533 C CA . ALA A 1 194 ? 2.003 -20.019 0.911 1.00 92.06 194 ALA A CA 1
ATOM 1534 C C . ALA A 1 194 ? 3.006 -20.066 2.078 1.00 92.06 194 ALA A C 1
ATOM 1536 O O . ALA A 1 194 ? 3.741 -21.044 2.232 1.00 92.06 194 ALA A O 1
ATOM 1537 N N . GLY A 1 195 ? 2.984 -19.063 2.961 1.00 88.38 195 GLY A N 1
ATOM 1538 C CA . GLY A 1 195 ? 3.761 -19.070 4.203 1.00 88.38 195 GLY A CA 1
ATOM 1539 C C . GLY A 1 195 ? 3.399 -20.229 5.144 1.00 88.38 195 GLY A C 1
ATOM 1540 O O . GLY A 1 195 ? 4.292 -20.840 5.728 1.00 88.38 195 GLY A O 1
ATOM 1541 N N . ASN A 1 196 ? 2.115 -20.585 5.251 1.00 87.69 196 ASN A N 1
ATOM 1542 C CA . ASN A 1 196 ? 1.650 -21.710 6.071 1.00 87.69 196 ASN A CA 1
ATOM 1543 C C . ASN A 1 196 ? 2.150 -23.060 5.536 1.00 87.69 196 ASN A C 1
ATOM 1545 O O . ASN A 1 196 ? 2.413 -23.970 6.325 1.00 87.69 196 ASN A O 1
ATOM 1549 N N . LEU A 1 197 ? 2.230 -23.206 4.212 1.00 90.56 197 LEU A N 1
ATOM 1550 C CA . LEU A 1 197 ? 2.625 -24.451 3.553 1.00 90.56 197 LEU A CA 1
ATOM 1551 C C . LEU A 1 197 ? 4.143 -24.637 3.538 1.00 90.56 197 LEU A C 1
ATOM 1553 O O . LEU A 1 197 ? 4.633 -25.714 3.863 1.00 90.56 197 LEU A O 1
ATOM 1557 N N . PHE A 1 198 ? 4.887 -23.586 3.196 1.00 90.12 198 PHE A N 1
ATOM 1558 C CA . PHE A 1 198 ? 6.318 -23.694 2.895 1.00 90.12 198 PHE A CA 1
ATOM 1559 C C . PHE A 1 198 ? 7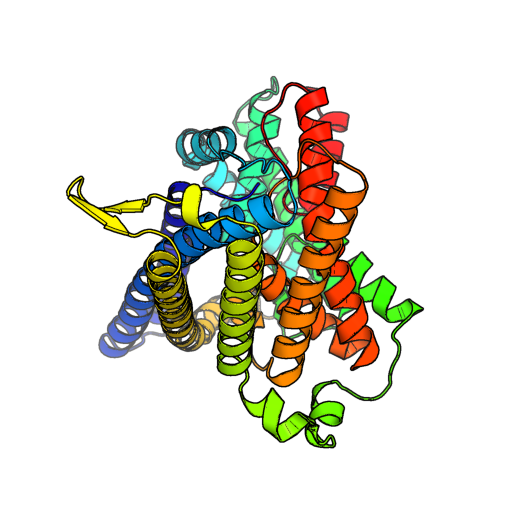.222 -22.985 3.913 1.00 90.12 198 PHE A C 1
ATOM 1561 O O . PHE A 1 198 ? 8.441 -23.136 3.872 1.00 90.12 198 PHE A O 1
ATOM 1568 N N . GLY A 1 199 ? 6.648 -22.197 4.827 1.00 80.56 199 GLY A N 1
ATOM 1569 C CA . GLY A 1 199 ? 7.382 -21.214 5.626 1.00 80.56 199 GLY A CA 1
ATOM 1570 C C . GLY A 1 199 ? 7.114 -21.248 7.122 1.00 80.56 199 GLY A C 1
ATOM 1571 O O . GLY A 1 199 ? 7.435 -20.278 7.797 1.00 80.56 199 GLY A O 1
ATOM 1572 N N . LYS A 1 200 ? 6.544 -22.314 7.686 1.00 85.56 200 LYS A N 1
ATOM 1573 C CA . LYS A 1 200 ? 6.309 -22.352 9.136 1.00 85.56 200 LYS A CA 1
ATOM 1574 C C . LYS A 1 200 ? 7.622 -22.297 9.920 1.00 85.56 200 LYS A C 1
ATOM 1576 O O . LYS A 1 200 ? 8.523 -23.115 9.733 1.00 85.56 200 LYS A O 1
ATOM 1581 N N . CYS A 1 201 ? 7.714 -21.327 10.822 1.00 84.50 201 CYS A N 1
ATOM 1582 C CA . CYS A 1 201 ? 8.799 -21.180 11.776 1.00 84.50 201 CYS A CA 1
ATOM 1583 C C . CYS A 1 201 ? 8.251 -20.661 13.109 1.00 84.50 201 CYS A C 1
ATOM 1585 O O . CYS A 1 201 ? 7.393 -19.784 13.134 1.00 84.50 201 CYS A O 1
ATOM 1587 N N . HIS A 1 202 ? 8.758 -21.198 14.218 1.00 82.94 202 HIS A N 1
ATOM 1588 C CA . HIS A 1 202 ? 8.345 -20.778 15.559 1.00 82.94 202 HIS A CA 1
ATOM 1589 C C . HIS A 1 202 ? 8.981 -19.454 15.999 1.00 82.94 202 HIS A C 1
ATOM 1591 O O . HIS A 1 202 ? 8.442 -18.781 16.870 1.00 82.94 202 HIS A O 1
ATOM 1597 N N . LEU A 1 203 ? 10.113 -19.078 15.399 1.00 89.00 203 LEU A N 1
ATOM 1598 C CA . LEU A 1 203 ? 10.801 -17.825 15.693 1.00 89.00 203 LEU A CA 1
ATOM 1599 C C . LEU A 1 203 ? 10.137 -16.671 14.949 1.00 89.00 203 LEU A C 1
ATOM 1601 O O . LEU A 1 203 ? 9.994 -16.712 13.720 1.00 89.00 203 LEU A O 1
ATOM 1605 N N . SER A 1 204 ? 9.780 -15.625 15.692 1.00 87.38 204 SER A N 1
ATOM 1606 C CA . SER A 1 204 ? 9.344 -14.373 15.089 1.00 87.38 204 SER A CA 1
ATOM 1607 C C . SER A 1 204 ? 10.507 -13.720 14.335 1.00 87.38 204 SER A C 1
ATOM 1609 O O . SER A 1 204 ? 11.684 -13.943 14.627 1.00 87.38 204 SER A O 1
ATOM 1611 N N . THR A 1 205 ? 10.183 -12.908 13.335 1.00 86.44 205 THR A N 1
ATOM 1612 C CA . THR A 1 205 ? 11.185 -12.158 12.570 1.00 86.44 205 THR A CA 1
ATOM 1613 C C . THR A 1 205 ? 11.954 -11.180 13.448 1.00 86.44 205 THR A C 1
ATOM 1615 O O . THR A 1 205 ? 13.156 -11.017 13.258 1.00 86.44 205 THR A O 1
ATOM 1618 N N . GLU A 1 206 ? 11.280 -10.543 14.408 1.00 85.38 206 GLU A N 1
ATOM 1619 C CA . GLU A 1 206 ? 11.935 -9.606 15.318 1.00 85.38 206 GLU A CA 1
ATOM 1620 C C . GLU A 1 206 ? 12.960 -10.353 16.186 1.00 85.38 206 GLU A C 1
ATOM 1622 O O . GLU A 1 206 ? 14.140 -10.006 16.155 1.00 85.38 206 GLU A O 1
ATOM 1627 N N . ASP A 1 207 ? 12.560 -11.460 16.826 1.00 84.94 207 ASP A N 1
ATOM 1628 C CA . ASP A 1 207 ? 13.456 -12.270 17.668 1.00 84.94 207 ASP A CA 1
ATOM 1629 C C . ASP A 1 207 ? 14.622 -12.863 16.869 1.00 84.94 207 ASP A C 1
ATOM 1631 O O . ASP A 1 207 ? 15.764 -12.894 17.334 1.00 84.94 207 ASP A O 1
ATOM 1635 N N . PHE A 1 208 ? 14.355 -13.335 15.648 1.00 86.12 208 PHE A N 1
ATOM 1636 C CA . PHE A 1 208 ? 15.390 -13.873 14.772 1.00 86.12 208 PHE A CA 1
ATOM 1637 C C . PHE A 1 208 ? 16.441 -12.810 14.443 1.00 86.12 208 PHE A C 1
ATOM 1639 O O . PHE A 1 208 ? 17.641 -13.056 14.574 1.00 86.12 208 PHE A O 1
ATOM 1646 N N . VAL A 1 209 ? 16.005 -11.617 14.028 1.00 84.19 209 VAL A N 1
ATOM 1647 C CA . VAL A 1 209 ? 16.932 -10.557 13.631 1.00 84.19 209 VAL A CA 1
ATOM 1648 C C . VAL A 1 209 ? 17.704 -10.027 14.833 1.00 84.19 209 VAL A C 1
ATOM 1650 O O . VAL A 1 209 ? 18.913 -9.816 14.713 1.00 84.19 209 VAL A O 1
ATOM 1653 N N . GLU A 1 210 ? 17.064 -9.873 15.994 1.00 83.56 210 GLU A N 1
ATOM 1654 C CA . GLU A 1 210 ? 17.729 -9.392 17.207 1.00 83.56 210 GLU A CA 1
ATOM 1655 C C . GLU A 1 210 ? 18.850 -10.302 17.706 1.00 83.56 210 GLU A C 1
ATOM 1657 O O . GLU A 1 210 ? 19.838 -9.789 18.241 1.00 83.56 210 GLU A O 1
ATOM 1662 N N . ASN A 1 211 ? 18.723 -11.610 17.484 1.00 81.69 211 ASN A N 1
ATOM 1663 C CA . ASN A 1 211 ? 19.715 -12.617 17.862 1.00 81.69 211 ASN A CA 1
ATOM 1664 C C . ASN A 1 211 ? 20.714 -12.944 16.740 1.00 81.69 211 ASN A C 1
ATOM 1666 O O . ASN A 1 211 ? 21.580 -13.802 16.903 1.00 81.69 211 ASN A O 1
ATOM 1670 N N . SER A 1 212 ? 20.618 -12.264 15.596 1.00 81.19 212 SER A N 1
ATOM 1671 C CA . SER A 1 212 ? 21.473 -12.503 14.434 1.00 81.19 212 SER A CA 1
ATOM 1672 C C . SER A 1 212 ? 22.527 -11.409 14.238 1.00 81.19 212 SER A C 1
ATOM 1674 O O . SER A 1 212 ? 22.349 -10.246 14.612 1.00 81.19 212 SER A O 1
ATOM 1676 N N . ASN A 1 213 ? 23.597 -11.744 13.513 1.00 78.38 213 ASN A N 1
ATOM 1677 C CA . ASN A 1 213 ? 24.586 -10.760 13.055 1.00 78.38 213 ASN A CA 1
ATOM 1678 C C . ASN A 1 213 ? 23.978 -9.693 12.121 1.00 78.38 213 ASN A C 1
ATOM 1680 O O . ASN A 1 213 ? 24.545 -8.608 11.966 1.00 78.38 213 ASN A O 1
ATOM 1684 N N . PHE A 1 214 ? 22.797 -9.956 11.545 1.00 71.69 214 PHE A N 1
ATOM 1685 C CA . PHE A 1 214 ? 22.089 -9.017 10.676 1.00 71.69 214 PHE A CA 1
ATOM 1686 C C . PHE A 1 214 ? 21.509 -7.815 11.424 1.00 71.69 214 PHE A C 1
ATOM 1688 O O . PHE A 1 214 ? 21.214 -6.806 10.784 1.00 71.69 214 PHE A O 1
ATOM 1695 N N . LYS A 1 215 ? 21.420 -7.849 12.764 1.00 76.25 215 LYS A N 1
ATOM 1696 C CA . LYS A 1 215 ? 20.928 -6.728 13.582 1.00 76.25 215 LYS A CA 1
ATOM 1697 C C . LYS A 1 215 ? 21.586 -5.399 13.215 1.00 76.25 215 LYS A C 1
ATOM 1699 O O . LYS A 1 215 ? 20.896 -4.397 13.064 1.00 76.25 215 LYS A O 1
ATOM 1704 N N . ARG A 1 216 ? 22.913 -5.373 13.024 1.00 70.44 216 ARG A N 1
ATOM 1705 C CA . ARG A 1 216 ? 23.659 -4.140 12.688 1.00 70.44 216 ARG A CA 1
ATOM 1706 C C . ARG A 1 216 ? 23.258 -3.550 11.332 1.00 70.44 216 ARG A C 1
ATOM 1708 O O . ARG A 1 216 ? 23.281 -2.333 11.176 1.00 70.44 216 ARG A O 1
ATOM 1715 N N . ILE A 1 217 ? 22.868 -4.402 10.386 1.00 65.88 217 ILE A N 1
ATOM 1716 C CA . ILE A 1 217 ? 22.471 -4.025 9.024 1.00 65.88 217 ILE A CA 1
ATOM 1717 C C . ILE A 1 217 ? 20.987 -3.625 8.999 1.00 65.88 217 ILE A C 1
ATOM 1719 O O . ILE A 1 217 ? 20.623 -2.620 8.392 1.00 65.88 217 ILE A O 1
ATOM 1723 N N . LEU A 1 218 ? 20.137 -4.364 9.719 1.00 67.06 218 LEU A N 1
ATOM 1724 C CA . LEU A 1 218 ? 18.679 -4.233 9.668 1.00 67.06 218 LEU A CA 1
ATOM 1725 C C . LEU A 1 218 ? 18.092 -3.242 10.694 1.00 67.06 218 LEU A C 1
ATOM 1727 O O . LEU A 1 218 ? 16.921 -2.888 10.578 1.00 67.06 218 LEU A O 1
ATOM 1731 N N . LYS A 1 219 ? 18.879 -2.719 11.659 1.00 64.31 219 LYS A N 1
ATOM 1732 C CA . LYS A 1 219 ? 18.429 -1.742 12.695 1.00 64.31 219 LYS A CA 1
ATOM 1733 C C . LYS A 1 219 ? 17.830 -0.452 12.120 1.00 64.31 219 LYS A C 1
ATOM 1735 O O . LYS A 1 219 ? 17.231 0.343 12.836 1.00 64.31 219 LYS A O 1
ATOM 1740 N N . LYS A 1 220 ? 18.022 -0.227 10.824 1.00 63.66 220 LYS A N 1
ATOM 1741 C CA . LYS A 1 220 ? 17.715 1.014 10.126 1.00 63.66 220 LYS A CA 1
ATOM 1742 C C . LYS A 1 220 ? 16.227 1.199 9.769 1.00 63.66 220 LYS A C 1
ATOM 1744 O O . LYS A 1 220 ? 15.858 2.324 9.440 1.00 63.66 220 LYS A O 1
ATOM 1749 N N . GLY A 1 221 ? 15.350 0.194 9.884 1.00 66.12 221 GLY A N 1
ATOM 1750 C CA . GLY A 1 221 ? 13.897 0.359 9.652 1.00 66.12 221 GLY A CA 1
ATOM 1751 C C . GLY A 1 221 ? 13.582 1.064 8.319 1.00 66.12 221 GLY A C 1
ATOM 1752 O O . GLY A 1 221 ? 14.102 0.656 7.282 1.00 66.12 221 GLY A O 1
ATOM 1753 N N . PHE A 1 222 ? 12.826 2.175 8.349 1.00 68.25 222 PHE A N 1
ATOM 1754 C CA . PHE A 1 222 ? 12.576 3.042 7.177 1.00 68.25 222 PHE A CA 1
ATOM 1755 C C . PHE A 1 222 ? 13.860 3.474 6.455 1.00 68.25 222 PHE A C 1
ATOM 1757 O O . PHE A 1 222 ? 13.920 3.427 5.231 1.00 68.25 222 PHE A O 1
ATOM 1764 N N . SER A 1 223 ? 14.919 3.820 7.194 1.00 79.38 223 SER A N 1
ATOM 1765 C CA . SER A 1 223 ? 16.206 4.169 6.576 1.00 79.38 223 SER A CA 1
ATOM 1766 C C . SER A 1 223 ? 16.885 2.972 5.898 1.00 79.38 223 SER A C 1
ATOM 1768 O O . SER A 1 223 ? 17.686 3.163 4.989 1.00 79.38 223 SER A O 1
ATOM 1770 N N . GLY A 1 224 ? 16.531 1.739 6.281 1.00 84.75 224 GLY A N 1
ATOM 1771 C CA . GLY A 1 224 ? 16.946 0.517 5.591 1.00 84.75 224 GLY A CA 1
ATOM 1772 C C . GLY A 1 224 ? 16.249 0.360 4.240 1.00 84.75 224 GLY A C 1
ATOM 1773 O O . GLY A 1 224 ? 16.915 0.063 3.253 1.00 84.75 224 GLY A O 1
ATOM 1774 N N . VAL A 1 225 ? 14.942 0.640 4.177 1.00 88.38 225 VAL A N 1
ATOM 1775 C CA . VAL A 1 225 ? 14.171 0.645 2.919 1.00 88.38 225 VAL A CA 1
ATOM 1776 C C . VAL A 1 225 ? 14.711 1.706 1.963 1.00 88.38 225 VAL A C 1
ATOM 1778 O O . VAL A 1 225 ? 14.989 1.404 0.806 1.00 88.38 225 VAL A O 1
ATOM 1781 N N . THR A 1 226 ? 14.933 2.932 2.448 1.00 89.62 226 THR A N 1
ATOM 1782 C CA . THR A 1 226 ? 15.528 4.011 1.645 1.00 89.62 226 THR A CA 1
ATOM 1783 C C . THR A 1 226 ? 16.894 3.610 1.098 1.00 89.62 226 THR A C 1
ATOM 1785 O O . THR A 1 226 ? 17.156 3.774 -0.088 1.00 89.62 226 THR A O 1
ATOM 1788 N N . PHE A 1 227 ? 17.757 3.045 1.945 1.00 89.88 227 PHE A N 1
ATOM 1789 C CA . PHE A 1 227 ? 19.088 2.608 1.536 1.00 89.88 227 PHE A CA 1
ATOM 1790 C C . PHE A 1 227 ? 19.040 1.493 0.484 1.00 89.88 227 PHE A C 1
ATOM 1792 O O . PHE A 1 227 ? 19.766 1.561 -0.505 1.00 89.88 227 PHE A O 1
ATOM 1799 N N . PHE A 1 228 ? 18.153 0.511 0.662 1.00 92.12 228 PHE A N 1
ATOM 1800 C CA . PHE A 1 228 ? 17.910 -0.539 -0.325 1.00 92.12 228 PHE A CA 1
ATOM 1801 C C . PHE A 1 228 ? 17.487 0.051 -1.676 1.00 92.12 228 PHE A C 1
ATOM 1803 O O . PHE A 1 228 ? 18.114 -0.246 -2.687 1.00 92.12 228 PHE A O 1
ATOM 1810 N N . LEU A 1 229 ? 16.495 0.949 -1.692 1.00 92.81 229 LEU A N 1
ATOM 1811 C CA . LEU A 1 229 ? 16.017 1.572 -2.929 1.00 92.81 229 LEU A CA 1
ATOM 1812 C C . LEU A 1 229 ? 17.110 2.381 -3.638 1.00 92.81 229 LEU A C 1
ATOM 1814 O O . LEU A 1 229 ? 17.211 2.309 -4.861 1.00 92.81 229 LEU A O 1
ATOM 1818 N N . ILE A 1 230 ? 17.958 3.105 -2.897 1.00 92.00 230 ILE A N 1
ATOM 1819 C CA . ILE A 1 230 ? 19.102 3.829 -3.474 1.00 92.00 230 ILE A CA 1
ATOM 1820 C C . ILE A 1 230 ? 20.077 2.850 -4.128 1.00 92.00 230 ILE A C 1
ATOM 1822 O O . ILE A 1 230 ? 20.422 3.034 -5.293 1.00 92.00 230 ILE A O 1
ATOM 1826 N N . ILE A 1 231 ? 20.495 1.800 -3.411 1.00 92.06 231 ILE A N 1
ATOM 1827 C CA . ILE A 1 231 ? 21.431 0.801 -3.947 1.00 92.06 231 ILE A CA 1
ATOM 1828 C C . ILE A 1 231 ? 20.863 0.157 -5.205 1.00 92.06 231 ILE A C 1
ATOM 1830 O O . ILE A 1 231 ? 21.557 0.083 -6.216 1.00 92.06 231 ILE A O 1
ATOM 1834 N N . THR A 1 232 ? 19.608 -0.285 -5.165 1.00 92.00 232 THR A N 1
ATOM 1835 C CA . THR A 1 232 ? 18.977 -0.945 -6.307 1.00 92.00 232 THR A CA 1
ATOM 1836 C C . THR A 1 232 ? 18.838 0.003 -7.495 1.00 92.00 232 THR A C 1
ATOM 1838 O O . THR A 1 232 ? 19.129 -0.394 -8.619 1.00 92.00 232 THR A O 1
ATOM 1841 N N . THR A 1 233 ? 18.486 1.270 -7.258 1.00 90.12 233 THR A N 1
ATOM 1842 C CA . THR A 1 233 ? 18.419 2.305 -8.305 1.00 90.12 233 THR A CA 1
ATOM 1843 C C . THR A 1 233 ? 19.779 2.520 -8.966 1.00 90.12 233 THR A C 1
ATOM 1845 O O . THR A 1 233 ? 19.875 2.522 -10.194 1.00 90.12 233 THR A O 1
ATOM 1848 N N . VAL A 1 234 ? 20.841 2.658 -8.165 1.00 89.75 234 VAL A N 1
ATOM 1849 C CA . VAL A 1 234 ? 22.216 2.835 -8.659 1.00 89.75 234 VAL A CA 1
ATOM 1850 C C . VAL A 1 234 ? 22.682 1.602 -9.433 1.00 89.75 234 VAL A C 1
ATOM 1852 O O . VAL A 1 234 ? 23.254 1.738 -10.510 1.00 89.75 234 VAL A O 1
ATOM 1855 N N . LEU A 1 235 ? 22.402 0.400 -8.929 1.00 91.31 235 LEU A N 1
ATOM 1856 C CA . LEU A 1 235 ? 22.793 -0.853 -9.570 1.00 91.31 235 LEU A CA 1
ATOM 1857 C C . LEU A 1 235 ? 22.089 -1.053 -10.917 1.00 91.31 235 LEU A C 1
ATOM 1859 O O . LEU A 1 235 ? 22.756 -1.332 -11.908 1.00 91.31 235 LEU A O 1
ATOM 1863 N N . LEU A 1 236 ? 20.766 -0.867 -10.982 1.00 89.50 236 LEU A N 1
ATOM 1864 C CA . LEU A 1 236 ? 20.003 -0.986 -12.232 1.00 89.50 236 LEU A CA 1
ATOM 1865 C C . LEU A 1 236 ? 20.451 0.049 -13.265 1.00 89.50 236 LEU A C 1
ATOM 1867 O O . LEU A 1 236 ? 20.622 -0.275 -14.437 1.00 89.50 236 LEU A O 1
ATOM 1871 N N . THR A 1 237 ? 20.709 1.273 -12.809 1.00 86.12 237 THR A N 1
ATOM 1872 C CA . THR A 1 237 ? 21.285 2.332 -13.637 1.00 86.12 237 THR A CA 1
ATOM 1873 C C . THR A 1 237 ? 22.639 1.931 -14.206 1.00 86.12 237 THR A C 1
ATOM 1875 O O . THR A 1 237 ? 22.889 2.127 -15.390 1.00 86.12 237 THR A O 1
ATOM 1878 N N . PHE A 1 238 ? 23.523 1.378 -13.376 1.00 87.38 238 PHE A N 1
ATOM 1879 C CA . PHE A 1 238 ? 24.847 0.955 -13.811 1.00 87.38 238 PHE A CA 1
ATOM 1880 C C . PHE A 1 238 ? 24.741 -0.173 -14.839 1.00 87.38 238 PHE A C 1
ATOM 1882 O O . PHE A 1 238 ? 25.382 -0.112 -15.878 1.00 87.38 238 PHE A O 1
ATOM 1889 N N . ILE A 1 239 ? 23.865 -1.158 -14.626 1.00 89.69 239 ILE A N 1
ATOM 1890 C CA . ILE A 1 239 ? 23.616 -2.210 -15.623 1.00 89.69 239 ILE A CA 1
ATOM 1891 C C . ILE A 1 239 ? 23.139 -1.602 -16.950 1.00 89.69 239 ILE A C 1
ATOM 1893 O O . ILE A 1 239 ? 23.683 -1.941 -17.999 1.00 89.69 239 ILE A O 1
ATOM 1897 N N . ALA A 1 240 ? 22.180 -0.672 -16.911 1.00 86.38 240 ALA A N 1
ATOM 1898 C CA . ALA A 1 240 ? 21.715 0.036 -18.104 1.00 86.38 240 ALA A CA 1
ATOM 1899 C C . ALA A 1 240 ? 22.853 0.811 -18.788 1.00 86.38 240 ALA A C 1
ATOM 1901 O O . ALA A 1 240 ? 22.955 0.794 -20.016 1.00 86.38 240 ALA A O 1
ATOM 1902 N N . TYR A 1 241 ? 23.747 1.425 -18.000 1.00 84.00 241 TYR A N 1
ATOM 1903 C CA . TYR A 1 241 ? 24.922 2.143 -18.496 1.00 84.00 241 TYR A CA 1
ATOM 1904 C C . TYR A 1 241 ? 25.772 1.252 -19.396 1.00 84.00 241 TYR A C 1
ATOM 1906 O O . TYR A 1 241 ? 26.014 1.591 -20.554 1.00 84.00 241 TYR A O 1
ATOM 1914 N N . PHE A 1 242 ? 26.176 0.084 -18.890 1.00 86.44 242 PHE A N 1
ATOM 1915 C CA . PHE A 1 242 ? 27.023 -0.854 -19.639 1.00 86.44 242 PHE A CA 1
ATOM 1916 C C . PHE A 1 242 ? 26.320 -1.485 -20.839 1.00 86.44 242 PHE A C 1
ATOM 1918 O O . PHE A 1 242 ? 26.988 -2.001 -21.730 1.00 86.44 242 PHE A O 1
ATOM 1925 N N . GLN A 1 243 ? 24.991 -1.427 -20.887 1.00 88.00 243 GLN A N 1
ATOM 1926 C CA . GLN A 1 243 ? 24.200 -1.858 -22.035 1.00 88.00 243 GLN A CA 1
ATOM 1927 C C . GLN A 1 243 ? 23.966 -0.741 -23.070 1.00 88.00 243 GLN A C 1
ATOM 1929 O O . GLN A 1 243 ? 23.239 -0.966 -24.034 1.00 88.00 243 GLN A O 1
ATOM 1934 N N . GLY A 1 244 ? 24.539 0.457 -22.897 1.00 82.12 244 GLY A N 1
ATOM 1935 C CA . GLY A 1 244 ? 24.454 1.552 -23.876 1.00 82.12 244 GLY A CA 1
ATOM 1936 C C . GLY A 1 244 ? 23.315 2.556 -23.657 1.00 82.12 244 GLY A C 1
ATOM 1937 O O . GLY A 1 244 ? 23.064 3.389 -24.523 1.00 82.12 244 GLY A O 1
ATOM 1938 N N . TYR A 1 245 ? 22.647 2.551 -22.495 1.00 76.31 245 TYR A N 1
ATOM 1939 C CA . TYR A 1 245 ? 21.511 3.452 -22.211 1.00 76.31 245 TYR A CA 1
ATOM 1940 C C . TYR A 1 245 ? 21.848 4.958 -22.298 1.00 76.31 245 TYR A C 1
ATOM 1942 O O . TYR A 1 245 ? 20.965 5.807 -22.449 1.00 76.31 245 TYR A O 1
ATOM 1950 N N . HIS A 1 246 ? 23.136 5.307 -22.230 1.00 67.31 246 HIS A N 1
ATOM 1951 C CA . HIS A 1 246 ? 23.642 6.684 -22.303 1.00 67.31 246 HIS A CA 1
ATOM 1952 C C . HIS A 1 246 ? 23.384 7.354 -23.648 1.00 67.31 246 HIS A C 1
ATOM 1954 O O . HIS A 1 246 ? 23.270 8.573 -23.691 1.00 67.31 246 HIS A O 1
ATOM 1960 N N . GLU A 1 247 ? 23.243 6.577 -24.720 1.00 59.72 247 GLU A N 1
ATOM 1961 C CA . GLU A 1 247 ? 23.011 7.107 -26.067 1.00 59.72 247 GLU A CA 1
ATOM 1962 C C . GLU A 1 247 ? 21.531 7.435 -26.329 1.00 59.72 247 GLU A C 1
ATOM 1964 O O . GLU A 1 247 ? 21.207 8.104 -27.307 1.00 59.72 247 GLU A O 1
ATOM 1969 N N . GLN A 1 248 ? 20.623 6.984 -25.451 1.00 56.88 248 GLN A N 1
ATOM 1970 C CA . GLN A 1 248 ? 19.169 7.064 -25.647 1.00 56.88 248 GLN A CA 1
ATOM 1971 C C . GLN A 1 248 ? 18.445 7.983 -24.651 1.00 56.88 248 GLN A C 1
ATOM 1973 O O . GLN A 1 248 ? 17.238 8.190 -24.776 1.00 56.88 248 GLN A O 1
ATOM 1978 N N . THR A 1 249 ? 19.139 8.552 -23.660 1.00 53.94 249 THR A N 1
ATOM 1979 C CA . THR A 1 249 ? 18.494 9.321 -22.585 1.00 53.94 249 THR A CA 1
ATOM 1980 C C . THR A 1 249 ? 18.737 10.816 -22.675 1.00 53.94 249 THR A C 1
ATOM 1982 O O . THR A 1 249 ? 19.784 11.318 -22.280 1.00 53.94 249 THR A O 1
ATOM 1985 N N . ARG A 1 250 ? 17.700 11.544 -23.097 1.00 52.34 250 ARG A N 1
ATOM 1986 C CA . ARG A 1 250 ? 17.613 13.001 -22.971 1.00 52.34 250 ARG A CA 1
ATOM 1987 C C . ARG A 1 250 ? 16.442 13.367 -22.085 1.00 52.34 250 ARG A C 1
ATOM 1989 O O . ARG A 1 250 ? 15.295 13.173 -22.477 1.00 52.34 250 ARG A O 1
ATOM 1996 N N . LEU A 1 251 ? 16.722 13.940 -20.918 1.00 51.75 251 LEU A N 1
ATOM 1997 C CA . LEU A 1 251 ? 15.711 14.688 -20.183 1.00 51.75 251 LEU A CA 1
ATOM 1998 C C . LEU A 1 251 ? 15.938 16.170 -20.452 1.00 51.75 251 LEU A C 1
ATOM 2000 O O . LEU A 1 251 ? 16.938 16.746 -20.025 1.00 51.75 251 LEU A O 1
ATOM 2004 N N . VAL A 1 252 ? 15.025 16.751 -21.230 1.00 49.19 252 VAL A N 1
ATOM 2005 C CA . VAL A 1 252 ? 15.016 18.176 -21.552 1.00 49.19 252 VAL A CA 1
ATOM 2006 C C . VAL A 1 252 ? 14.277 18.894 -20.431 1.00 49.19 252 VAL A C 1
ATOM 2008 O O . VAL A 1 252 ? 13.051 18.874 -20.360 1.00 49.19 252 VAL A O 1
ATOM 2011 N N . ILE A 1 253 ? 15.027 19.520 -19.531 1.00 50.84 253 ILE A N 1
ATOM 2012 C CA . ILE A 1 253 ? 14.475 20.370 -18.477 1.00 50.84 253 ILE A CA 1
ATOM 2013 C C . ILE A 1 253 ? 14.432 21.807 -19.016 1.00 50.84 253 ILE A C 1
ATOM 2015 O O . ILE A 1 253 ? 15.453 22.347 -19.447 1.00 50.84 253 ILE A O 1
ATOM 2019 N N . LEU A 1 254 ? 13.244 22.427 -19.004 1.00 36.41 254 LEU A N 1
ATOM 2020 C CA . LEU A 1 254 ? 13.025 23.834 -19.385 1.00 36.41 254 LEU A CA 1
ATOM 2021 C C . LEU A 1 254 ? 13.529 24.205 -20.798 1.00 36.41 254 LEU A C 1
ATOM 2023 O O . LEU A 1 254 ? 13.994 25.320 -21.012 1.00 36.41 254 LEU A O 1
ATOM 2027 N N . ASN A 1 255 ? 13.467 23.282 -21.767 1.00 46.34 255 ASN A N 1
ATOM 2028 C CA . ASN A 1 255 ? 13.954 23.483 -23.145 1.00 46.34 255 ASN A CA 1
ATOM 2029 C C . ASN A 1 255 ? 15.441 23.889 -23.282 1.00 46.34 255 ASN A C 1
ATOM 2031 O O . ASN A 1 255 ? 15.860 24.281 -24.369 1.00 46.34 255 ASN A O 1
ATOM 2035 N N . GLN A 1 256 ? 16.247 23.802 -22.216 1.00 45.19 256 GLN A N 1
ATOM 2036 C CA . GLN A 1 256 ? 17.623 24.329 -22.205 1.00 45.19 256 GLN A CA 1
ATOM 2037 C C . GLN A 1 256 ? 18.639 23.413 -21.513 1.00 45.19 256 GLN A C 1
ATOM 2039 O O . GLN A 1 256 ? 19.812 23.418 -21.880 1.00 45.19 256 GLN A O 1
ATOM 2044 N N . LEU A 1 257 ? 18.216 22.606 -20.538 1.00 45.16 257 LEU A N 1
ATOM 2045 C CA . LEU A 1 257 ? 19.085 21.671 -19.830 1.00 45.16 257 LEU A CA 1
ATOM 2046 C C . LEU A 1 257 ? 18.877 20.266 -20.379 1.00 45.16 257 LEU A C 1
ATOM 2048 O O . LEU A 1 257 ? 17.847 19.644 -20.129 1.00 45.16 257 LEU A O 1
ATOM 2052 N N . ILE A 1 258 ? 19.871 19.774 -21.114 1.00 54.91 258 ILE A N 1
ATOM 2053 C CA . ILE A 1 258 ? 19.956 18.365 -21.482 1.00 54.91 258 ILE A CA 1
ATOM 2054 C C . ILE A 1 258 ? 20.722 17.668 -20.358 1.00 54.91 258 ILE A C 1
ATOM 2056 O O . ILE A 1 258 ? 21.940 17.803 -20.248 1.00 54.91 258 ILE A O 1
ATOM 2060 N N . VAL A 1 259 ? 20.003 16.959 -19.486 1.00 58.09 259 VAL A N 1
ATOM 2061 C CA . VAL A 1 259 ? 20.638 16.073 -18.506 1.00 58.09 259 VAL A CA 1
ATOM 2062 C C . VAL A 1 259 ? 20.610 14.661 -19.079 1.00 58.09 259 VAL A C 1
ATOM 2064 O O . VAL A 1 259 ? 19.545 14.052 -19.191 1.00 58.09 259 VAL A O 1
ATOM 2067 N N . GLU A 1 260 ? 21.781 14.156 -19.463 1.00 58.56 260 GLU A N 1
ATOM 2068 C CA . GLU A 1 260 ? 21.947 12.820 -20.045 1.00 58.56 260 GLU A CA 1
ATOM 2069 C C . GLU A 1 260 ? 22.628 11.868 -19.050 1.00 58.56 260 GLU A C 1
ATOM 2071 O O . GLU A 1 260 ? 23.386 12.270 -18.155 1.00 58.56 260 GLU A O 1
ATOM 2076 N N . GLY A 1 261 ? 22.363 10.573 -19.205 1.00 63.06 261 GLY A N 1
ATOM 2077 C CA . GLY A 1 261 ? 23.143 9.531 -18.554 1.00 63.06 261 GLY A CA 1
ATOM 2078 C C . GLY A 1 261 ? 23.158 9.558 -17.020 1.00 63.06 261 GLY A C 1
ATOM 2079 O O . GLY A 1 261 ? 22.117 9.530 -16.369 1.00 63.06 261 GLY A O 1
ATOM 2080 N N . ILE A 1 262 ? 24.358 9.555 -16.420 1.00 64.44 262 ILE A N 1
ATOM 2081 C CA . ILE A 1 262 ? 24.548 9.453 -14.958 1.00 64.44 262 ILE A CA 1
ATOM 2082 C C . ILE A 1 262 ? 23.936 10.659 -14.225 1.00 64.44 262 ILE A C 1
ATOM 2084 O O . ILE A 1 262 ? 23.390 10.496 -13.132 1.00 64.44 262 ILE A O 1
ATOM 2088 N N . GLY A 1 263 ? 23.966 11.855 -14.826 1.00 69.69 263 GLY A N 1
ATOM 2089 C CA . GLY A 1 263 ? 23.408 13.069 -14.217 1.00 69.69 263 GLY A CA 1
ATOM 2090 C C . GLY A 1 263 ? 21.906 12.954 -13.953 1.00 69.69 263 GLY A C 1
ATOM 2091 O O . GLY A 1 263 ? 21.425 13.361 -12.895 1.00 69.69 263 GLY A O 1
ATOM 2092 N N . LEU A 1 264 ? 21.176 12.297 -14.859 1.00 71.38 264 LEU A N 1
ATOM 2093 C CA . LEU A 1 264 ? 19.745 12.051 -14.703 1.00 71.38 264 LEU A CA 1
ATOM 2094 C C . LEU A 1 264 ? 19.454 11.124 -13.514 1.00 71.38 264 LEU A C 1
ATOM 2096 O O . LEU A 1 264 ? 18.427 11.226 -12.848 1.00 71.38 264 LEU A O 1
ATOM 2100 N N . GLN A 1 265 ? 20.386 10.232 -13.209 1.00 71.88 265 GLN A N 1
ATOM 2101 C CA . GLN A 1 265 ? 20.205 9.201 -12.195 1.00 71.88 265 GLN A CA 1
ATOM 2102 C C . GLN A 1 265 ? 20.560 9.711 -10.801 1.00 71.88 265 GLN A C 1
ATOM 2104 O O . GLN A 1 265 ? 19.923 9.322 -9.824 1.00 71.88 265 GLN A O 1
ATOM 2109 N N . VAL A 1 266 ? 21.478 10.678 -10.709 1.00 78.94 266 VAL A N 1
ATOM 2110 C CA . VAL A 1 266 ? 21.649 11.486 -9.493 1.00 78.94 266 VAL A CA 1
ATOM 2111 C C . VAL A 1 266 ? 20.350 12.227 -9.171 1.00 78.94 266 VAL A C 1
ATOM 2113 O O . VAL A 1 266 ? 19.881 12.168 -8.036 1.00 78.94 266 VAL A O 1
ATOM 2116 N N . ILE A 1 267 ? 19.720 12.852 -10.172 1.00 83.56 267 ILE A N 1
ATOM 2117 C CA . ILE A 1 267 ? 18.411 13.499 -10.005 1.00 83.56 267 ILE A CA 1
ATOM 2118 C C . ILE A 1 267 ? 17.353 12.476 -9.575 1.00 83.56 267 ILE A C 1
ATOM 2120 O O . ILE A 1 267 ? 16.606 12.742 -8.639 1.00 83.56 267 ILE A O 1
ATOM 2124 N N . ASN A 1 268 ? 17.323 11.288 -10.183 1.00 85.94 268 ASN A N 1
ATOM 2125 C CA . ASN A 1 268 ? 16.373 10.231 -9.833 1.00 85.94 268 ASN A CA 1
ATOM 2126 C C . ASN A 1 268 ? 16.498 9.790 -8.359 1.00 85.94 268 ASN A C 1
ATOM 2128 O O . ASN A 1 268 ? 15.499 9.656 -7.652 1.00 85.94 268 ASN A O 1
ATOM 2132 N N . VAL A 1 269 ? 17.728 9.639 -7.855 1.00 89.62 269 VAL A N 1
ATOM 2133 C CA . VAL A 1 269 ? 17.987 9.343 -6.435 1.00 89.62 269 VAL A CA 1
ATOM 2134 C C . VAL A 1 269 ? 17.564 10.503 -5.525 1.00 89.62 269 VAL A C 1
ATOM 2136 O O . VAL A 1 269 ? 17.007 10.263 -4.454 1.00 89.62 269 VAL A O 1
ATOM 2139 N N . LEU A 1 270 ? 17.781 11.758 -5.931 1.00 91.19 270 LEU A N 1
ATOM 2140 C CA . LEU A 1 270 ? 17.312 12.923 -5.171 1.00 91.19 270 LEU A CA 1
ATOM 2141 C C . LEU A 1 270 ? 15.779 12.990 -5.122 1.00 91.19 270 LEU A C 1
ATOM 2143 O O . LEU A 1 270 ? 15.219 13.189 -4.047 1.00 91.19 270 LEU A O 1
ATOM 2147 N N . ILE A 1 271 ? 15.102 12.752 -6.248 1.00 91.38 271 ILE A N 1
ATOM 2148 C CA . ILE A 1 271 ? 13.637 12.669 -6.338 1.00 91.38 271 ILE A CA 1
ATOM 2149 C C . ILE A 1 271 ? 13.113 11.571 -5.405 1.00 91.38 271 ILE A C 1
ATOM 2151 O O . ILE A 1 271 ? 12.200 11.818 -4.617 1.00 91.38 271 ILE A O 1
ATOM 2155 N N . LEU A 1 272 ? 13.726 10.383 -5.427 1.00 91.88 272 LEU A N 1
ATOM 2156 C CA . LEU A 1 272 ? 13.399 9.290 -4.510 1.00 91.88 272 LEU A CA 1
ATOM 2157 C C . LEU A 1 272 ? 13.522 9.722 -3.041 1.00 91.88 272 LEU A C 1
ATOM 2159 O O . LEU A 1 272 ? 12.618 9.477 -2.240 1.00 91.88 272 LEU A O 1
ATOM 2163 N N . LEU A 1 273 ? 14.636 10.366 -2.681 1.00 93.50 273 LEU A N 1
ATOM 2164 C CA . LEU A 1 273 ? 14.893 10.847 -1.322 1.00 93.50 273 LEU A CA 1
ATOM 2165 C C . LEU A 1 273 ? 13.871 11.898 -0.878 1.00 93.50 273 LEU A C 1
ATOM 2167 O O . LEU A 1 273 ? 13.376 11.819 0.248 1.00 93.50 273 LEU A O 1
ATOM 2171 N N . MET A 1 274 ? 13.527 12.848 -1.751 1.00 94.75 274 MET A N 1
ATOM 2172 C CA . MET A 1 274 ? 12.490 13.850 -1.490 1.00 94.75 274 MET A CA 1
ATOM 2173 C C . MET A 1 274 ? 11.131 13.177 -1.284 1.00 94.75 274 MET A C 1
ATOM 2175 O O . MET A 1 274 ? 10.463 13.443 -0.286 1.00 94.75 274 MET A O 1
ATOM 2179 N N . GLY A 1 275 ? 10.763 12.235 -2.157 1.00 93.81 275 GLY A N 1
ATOM 2180 C CA . GLY A 1 275 ? 9.512 11.485 -2.057 1.00 93.81 275 GLY A CA 1
ATOM 2181 C C . GLY A 1 275 ? 9.386 10.706 -0.750 1.00 93.81 275 GLY A C 1
ATOM 2182 O O . GLY A 1 275 ? 8.403 10.868 -0.024 1.00 93.81 275 GLY A O 1
ATOM 2183 N N . ILE A 1 276 ? 10.406 9.923 -0.390 1.00 92.81 276 ILE A N 1
ATOM 2184 C CA . ILE A 1 276 ? 10.415 9.166 0.871 1.00 92.81 276 ILE A CA 1
ATOM 2185 C C . ILE A 1 276 ? 10.446 10.105 2.086 1.00 92.81 276 ILE A C 1
ATOM 2187 O O . ILE A 1 276 ? 9.771 9.842 3.083 1.00 92.81 276 ILE A O 1
ATOM 2191 N N . GLY A 1 277 ? 11.200 11.207 2.022 1.00 93.62 277 GLY A N 1
ATOM 2192 C CA . GLY A 1 277 ? 11.271 12.202 3.093 1.00 93.62 277 GLY A CA 1
ATOM 2193 C C . GLY A 1 277 ? 9.915 12.853 3.374 1.00 93.62 277 GLY A C 1
ATOM 2194 O O . GLY A 1 277 ? 9.480 12.903 4.529 1.00 93.62 277 GLY A O 1
ATOM 2195 N N . CYS A 1 278 ? 9.215 13.279 2.320 1.00 95.62 278 CYS A N 1
ATOM 2196 C CA . CYS A 1 278 ? 7.851 13.799 2.392 1.00 95.62 278 CYS A CA 1
ATOM 2197 C C . CYS A 1 278 ? 6.880 12.750 2.954 1.00 95.62 278 CYS A C 1
ATOM 2199 O O . CYS A 1 278 ? 6.139 13.048 3.893 1.00 95.62 278 CYS A O 1
ATOM 2201 N N . PHE A 1 279 ? 6.948 11.504 2.469 1.00 93.06 279 PHE A N 1
ATOM 2202 C CA . PHE A 1 279 ? 6.113 10.407 2.964 1.00 93.06 279 PHE A CA 1
ATOM 2203 C C . PHE A 1 279 ? 6.322 10.152 4.463 1.00 93.06 279 PHE A C 1
ATOM 2205 O O . PHE A 1 279 ? 5.363 10.043 5.226 1.00 93.06 279 PHE A O 1
ATOM 2212 N N . TYR A 1 280 ? 7.575 10.108 4.920 1.00 91.69 280 TYR A N 1
ATOM 2213 C CA . TYR A 1 280 ? 7.893 9.910 6.333 1.00 91.69 280 TYR A CA 1
ATOM 2214 C C . TYR A 1 280 ? 7.430 11.086 7.206 1.00 91.69 280 TYR A C 1
ATOM 2216 O O . TYR A 1 280 ? 6.949 10.891 8.326 1.00 91.69 280 TYR A O 1
ATOM 2224 N N . GLY A 1 281 ? 7.543 12.315 6.695 1.00 94.44 281 GLY A N 1
ATOM 2225 C CA . GLY A 1 281 ? 6.992 13.507 7.337 1.00 94.44 281 GLY A CA 1
ATOM 2226 C C . GLY A 1 281 ? 5.478 13.407 7.532 1.00 94.44 281 GLY A C 1
ATOM 2227 O O . GLY A 1 281 ? 5.001 13.565 8.657 1.00 94.44 281 GLY A O 1
ATOM 2228 N N . PHE A 1 282 ? 4.750 13.057 6.470 1.00 94.38 282 PHE A N 1
ATOM 2229 C CA . PHE A 1 282 ? 3.314 12.777 6.514 1.00 94.38 282 PHE A CA 1
ATOM 2230 C C . PHE A 1 282 ? 2.969 11.684 7.533 1.00 94.38 282 PHE A C 1
ATOM 2232 O O . PHE A 1 282 ? 2.143 11.914 8.419 1.00 94.38 282 PHE A O 1
ATOM 2239 N N . TYR A 1 283 ? 3.639 10.529 7.456 1.00 92.88 283 TYR A N 1
ATOM 2240 C CA . TYR A 1 283 ? 3.388 9.382 8.327 1.00 92.88 283 TYR A CA 1
ATOM 2241 C C . TYR A 1 283 ? 3.480 9.771 9.807 1.00 92.88 283 TYR A C 1
ATOM 2243 O O . TYR A 1 283 ? 2.566 9.495 10.583 1.00 92.88 283 TYR A O 1
ATOM 2251 N N . ARG A 1 284 ? 4.535 10.498 10.206 1.00 92.88 284 ARG A N 1
ATOM 2252 C CA . ARG A 1 284 ? 4.695 10.956 11.598 1.00 92.88 284 ARG A CA 1
ATOM 2253 C C . ARG A 1 284 ? 3.574 11.887 12.058 1.00 92.88 284 ARG A C 1
ATOM 2255 O O . ARG A 1 284 ? 3.154 11.799 13.211 1.00 92.88 284 ARG A O 1
ATOM 2262 N N . LEU A 1 285 ? 3.102 12.780 11.187 1.00 94.62 285 LEU A N 1
ATOM 2263 C CA . LEU A 1 285 ? 2.021 13.707 11.524 1.00 94.62 285 LEU A CA 1
ATOM 2264 C C . LEU A 1 285 ? 0.692 12.968 11.692 1.00 94.62 285 LEU A C 1
ATOM 2266 O O . LEU A 1 285 ? 0.058 13.116 12.740 1.00 94.62 285 LEU A O 1
ATOM 2270 N N . ILE A 1 286 ? 0.316 12.130 10.722 1.00 91.75 286 ILE A N 1
ATOM 2271 C CA . ILE A 1 286 ? -0.961 11.404 10.740 1.00 91.75 286 ILE A CA 1
ATOM 2272 C C . ILE A 1 286 ? -1.028 10.386 11.869 1.00 91.75 286 ILE A C 1
ATOM 2274 O O . ILE A 1 286 ? -2.033 10.349 12.574 1.00 91.75 286 ILE A O 1
ATOM 2278 N N . ILE A 1 287 ? 0.039 9.622 12.123 1.00 92.69 287 ILE A N 1
ATOM 2279 C CA . ILE A 1 287 ? 0.049 8.677 13.247 1.00 92.69 287 ILE A CA 1
ATOM 2280 C C . ILE A 1 287 ? -0.168 9.386 14.586 1.00 92.69 287 ILE A C 1
ATOM 2282 O O . ILE A 1 287 ? -0.857 8.853 15.450 1.00 92.69 287 ILE A O 1
ATOM 2286 N N . SER A 1 288 ? 0.339 10.613 14.752 1.00 92.50 288 SER A N 1
ATOM 2287 C CA . SER A 1 288 ? 0.120 11.378 15.987 1.00 92.50 288 SER A CA 1
ATOM 2288 C C . SER A 1 288 ? -1.328 11.846 16.186 1.00 92.50 288 SER A C 1
ATOM 2290 O O . SER A 1 288 ? -1.696 12.204 17.302 1.00 92.50 288 SER A O 1
ATOM 2292 N N . VAL A 1 289 ? -2.135 11.864 15.121 1.00 92.44 289 VAL A N 1
ATOM 2293 C CA . VAL A 1 289 ? -3.545 12.287 15.136 1.00 92.44 289 VAL A CA 1
ATOM 2294 C C . VAL A 1 289 ? -4.503 11.093 15.080 1.00 92.44 289 VAL A C 1
ATOM 2296 O O . VAL A 1 289 ? -5.628 11.183 15.565 1.00 92.44 289 VAL A O 1
ATOM 2299 N N . TYR A 1 290 ? -4.058 9.951 14.554 1.00 91.62 290 TYR A N 1
ATOM 2300 C CA . TYR A 1 290 ? -4.876 8.749 14.382 1.00 91.62 290 TYR A CA 1
ATOM 2301 C C . TYR A 1 290 ? -5.619 8.280 15.653 1.00 91.62 290 TYR A C 1
ATOM 2303 O O . TYR A 1 290 ? -6.765 7.855 15.524 1.00 91.62 290 TYR A O 1
ATOM 2311 N N . PRO A 1 291 ? -5.072 8.402 16.884 1.00 91.62 291 PRO A N 1
ATOM 2312 C CA . PRO A 1 291 ? -5.827 8.088 18.101 1.00 91.62 291 PRO A CA 1
ATOM 2313 C C . PRO A 1 291 ? -7.098 8.931 18.284 1.00 91.62 291 PRO A C 1
ATOM 2315 O O . PRO A 1 291 ? -8.114 8.411 18.735 1.00 91.62 291 PRO A O 1
ATOM 2318 N N . VAL A 1 292 ? -7.078 10.212 17.891 1.00 92.25 292 VAL A N 1
ATOM 2319 C CA . VAL A 1 292 ? -8.264 11.089 17.934 1.00 92.25 292 VAL A CA 1
ATOM 2320 C C . VAL A 1 292 ? -9.316 10.602 16.941 1.00 92.25 292 VAL A C 1
ATOM 2322 O O . VAL A 1 292 ? -10.503 10.590 17.259 1.00 92.25 292 VAL A O 1
ATOM 2325 N N . TYR A 1 293 ? -8.886 10.162 15.758 1.00 91.38 293 TYR A N 1
ATOM 2326 C CA . TYR A 1 293 ? -9.766 9.580 14.746 1.00 91.38 293 TYR A CA 1
ATOM 2327 C C . TYR A 1 293 ? -10.387 8.256 15.217 1.00 91.38 293 TYR A C 1
ATOM 2329 O O . TYR A 1 293 ? -11.600 8.084 15.137 1.00 91.38 293 TYR A O 1
ATOM 2337 N N . LEU A 1 294 ? -9.589 7.348 15.788 1.00 91.38 294 LEU A N 1
ATOM 2338 C CA . LEU A 1 294 ? -10.080 6.074 16.328 1.00 91.38 294 LEU A CA 1
ATOM 2339 C C . LEU A 1 294 ? -11.043 6.266 17.501 1.00 91.38 294 LEU A C 1
ATOM 2341 O O . LEU A 1 294 ? -12.094 5.630 17.537 1.00 91.38 294 LEU A O 1
ATOM 2345 N N . SER A 1 295 ? -10.727 7.181 18.422 1.00 91.62 295 SER A N 1
ATOM 2346 C CA . SER A 1 295 ? -11.549 7.448 19.609 1.00 91.62 295 SER A CA 1
ATOM 2347 C C . SER A 1 295 ? -12.988 7.840 19.257 1.00 91.62 295 SER A C 1
ATOM 2349 O O . SER A 1 295 ? -13.919 7.477 19.979 1.00 91.62 295 SER A O 1
ATOM 2351 N N . PHE A 1 296 ? -13.192 8.533 18.130 1.00 91.94 296 PHE A N 1
ATOM 2352 C CA . PHE A 1 296 ? -14.529 8.847 17.627 1.00 91.94 296 PHE A CA 1
ATOM 2353 C C . PHE A 1 296 ? -15.354 7.576 17.399 1.00 91.94 296 PHE A C 1
ATOM 2355 O O . PHE A 1 296 ? -16.467 7.451 17.912 1.00 91.94 296 PHE A O 1
ATOM 2362 N N . PHE A 1 297 ? -14.790 6.611 16.672 1.00 90.25 297 PHE A N 1
ATOM 2363 C CA . PHE A 1 297 ? -15.478 5.368 16.340 1.00 90.25 297 PHE A CA 1
ATOM 2364 C C . PHE A 1 297 ? -15.601 4.423 17.532 1.00 90.25 297 PHE A C 1
ATOM 2366 O O . PHE A 1 297 ? -16.651 3.808 17.691 1.00 90.25 297 PHE A O 1
ATOM 2373 N N . GLU A 1 298 ? -14.597 4.357 18.409 1.00 90.88 298 GLU A N 1
ATOM 2374 C CA . GLU A 1 298 ? -14.659 3.563 19.645 1.00 90.88 298 GLU A CA 1
ATOM 2375 C C . GLU A 1 298 ? -15.823 3.965 20.551 1.00 90.88 298 GLU A C 1
ATOM 2377 O O . GLU A 1 298 ? -16.427 3.116 21.203 1.00 90.88 298 GLU A O 1
ATOM 2382 N N . LYS A 1 299 ? -16.170 5.255 20.574 1.00 88.38 299 LYS A N 1
ATOM 2383 C CA . LYS A 1 299 ? -17.301 5.766 21.357 1.00 88.38 299 LYS A CA 1
ATOM 2384 C C . LYS A 1 299 ? -18.647 5.486 20.706 1.00 88.38 299 LYS A C 1
ATOM 2386 O O . LYS A 1 299 ? -19.638 5.345 21.416 1.00 88.38 299 LYS A O 1
ATOM 2391 N N . ILE A 1 300 ? -18.698 5.457 19.375 1.00 84.88 300 ILE A N 1
ATOM 2392 C CA . ILE A 1 300 ? -19.935 5.176 18.641 1.00 84.88 300 ILE A CA 1
ATOM 2393 C C . ILE A 1 300 ? -20.209 3.679 18.689 1.00 84.88 300 ILE A C 1
ATOM 2395 O O . ILE A 1 300 ? -21.290 3.292 19.114 1.00 84.88 300 ILE A O 1
ATOM 2399 N N . ILE A 1 301 ? -19.225 2.842 18.342 1.00 86.44 301 ILE A N 1
ATOM 2400 C CA . ILE A 1 301 ? -19.366 1.384 18.246 1.00 86.44 301 ILE A CA 1
ATOM 2401 C C . ILE A 1 301 ? -18.313 0.691 19.130 1.00 86.44 301 ILE A C 1
ATOM 2403 O O . ILE A 1 301 ? -17.302 0.199 18.627 1.00 86.44 301 ILE A O 1
ATOM 2407 N N . PRO A 1 302 ? -18.540 0.598 20.456 1.00 85.88 302 PRO A N 1
ATOM 2408 C CA . PRO A 1 302 ? -17.539 0.087 21.399 1.00 85.88 302 PRO A CA 1
ATOM 2409 C C . PRO A 1 302 ? -17.145 -1.374 21.182 1.00 85.88 302 PRO A C 1
ATOM 2411 O O . PRO A 1 302 ? -16.061 -1.786 21.593 1.00 85.88 302 PRO A O 1
ATOM 2414 N N . THR A 1 303 ? -18.029 -2.164 20.573 1.00 86.62 303 THR A N 1
ATOM 2415 C CA . THR A 1 303 ? -17.850 -3.603 20.339 1.00 86.62 303 THR A CA 1
ATOM 2416 C C . THR A 1 303 ? -17.178 -3.920 19.003 1.00 86.62 303 THR A C 1
ATOM 2418 O O . THR A 1 303 ? -16.942 -5.095 18.717 1.00 86.62 303 THR A O 1
ATOM 2421 N N . ALA A 1 304 ? -16.889 -2.906 18.181 1.00 88.88 304 ALA A N 1
ATOM 2422 C CA . ALA A 1 304 ? -16.292 -3.110 16.872 1.00 88.88 304 ALA A CA 1
ATOM 2423 C C . ALA A 1 304 ? -14.776 -3.337 16.939 1.00 88.88 304 ALA A C 1
ATOM 2425 O O . ALA A 1 304 ? -14.064 -2.764 17.764 1.00 88.88 304 ALA A O 1
ATOM 2426 N N . TYR A 1 305 ? -14.301 -4.149 16.000 1.00 91.56 305 TYR A N 1
ATOM 2427 C CA . TYR A 1 305 ? -12.910 -4.216 15.572 1.00 91.56 305 TYR A CA 1
ATOM 2428 C C . TYR A 1 305 ? -12.716 -3.249 14.405 1.00 91.56 305 TYR A C 1
ATOM 2430 O O . TYR A 1 305 ? -13.513 -3.255 13.468 1.00 91.56 305 TYR A O 1
ATOM 2438 N N . PHE A 1 306 ? -11.664 -2.439 14.413 1.00 93.25 306 PHE A N 1
ATOM 2439 C CA . PHE A 1 306 ? -11.485 -1.391 13.404 1.00 93.25 306 PHE A CA 1
ATOM 2440 C C . PHE A 1 306 ? -10.556 -1.850 12.281 1.00 93.25 306 PHE A C 1
ATOM 2442 O O . PHE A 1 306 ? -9.378 -2.118 12.508 1.00 93.25 306 PHE A O 1
ATOM 2449 N N . ALA A 1 307 ? -11.064 -1.930 11.052 1.00 93.94 307 ALA A N 1
ATOM 2450 C CA . ALA A 1 307 ? -10.229 -2.137 9.875 1.00 93.94 307 ALA A CA 1
ATOM 2451 C C . ALA A 1 307 ? -9.679 -0.778 9.420 1.00 93.94 307 ALA A C 1
ATOM 2453 O O . ALA A 1 307 ? -10.383 0.017 8.795 1.00 93.94 307 ALA A O 1
ATOM 2454 N N . THR A 1 308 ? -8.440 -0.491 9.812 1.00 92.81 308 THR A N 1
ATOM 2455 C CA . THR A 1 308 ? -7.784 0.811 9.626 1.00 92.81 308 THR A CA 1
ATOM 2456 C C . THR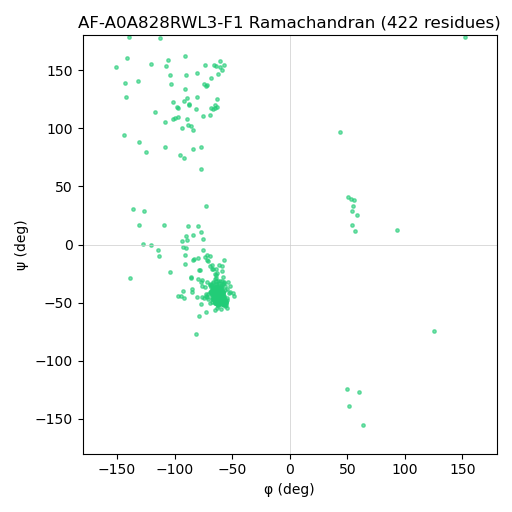 A 1 308 ? -7.025 0.877 8.311 1.00 92.81 308 THR A C 1
ATOM 2458 O O . THR A 1 308 ? -6.630 -0.156 7.766 1.00 92.81 308 THR A O 1
ATOM 2461 N N . ASP A 1 309 ? -6.703 2.094 7.875 1.00 90.44 309 ASP A N 1
ATOM 2462 C CA . ASP A 1 309 ? -5.828 2.308 6.725 1.00 90.44 309 ASP A CA 1
ATOM 2463 C C . ASP A 1 309 ? -4.466 1.636 6.907 1.00 90.44 309 ASP A C 1
ATOM 2465 O O . ASP A 1 309 ? -3.944 1.475 8.019 1.00 90.44 309 ASP A O 1
ATOM 2469 N N . TRP A 1 310 ? -3.843 1.328 5.774 1.00 88.62 310 TRP A N 1
ATOM 2470 C CA . TRP A 1 310 ? -2.507 0.757 5.731 1.00 88.62 310 TRP A CA 1
ATOM 2471 C C . TRP A 1 310 ? -1.465 1.629 6.439 1.00 88.62 310 TRP A C 1
ATOM 2473 O O . TRP A 1 310 ? -0.562 1.079 7.062 1.00 88.62 310 TRP A O 1
ATOM 2483 N N . PHE A 1 311 ? -1.616 2.961 6.432 1.00 88.69 311 PHE A N 1
ATOM 2484 C CA . PHE A 1 311 ? -0.726 3.865 7.165 1.00 88.69 311 PHE A CA 1
ATOM 2485 C C . PHE A 1 311 ? -0.682 3.528 8.655 1.00 88.69 311 PHE A C 1
ATOM 2487 O O . PHE A 1 311 ? 0.398 3.397 9.215 1.00 88.69 311 PHE A O 1
ATOM 2494 N N . TYR A 1 312 ? -1.836 3.340 9.300 1.00 91.50 312 TYR A N 1
ATOM 2495 C CA . TYR A 1 312 ? -1.884 2.982 10.718 1.00 91.50 312 TYR A CA 1
ATOM 2496 C C . TYR A 1 312 ? -1.223 1.625 10.973 1.00 91.50 312 TYR A C 1
ATOM 2498 O O . TYR A 1 312 ? -0.486 1.455 11.941 1.00 91.50 312 TYR A O 1
ATOM 2506 N N . GLN A 1 313 ? -1.399 0.685 10.044 1.00 91.44 313 GLN A N 1
ATOM 2507 C CA . GLN A 1 313 ? -0.844 -0.659 10.161 1.00 91.44 313 GLN A CA 1
ATOM 2508 C C . GLN A 1 313 ? 0.675 -0.745 9.940 1.00 91.44 313 GLN A C 1
ATOM 2510 O O . GLN A 1 313 ? 1.267 -1.762 10.298 1.00 91.44 313 GLN A O 1
ATOM 2515 N N . LEU A 1 314 ? 1.340 0.313 9.458 1.00 89.69 314 LEU A N 1
ATOM 2516 C CA . 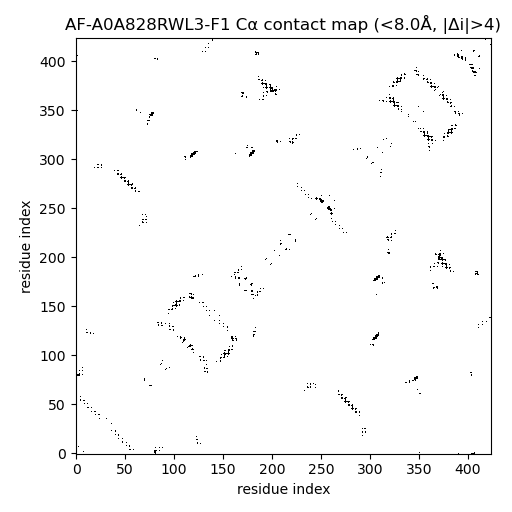LEU A 1 314 ? 2.810 0.375 9.395 1.00 89.69 314 LEU A CA 1
ATOM 2517 C C . LEU A 1 314 ? 3.481 0.532 10.772 1.00 89.69 314 LEU A C 1
ATOM 2519 O O . LEU A 1 314 ? 4.708 0.424 10.881 1.00 89.69 314 LEU A O 1
ATOM 2523 N N . GLN A 1 315 ? 2.706 0.781 11.830 1.00 88.12 315 GLN A N 1
ATOM 2524 C CA . GLN A 1 315 ? 3.227 0.828 13.193 1.00 88.12 315 GLN A CA 1
ATOM 2525 C C . GLN A 1 315 ? 3.887 -0.497 13.592 1.00 88.12 315 GLN A C 1
ATOM 2527 O O . GLN A 1 315 ? 3.560 -1.566 13.077 1.00 88.12 315 GLN A O 1
ATOM 2532 N N . HIS A 1 316 ? 4.884 -0.384 14.472 1.00 84.50 316 HIS A N 1
ATOM 2533 C CA . HIS A 1 316 ? 5.639 -1.498 15.059 1.00 84.50 316 HIS A CA 1
ATOM 2534 C C . HIS A 1 316 ? 6.275 -2.492 14.061 1.00 84.50 316 HIS A C 1
ATOM 2536 O O . HIS A 1 316 ? 6.734 -3.558 14.457 1.00 84.50 316 HIS A O 1
ATOM 2542 N N . CYS A 1 317 ? 6.412 -2.124 12.782 1.00 81.81 317 CYS A N 1
ATOM 2543 C CA . CYS A 1 317 ? 7.045 -2.947 11.748 1.00 81.81 317 CYS A CA 1
ATOM 2544 C C . CYS A 1 317 ? 8.526 -2.575 11.565 1.00 81.81 317 CYS A C 1
ATOM 2546 O O . CYS A 1 317 ? 8.879 -1.872 10.617 1.00 81.81 317 CYS A O 1
ATOM 2548 N N . ARG A 1 318 ? 9.411 -3.016 12.472 1.00 82.44 318 ARG A N 1
ATOM 2549 C CA . ARG A 1 318 ? 10.851 -2.691 12.396 1.00 82.44 318 ARG A CA 1
ATOM 2550 C C . ARG A 1 318 ? 11.596 -3.597 11.417 1.00 82.44 318 ARG A C 1
ATOM 2552 O O . ARG A 1 318 ? 11.913 -3.166 10.309 1.00 82.44 318 ARG A O 1
ATOM 2559 N N . TYR A 1 319 ? 11.888 -4.833 11.815 1.00 87.56 319 TYR A N 1
ATOM 2560 C CA . TYR A 1 319 ? 12.613 -5.793 10.982 1.00 87.56 319 TYR A CA 1
ATOM 2561 C C . TYR A 1 319 ? 11.667 -6.528 10.036 1.00 87.56 319 TYR A C 1
ATOM 2563 O O . TYR A 1 319 ? 11.996 -6.719 8.865 1.00 87.56 319 TYR A O 1
ATOM 2571 N N . VAL A 1 320 ? 10.464 -6.860 10.519 1.00 90.50 320 VAL A N 1
ATOM 2572 C CA . VAL A 1 320 ? 9.393 -7.476 9.718 1.00 90.50 320 VAL A CA 1
ATOM 2573 C C . VAL A 1 320 ? 9.073 -6.640 8.482 1.00 90.50 320 VAL A C 1
ATOM 2575 O O . VAL A 1 320 ? 8.991 -7.171 7.372 1.00 90.50 320 VAL A O 1
ATOM 2578 N N . GLY A 1 321 ? 8.935 -5.323 8.658 1.00 91.12 321 GLY A N 1
ATOM 2579 C CA . GLY A 1 321 ? 8.621 -4.423 7.554 1.00 91.12 321 GLY A CA 1
ATOM 2580 C C . GLY A 1 321 ? 9.748 -4.344 6.530 1.00 91.12 321 GLY A C 1
ATOM 2581 O O . GLY A 1 321 ? 9.505 -4.481 5.336 1.00 91.12 321 GLY A O 1
ATOM 2582 N N . LEU A 1 322 ? 10.998 -4.221 6.983 1.00 90.94 322 LEU A N 1
ATOM 2583 C CA . LEU A 1 322 ? 12.152 -4.173 6.085 1.00 90.94 322 LEU A CA 1
ATOM 2584 C C . LEU A 1 322 ? 12.288 -5.453 5.242 1.00 90.94 322 LEU A C 1
ATOM 2586 O O . LEU A 1 322 ? 12.471 -5.370 4.028 1.00 90.94 322 LEU A O 1
ATOM 2590 N N . ILE A 1 323 ? 12.161 -6.628 5.868 1.00 92.44 323 ILE A N 1
ATOM 2591 C CA . ILE A 1 323 ? 12.222 -7.919 5.164 1.00 92.44 323 ILE A CA 1
ATOM 2592 C C . ILE A 1 323 ? 11.054 -8.053 4.185 1.00 92.44 323 ILE A C 1
ATOM 2594 O O . ILE A 1 323 ? 11.266 -8.461 3.044 1.00 92.44 323 ILE A O 1
ATOM 2598 N N . GLY A 1 324 ? 9.846 -7.667 4.602 1.00 95.19 324 GLY A N 1
ATOM 2599 C CA . GLY A 1 324 ? 8.658 -7.710 3.751 1.00 95.19 324 GLY A CA 1
ATOM 2600 C C . GLY A 1 324 ? 8.776 -6.845 2.504 1.00 95.19 324 GLY A C 1
ATOM 2601 O O . GLY A 1 324 ? 8.500 -7.304 1.391 1.00 95.19 324 GLY A O 1
ATOM 2602 N N . PHE A 1 325 ? 9.265 -5.617 2.688 1.00 95.38 325 PHE A N 1
ATOM 2603 C CA . PHE A 1 325 ? 9.509 -4.681 1.599 1.00 95.38 325 PHE A CA 1
ATOM 2604 C C . PHE A 1 325 ? 10.515 -5.244 0.597 1.00 95.38 325 PHE A C 1
ATOM 2606 O O . PHE A 1 325 ? 10.206 -5.361 -0.588 1.00 95.38 325 PHE A O 1
ATOM 2613 N N . ILE A 1 326 ? 11.707 -5.626 1.072 1.00 95.19 326 ILE A N 1
ATOM 2614 C CA . ILE A 1 326 ? 12.794 -6.108 0.209 1.00 95.19 326 ILE A CA 1
ATOM 2615 C C . ILE A 1 326 ? 12.368 -7.382 -0.518 1.00 95.19 326 ILE A C 1
ATOM 2617 O O . ILE A 1 326 ? 12.564 -7.493 -1.724 1.00 95.19 326 ILE A O 1
ATOM 2621 N N . SER A 1 327 ? 11.759 -8.331 0.193 1.00 96.94 327 SER A N 1
ATOM 2622 C CA . SER A 1 327 ? 11.335 -9.606 -0.383 1.00 96.94 327 SER A CA 1
ATOM 2623 C C . SER A 1 327 ? 10.298 -9.422 -1.493 1.00 96.94 327 SER A C 1
ATOM 2625 O O . SER A 1 327 ? 10.466 -9.995 -2.569 1.00 96.94 327 SER A O 1
ATOM 2627 N N . SER A 1 328 ? 9.290 -8.570 -1.280 1.00 97.88 328 SER A N 1
ATOM 2628 C CA . SER A 1 328 ? 8.273 -8.276 -2.300 1.00 97.88 328 SER A CA 1
ATOM 2629 C C . SER A 1 328 ? 8.857 -7.520 -3.491 1.00 97.88 328 SER A C 1
ATOM 2631 O O . SER A 1 328 ? 8.563 -7.841 -4.639 1.00 97.88 328 SER A O 1
ATOM 2633 N N . TYR A 1 329 ? 9.720 -6.536 -3.233 1.00 96.94 329 TYR A N 1
ATOM 2634 C CA . TYR A 1 329 ? 10.369 -5.755 -4.285 1.00 96.94 329 TYR A CA 1
ATOM 2635 C C . TYR A 1 329 ? 11.256 -6.641 -5.172 1.00 96.94 329 TYR A C 1
ATOM 2637 O O . TYR A 1 329 ? 11.180 -6.587 -6.399 1.00 96.94 329 TYR A O 1
ATOM 2645 N N . VAL A 1 330 ? 12.087 -7.491 -4.558 1.00 97.44 330 VAL A N 1
ATOM 2646 C CA . VAL A 1 330 ? 12.956 -8.429 -5.282 1.00 97.44 330 VAL A CA 1
ATOM 2647 C C . VAL A 1 330 ? 12.121 -9.430 -6.074 1.00 97.44 330 VAL A C 1
ATOM 2649 O O . VAL A 1 330 ? 12.429 -9.680 -7.235 1.00 97.44 330 VAL A O 1
ATOM 2652 N N . ALA A 1 331 ? 11.046 -9.965 -5.494 1.00 98.06 331 ALA A N 1
ATOM 2653 C CA . ALA A 1 331 ? 10.152 -10.874 -6.200 1.00 98.06 331 ALA A CA 1
ATOM 2654 C C . ALA A 1 331 ? 9.508 -10.234 -7.438 1.00 98.06 331 ALA A C 1
ATOM 2656 O O . ALA A 1 331 ? 9.416 -10.885 -8.478 1.00 98.06 331 ALA A O 1
ATOM 2657 N N . ALA A 1 332 ? 9.120 -8.959 -7.362 1.00 96.81 332 ALA A N 1
ATOM 2658 C CA . ALA A 1 332 ? 8.598 -8.228 -8.512 1.00 96.81 332 ALA A CA 1
ATOM 2659 C C . ALA A 1 332 ? 9.651 -8.087 -9.627 1.00 96.81 332 ALA A C 1
ATOM 2661 O O . ALA A 1 332 ? 9.360 -8.388 -10.782 1.00 96.81 332 ALA A O 1
ATOM 2662 N N . LEU A 1 333 ? 10.902 -7.742 -9.291 1.00 95.88 333 LEU A N 1
ATOM 2663 C CA . LEU A 1 333 ? 11.999 -7.717 -10.272 1.00 95.88 333 LEU A CA 1
ATOM 2664 C C . LEU A 1 333 ? 12.274 -9.097 -10.886 1.00 95.88 333 LEU A C 1
ATOM 2666 O O . LEU A 1 333 ? 12.458 -9.205 -12.096 1.00 95.88 333 LEU A O 1
ATOM 2670 N N . VAL A 1 334 ? 12.280 -10.157 -10.073 1.00 97.00 334 VAL A N 1
ATOM 2671 C CA . VAL A 1 334 ? 12.436 -11.541 -10.554 1.00 97.00 334 VAL A CA 1
ATOM 2672 C C . VAL A 1 334 ? 11.301 -11.922 -11.498 1.00 97.00 334 VAL A C 1
ATOM 2674 O O . VAL A 1 334 ? 11.540 -12.538 -12.533 1.00 97.00 334 VAL A O 1
ATOM 2677 N N . THR A 1 335 ? 10.079 -11.500 -11.185 1.00 96.38 335 THR A N 1
ATOM 2678 C CA . THR A 1 335 ? 8.911 -11.734 -12.035 1.00 96.38 335 THR A CA 1
ATOM 2679 C C . THR A 1 335 ? 9.033 -10.988 -13.360 1.00 96.38 335 THR A C 1
ATOM 2681 O O . THR A 1 335 ? 8.785 -11.581 -14.403 1.00 96.38 335 THR A O 1
ATOM 2684 N N . LEU A 1 336 ? 9.492 -9.732 -13.360 1.00 94.69 336 LEU A N 1
ATOM 2685 C CA . LEU A 1 336 ? 9.767 -8.993 -14.597 1.00 94.69 336 LEU A CA 1
ATOM 2686 C C . LEU A 1 336 ? 10.845 -9.669 -15.453 1.00 94.69 336 LEU A C 1
ATOM 2688 O O . LEU A 1 336 ? 10.671 -9.783 -16.663 1.00 94.69 336 LEU A O 1
ATOM 2692 N N . MET A 1 337 ? 11.929 -10.157 -14.839 1.00 94.31 337 MET A N 1
ATOM 2693 C CA . MET A 1 337 ? 12.961 -10.926 -15.548 1.00 94.31 337 MET A CA 1
ATOM 2694 C C . MET A 1 337 ? 12.388 -12.200 -16.171 1.00 94.31 337 MET A C 1
ATOM 2696 O O . MET A 1 337 ? 12.709 -12.524 -17.311 1.00 94.31 337 MET A O 1
ATOM 2700 N N . TYR A 1 338 ? 11.513 -12.903 -15.449 1.00 95.12 338 TYR A N 1
ATOM 2701 C CA . TYR A 1 338 ? 10.829 -14.082 -15.967 1.00 95.12 338 TYR A CA 1
ATOM 2702 C C . TYR A 1 338 ? 9.925 -13.716 -17.154 1.00 95.12 338 TYR A C 1
ATOM 2704 O O . TYR A 1 338 ? 10.068 -14.293 -18.224 1.00 95.12 338 TYR A O 1
ATOM 2712 N N . LEU A 1 339 ? 9.053 -12.712 -17.022 1.00 92.56 339 LEU A N 1
ATOM 2713 C CA . LEU A 1 339 ? 8.166 -12.275 -18.111 1.00 92.56 339 LEU A CA 1
ATOM 2714 C C . LEU A 1 339 ? 8.944 -11.806 -19.355 1.00 92.56 339 LEU A C 1
ATOM 2716 O O . LEU A 1 339 ? 8.552 -12.128 -20.474 1.00 92.56 339 LEU A O 1
ATOM 2720 N N . SER A 1 340 ? 10.069 -11.111 -19.158 1.00 91.19 340 SER A N 1
ATOM 2721 C CA . SER A 1 340 ? 11.011 -10.742 -20.224 1.00 91.19 340 SER A CA 1
ATOM 2722 C C . SER A 1 340 ? 11.598 -11.971 -20.926 1.00 91.19 340 SER A C 1
ATOM 2724 O O . SER A 1 340 ? 11.578 -12.052 -22.153 1.00 91.19 340 SER A O 1
ATOM 2726 N N . PHE A 1 341 ? 12.064 -12.965 -20.161 1.00 92.81 341 PHE A N 1
ATOM 2727 C CA . PHE A 1 341 ? 12.634 -14.200 -20.706 1.00 92.81 341 PHE A CA 1
ATOM 2728 C C . PHE A 1 341 ? 11.636 -14.969 -21.586 1.00 92.81 341 PHE A C 1
ATOM 2730 O O . PHE A 1 341 ? 12.019 -15.491 -22.630 1.00 92.81 341 PHE A O 1
ATOM 2737 N N . TYR A 1 342 ? 10.354 -14.986 -21.208 1.00 91.94 342 TYR A N 1
ATOM 2738 C CA . TYR A 1 342 ? 9.270 -15.571 -22.012 1.00 91.94 342 TYR A CA 1
ATOM 2739 C C . TYR A 1 342 ? 8.702 -14.622 -23.081 1.00 91.94 342 TYR A C 1
ATOM 2741 O O . TYR A 1 342 ? 7.710 -14.962 -23.719 1.00 91.94 342 TYR A O 1
ATOM 2749 N N . GLN A 1 343 ? 9.322 -13.458 -23.296 1.00 88.25 343 GLN A N 1
ATOM 2750 C CA . GLN A 1 343 ? 8.959 -12.485 -24.331 1.00 88.25 343 GLN A CA 1
ATOM 2751 C C . GLN A 1 343 ? 7.495 -12.026 -24.265 1.00 88.25 343 GLN A C 1
ATOM 2753 O O . GLN A 1 343 ? 6.845 -11.822 -25.290 1.00 88.25 343 GLN A O 1
ATOM 2758 N N . VAL A 1 344 ? 6.962 -11.844 -23.053 1.00 85.94 344 VAL A N 1
ATOM 2759 C CA . VAL A 1 344 ? 5.620 -11.278 -22.875 1.00 85.94 344 VAL A CA 1
ATOM 2760 C C . VAL A 1 344 ? 5.625 -9.834 -23.383 1.00 85.94 344 VAL A C 1
ATOM 2762 O O . VAL A 1 344 ? 6.356 -8.988 -22.872 1.00 85.94 344 VAL A O 1
ATOM 2765 N N . THR A 1 345 ? 4.822 -9.559 -24.411 1.00 75.00 345 THR A N 1
ATOM 2766 C CA . THR A 1 345 ? 4.888 -8.315 -25.196 1.00 75.00 345 THR A CA 1
ATOM 2767 C C . THR A 1 345 ? 4.232 -7.114 -24.520 1.00 75.00 345 THR A C 1
ATOM 2769 O O . THR A 1 345 ? 4.564 -5.978 -24.845 1.00 75.00 345 THR A O 1
ATOM 2772 N N . GLU A 1 346 ? 3.313 -7.343 -23.581 1.00 83.38 346 GLU A N 1
ATOM 2773 C CA . GLU A 1 346 ? 2.549 -6.290 -22.910 1.00 83.38 346 GLU A CA 1
ATOM 2774 C C . GLU A 1 346 ? 2.578 -6.491 -21.397 1.00 83.38 346 GLU A C 1
ATOM 2776 O O . GLU A 1 346 ? 1.714 -7.148 -20.818 1.00 83.38 346 GLU A O 1
ATOM 2781 N N . ILE A 1 347 ? 3.594 -5.937 -20.740 1.00 87.06 347 ILE A N 1
ATOM 2782 C CA . ILE A 1 347 ? 3.741 -6.046 -19.287 1.00 87.06 347 ILE A CA 1
ATOM 2783 C C . ILE A 1 347 ? 3.276 -4.739 -18.658 1.00 87.06 347 ILE A C 1
ATOM 2785 O O . ILE A 1 347 ? 3.814 -3.671 -18.961 1.00 87.06 347 ILE A O 1
ATOM 2789 N N . VAL A 1 348 ? 2.296 -4.817 -17.756 1.00 87.94 348 VAL A N 1
ATOM 2790 C CA . VAL A 1 348 ? 1.923 -3.655 -16.944 1.00 87.94 348 VAL A CA 1
ATOM 2791 C C . VAL A 1 348 ? 3.072 -3.380 -15.995 1.00 87.94 348 VAL A C 1
ATOM 2793 O O . VAL A 1 348 ? 3.400 -4.224 -15.159 1.00 87.94 348 VAL A O 1
ATOM 2796 N N . MET A 1 349 ? 3.690 -2.209 -16.130 1.00 88.19 349 MET A N 1
ATOM 2797 C CA . MET A 1 349 ? 4.850 -1.879 -15.316 1.00 88.19 349 MET A CA 1
ATOM 2798 C C . MET A 1 349 ? 4.431 -1.784 -13.835 1.00 88.19 349 MET A C 1
ATOM 2800 O O . MET A 1 349 ? 3.551 -0.989 -13.494 1.00 88.19 349 MET A O 1
ATOM 2804 N N . PRO A 1 350 ? 5.011 -2.606 -12.941 1.00 88.88 350 PRO A N 1
ATOM 2805 C CA . PRO A 1 350 ? 4.641 -2.592 -11.538 1.00 88.88 350 PRO A CA 1
ATOM 2806 C C . PRO A 1 350 ? 5.213 -1.366 -10.830 1.00 88.88 350 PRO A C 1
ATOM 2808 O O . PRO A 1 350 ? 6.394 -1.035 -10.958 1.00 88.88 350 PRO A O 1
ATOM 2811 N N . GLU A 1 351 ? 4.406 -0.751 -9.971 1.00 88.19 351 GLU A N 1
ATOM 2812 C CA . GLU A 1 351 ? 4.870 0.295 -9.065 1.00 88.19 351 GLU A CA 1
ATOM 2813 C C . GLU A 1 351 ? 5.629 -0.337 -7.882 1.00 88.19 351 GLU A C 1
ATOM 2815 O O . GLU A 1 351 ? 5.071 -0.616 -6.818 1.00 88.19 351 GLU A O 1
ATOM 2820 N N . LEU A 1 352 ? 6.921 -0.615 -8.085 1.00 91.31 352 LEU A N 1
ATOM 2821 C CA . LEU A 1 352 ? 7.735 -1.446 -7.186 1.00 91.31 352 LEU A CA 1
ATOM 2822 C C . LEU A 1 352 ? 7.767 -0.957 -5.727 1.00 91.31 352 LEU A C 1
ATOM 2824 O O . LEU A 1 352 ? 7.783 -1.773 -4.804 1.00 91.31 352 LEU A O 1
ATOM 2828 N N . VAL A 1 353 ? 7.755 0.362 -5.498 1.00 91.62 353 VAL A N 1
ATOM 2829 C CA . VAL A 1 353 ? 7.709 0.933 -4.138 1.00 91.62 353 VAL A CA 1
ATOM 2830 C C . VAL A 1 353 ? 6.382 0.592 -3.459 1.00 91.62 353 VAL A C 1
ATOM 2832 O O . VAL A 1 353 ? 6.385 0.132 -2.317 1.00 91.62 353 VAL A O 1
ATOM 2835 N N . SER A 1 354 ? 5.263 0.736 -4.171 1.00 90.25 354 SER A N 1
ATOM 2836 C CA . SER A 1 354 ? 3.934 0.361 -3.682 1.00 90.25 354 SER A CA 1
ATOM 2837 C C . SER A 1 354 ? 3.810 -1.146 -3.430 1.00 90.25 354 SER A C 1
ATOM 2839 O O . SER A 1 354 ? 3.269 -1.543 -2.397 1.00 90.25 354 SER A O 1
ATOM 2841 N N . ILE A 1 355 ? 4.379 -1.996 -4.294 1.00 93.31 355 ILE A N 1
ATOM 2842 C CA . ILE A 1 355 ? 4.453 -3.451 -4.054 1.00 93.31 355 ILE A CA 1
ATOM 2843 C C . ILE A 1 355 ? 5.238 -3.760 -2.775 1.00 93.31 355 ILE A C 1
ATOM 2845 O O . ILE A 1 355 ? 4.798 -4.572 -1.959 1.00 93.31 355 ILE A O 1
ATOM 2849 N N . GLY A 1 356 ? 6.380 -3.096 -2.575 1.00 94.56 356 GLY A N 1
ATOM 2850 C CA . GLY A 1 356 ? 7.172 -3.219 -1.355 1.00 94.56 356 GLY A CA 1
ATOM 2851 C C . GLY A 1 356 ? 6.392 -2.800 -0.105 1.00 94.56 356 GLY A C 1
ATOM 2852 O O . GLY A 1 356 ? 6.430 -3.504 0.902 1.00 94.56 356 GLY A O 1
ATOM 2853 N N . LEU A 1 357 ? 5.638 -1.696 -0.163 1.00 92.62 357 LEU A N 1
ATOM 2854 C CA . LEU A 1 357 ? 4.798 -1.235 0.949 1.00 92.62 357 LEU A CA 1
ATOM 2855 C C . LEU A 1 357 ? 3.675 -2.224 1.283 1.00 92.62 357 LEU A C 1
ATOM 2857 O O . LEU A 1 357 ? 3.470 -2.519 2.458 1.00 92.62 357 LEU A O 1
ATOM 2861 N N . ILE A 1 358 ? 2.996 -2.797 0.284 1.00 93.31 358 ILE A N 1
ATOM 2862 C CA . ILE A 1 358 ? 2.021 -3.876 0.526 1.00 93.31 358 ILE A CA 1
ATOM 2863 C C . ILE A 1 358 ? 2.731 -5.100 1.126 1.00 93.31 358 ILE A C 1
ATOM 2865 O O . ILE A 1 358 ? 2.221 -5.726 2.054 1.00 93.31 358 ILE A O 1
ATOM 2869 N N . GLY A 1 359 ? 3.964 -5.363 0.6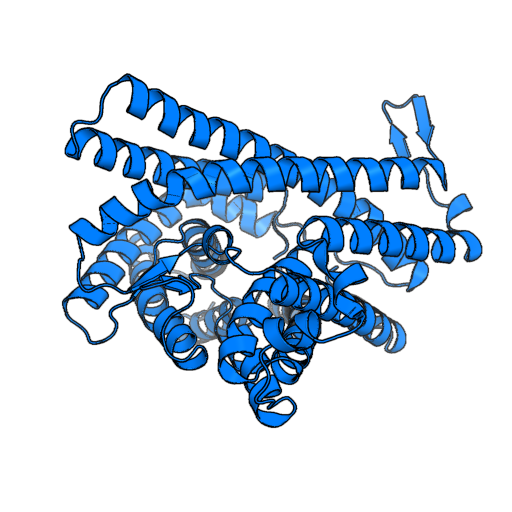92 1.00 95.19 359 GLY A N 1
ATOM 2870 C CA . GLY A 1 359 ? 4.854 -6.361 1.274 1.00 95.19 359 GLY A CA 1
ATOM 2871 C C . GLY A 1 359 ? 5.082 -6.207 2.775 1.00 95.19 359 GLY A C 1
ATOM 2872 O O . GLY A 1 359 ? 5.102 -7.207 3.483 1.00 95.19 359 GLY A O 1
ATOM 2873 N N . VAL A 1 360 ? 5.199 -4.976 3.286 1.00 94.50 360 VAL A N 1
ATOM 2874 C CA . VAL A 1 360 ? 5.298 -4.694 4.734 1.00 94.50 360 VAL A CA 1
ATOM 2875 C C . VAL A 1 360 ? 4.048 -5.167 5.479 1.00 94.50 360 VAL A C 1
ATOM 2877 O O . VAL A 1 360 ? 4.136 -5.726 6.571 1.00 94.50 360 VAL A O 1
ATOM 2880 N N . LEU A 1 361 ? 2.870 -4.946 4.899 1.00 93.75 361 LEU A N 1
ATOM 2881 C CA . LEU A 1 361 ? 1.599 -5.322 5.515 1.00 93.75 361 LEU A CA 1
ATOM 2882 C C . LEU A 1 361 ? 1.441 -6.844 5.512 1.00 93.75 361 LEU A C 1
ATOM 2884 O O . LEU A 1 361 ? 1.136 -7.440 6.545 1.00 93.75 361 LEU A O 1
ATOM 2888 N N . VAL A 1 362 ? 1.717 -7.482 4.370 1.00 94.50 362 VAL A N 1
ATOM 2889 C CA . VAL A 1 362 ? 1.706 -8.945 4.223 1.00 94.50 362 VAL A CA 1
ATOM 2890 C C . VAL A 1 362 ? 2.686 -9.593 5.194 1.00 94.50 362 VAL A C 1
ATOM 2892 O O . VAL A 1 362 ? 2.344 -10.577 5.848 1.00 94.50 362 VAL A O 1
ATOM 2895 N N . SER A 1 363 ? 3.884 -9.028 5.337 1.00 94.31 363 SER A N 1
ATOM 2896 C CA . SER A 1 363 ? 4.914 -9.544 6.232 1.00 94.31 363 SER A CA 1
ATOM 2897 C C . SER A 1 363 ? 4.505 -9.423 7.701 1.00 94.31 363 SER A C 1
ATOM 2899 O O . SER A 1 363 ? 4.681 -10.384 8.451 1.00 94.31 363 SER A O 1
ATOM 2901 N N . LYS A 1 364 ? 3.876 -8.307 8.103 1.00 93.00 364 LYS A N 1
ATOM 2902 C CA . LYS A 1 364 ? 3.302 -8.121 9.448 1.00 93.00 364 LYS A CA 1
ATOM 2903 C C . LYS A 1 364 ? 2.311 -9.230 9.789 1.00 93.00 364 LYS A C 1
ATOM 2905 O O . LYS A 1 364 ? 2.435 -9.871 10.833 1.00 93.00 364 LYS A O 1
ATOM 2910 N N . MET A 1 365 ? 1.380 -9.489 8.875 1.00 92.56 365 MET A N 1
ATOM 2911 C CA . MET A 1 365 ? 0.363 -10.530 9.019 1.00 92.56 365 MET A CA 1
ATOM 2912 C C . MET A 1 365 ? 0.987 -11.931 9.048 1.00 92.56 365 MET A C 1
ATOM 2914 O O . MET A 1 365 ? 0.736 -12.720 9.957 1.00 92.56 365 MET A O 1
ATOM 2918 N N . ALA A 1 366 ? 1.859 -12.241 8.088 1.00 93.19 366 ALA A N 1
ATOM 2919 C CA . ALA A 1 366 ? 2.500 -13.546 7.977 1.00 93.19 366 ALA A CA 1
ATOM 2920 C C . ALA A 1 366 ? 3.408 -13.864 9.174 1.00 93.19 366 ALA A C 1
ATOM 2922 O O . ALA A 1 366 ? 3.477 -15.021 9.591 1.00 93.19 366 ALA A O 1
ATOM 2923 N N . ASN A 1 367 ? 4.065 -12.860 9.762 1.00 93.12 367 ASN A N 1
ATOM 2924 C CA . ASN A 1 367 ? 4.939 -13.042 10.915 1.00 93.12 367 ASN A CA 1
ATOM 2925 C C . ASN A 1 367 ? 4.187 -13.569 12.147 1.00 93.12 367 ASN A C 1
ATOM 2927 O O . ASN A 1 367 ? 4.694 -14.457 12.829 1.00 93.12 367 ASN A O 1
ATOM 2931 N N . GLN A 1 368 ? 2.965 -13.088 12.405 1.00 89.81 368 GLN A N 1
ATOM 2932 C CA . GLN A 1 368 ? 2.134 -13.559 13.528 1.00 89.81 368 GLN A CA 1
ATOM 2933 C C . GLN A 1 368 ? 1.729 -15.040 13.389 1.00 89.81 368 GLN A C 1
ATOM 2935 O O . GLN A 1 368 ? 1.499 -15.757 14.374 1.00 89.81 368 GLN A O 1
ATOM 2940 N N . VAL A 1 369 ? 1.629 -15.522 12.151 1.00 90.75 369 VAL A N 1
ATOM 2941 C CA . VAL A 1 369 ? 1.140 -16.871 11.850 1.00 90.75 369 VAL A CA 1
ATOM 2942 C C . VAL A 1 369 ? 2.287 -17.863 11.713 1.00 90.75 369 VAL A C 1
ATOM 2944 O O . VAL A 1 369 ? 2.216 -18.951 12.285 1.00 90.75 369 VAL A O 1
ATOM 2947 N N . ASN A 1 370 ? 3.339 -17.463 10.996 1.00 90.38 370 ASN A N 1
ATOM 2948 C CA . ASN A 1 370 ? 4.357 -18.348 10.432 1.00 90.38 370 ASN A CA 1
ATOM 2949 C C . ASN A 1 370 ? 5.800 -17.963 10.787 1.00 90.38 370 ASN A C 1
ATOM 2951 O O . ASN A 1 370 ? 6.730 -18.633 10.330 1.00 90.38 370 ASN A O 1
ATOM 2955 N N . GLY A 1 371 ? 6.007 -16.891 11.556 1.00 91.88 371 GLY A N 1
ATOM 2956 C CA . GLY A 1 371 ? 7.337 -16.422 11.934 1.00 91.88 371 GLY A CA 1
ATOM 2957 C C . GLY A 1 371 ? 8.184 -15.968 10.740 1.00 91.88 371 GLY A C 1
ATOM 2958 O O . GLY A 1 371 ? 7.671 -15.585 9.684 1.00 91.88 371 GLY A O 1
ATOM 2959 N N . VAL A 1 372 ? 9.509 -16.010 10.895 1.00 92.19 372 VAL A N 1
ATOM 2960 C CA . VAL A 1 372 ? 10.455 -15.409 9.935 1.00 92.19 372 VAL A CA 1
ATOM 2961 C C . VAL A 1 372 ? 10.425 -16.030 8.536 1.00 92.19 372 VAL A C 1
ATOM 2963 O O . VAL A 1 372 ? 10.462 -15.314 7.535 1.00 92.19 372 VAL A O 1
ATOM 2966 N N . LYS A 1 373 ? 10.305 -17.358 8.431 1.00 91.94 373 LYS A N 1
ATOM 2967 C CA . LYS A 1 373 ? 10.270 -18.035 7.125 1.00 91.94 373 LYS A CA 1
ATOM 2968 C C . LYS A 1 373 ? 8.985 -17.709 6.363 1.00 91.94 373 LYS A C 1
ATOM 2970 O O . LYS A 1 373 ? 9.034 -17.446 5.166 1.00 91.94 373 LYS A O 1
ATOM 2975 N N . GLY A 1 374 ? 7.846 -17.670 7.049 1.00 92.94 374 GLY A N 1
ATOM 2976 C CA . GLY A 1 374 ? 6.574 -17.351 6.415 1.00 92.94 374 GLY A CA 1
ATOM 2977 C C . GLY A 1 374 ? 6.478 -15.884 6.039 1.00 92.94 374 GLY A C 1
ATOM 2978 O O . GLY A 1 374 ? 5.920 -15.574 4.996 1.00 92.94 374 GLY A O 1
ATOM 2979 N N . THR A 1 375 ? 7.101 -15.005 6.824 1.00 94.44 375 THR A N 1
ATOM 2980 C CA . THR A 1 375 ? 7.288 -13.589 6.485 1.00 94.44 375 THR A CA 1
ATOM 2981 C C . THR A 1 375 ? 7.986 -13.444 5.133 1.00 94.44 375 THR A C 1
ATOM 2983 O O . THR A 1 375 ? 7.484 -12.736 4.262 1.00 94.44 375 THR A O 1
ATOM 2986 N N . LEU A 1 376 ? 9.098 -14.158 4.925 1.00 95.75 376 LEU A N 1
ATOM 2987 C CA . LEU A 1 376 ? 9.839 -14.135 3.663 1.00 95.75 376 LEU A CA 1
ATOM 2988 C C . LEU A 1 376 ? 9.003 -14.687 2.498 1.00 95.75 376 LEU A C 1
ATOM 2990 O O . LEU A 1 376 ? 8.870 -14.029 1.474 1.00 95.75 376 LEU A O 1
ATOM 2994 N N . ILE A 1 377 ? 8.411 -15.874 2.653 1.00 96.31 377 ILE A N 1
ATOM 2995 C CA . ILE A 1 377 ? 7.682 -16.543 1.563 1.00 96.31 377 ILE A CA 1
ATOM 2996 C C . ILE A 1 377 ? 6.407 -15.787 1.182 1.00 96.31 377 ILE A C 1
ATOM 2998 O O . ILE A 1 377 ? 6.141 -15.604 -0.003 1.00 96.31 377 ILE A O 1
ATOM 3002 N N . ALA A 1 378 ? 5.635 -15.318 2.164 1.00 96.31 378 ALA A N 1
ATOM 3003 C CA . ALA A 1 378 ? 4.409 -14.568 1.907 1.00 96.31 378 ALA A CA 1
ATOM 3004 C C . ALA A 1 378 ? 4.704 -13.244 1.191 1.00 96.31 378 ALA A C 1
ATOM 3006 O O . ALA A 1 378 ? 4.025 -12.897 0.229 1.00 96.31 378 ALA A O 1
ATOM 3007 N N . SER A 1 379 ? 5.753 -12.537 1.614 1.00 97.06 379 SER A N 1
ATOM 3008 C CA . SER A 1 379 ? 6.171 -11.286 0.973 1.00 97.06 379 SER A CA 1
ATOM 3009 C C . SER A 1 379 ? 6.691 -11.526 -0.447 1.00 97.06 379 SER A C 1
ATOM 3011 O O . SER A 1 379 ? 6.352 -10.795 -1.371 1.00 97.06 379 SER A O 1
ATOM 3013 N N . PHE A 1 380 ? 7.455 -12.599 -0.661 1.00 97.75 380 PHE A N 1
ATOM 3014 C CA . PHE A 1 380 ? 7.910 -12.964 -2.000 1.00 97.75 380 PHE A CA 1
ATOM 3015 C C . PHE A 1 380 ? 6.722 -13.273 -2.925 1.00 97.75 380 PHE A C 1
ATOM 3017 O O . PHE A 1 380 ? 6.646 -12.754 -4.036 1.00 97.75 380 PHE A O 1
ATOM 3024 N N . MET A 1 381 ? 5.743 -14.045 -2.443 1.00 97.12 381 MET A N 1
ATOM 3025 C CA . MET A 1 381 ? 4.517 -14.340 -3.191 1.00 97.12 381 MET A CA 1
ATOM 3026 C C . MET A 1 381 ? 3.729 -13.066 -3.526 1.00 97.12 381 MET A C 1
ATOM 3028 O O . MET A 1 381 ? 3.252 -12.927 -4.649 1.00 97.12 381 MET A O 1
ATOM 3032 N N . ASN A 1 382 ? 3.656 -12.107 -2.598 1.00 96.38 382 ASN A N 1
ATOM 3033 C CA . ASN A 1 382 ? 3.027 -10.806 -2.832 1.00 96.38 382 ASN A CA 1
ATOM 3034 C C . ASN A 1 382 ? 3.667 -10.065 -4.017 1.00 96.38 382 ASN A C 1
ATOM 3036 O O . ASN A 1 382 ? 2.957 -9.573 -4.890 1.00 96.38 382 ASN A O 1
ATOM 3040 N N . GLY A 1 383 ? 5.000 -10.032 -4.094 1.00 96.62 383 GLY A N 1
ATOM 3041 C CA . GLY A 1 383 ? 5.687 -9.390 -5.217 1.00 96.62 383 GLY A CA 1
ATOM 3042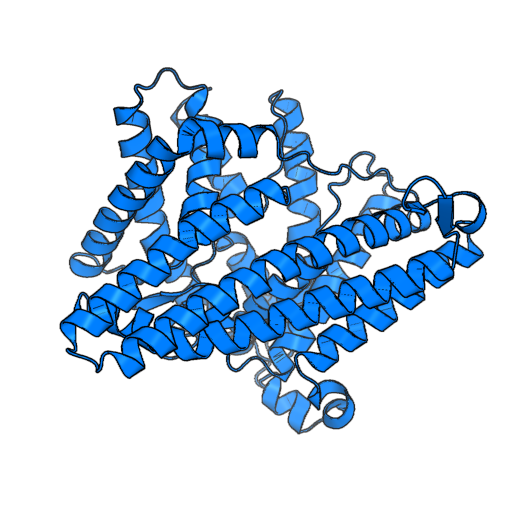 C C . GLY A 1 383 ? 5.423 -10.055 -6.569 1.00 96.62 383 GLY A C 1
ATOM 3043 O O . GLY A 1 383 ? 5.267 -9.353 -7.570 1.00 96.62 383 GLY A O 1
ATOM 3044 N N . ILE A 1 384 ? 5.306 -11.388 -6.599 1.00 96.50 384 ILE A N 1
ATOM 3045 C CA . ILE A 1 384 ? 4.909 -12.127 -7.809 1.00 96.50 384 ILE A CA 1
ATOM 3046 C C . ILE A 1 384 ? 3.480 -11.756 -8.198 1.00 96.50 384 ILE A C 1
ATOM 3048 O O . ILE A 1 384 ? 3.240 -11.297 -9.315 1.00 96.50 384 ILE A O 1
ATOM 3052 N N . LEU A 1 385 ? 2.532 -11.928 -7.273 1.00 94.44 385 LEU A N 1
ATOM 3053 C CA . LEU A 1 385 ? 1.111 -11.711 -7.526 1.00 94.44 385 LEU A CA 1
ATOM 3054 C C . LEU A 1 385 ? 0.854 -10.292 -8.032 1.00 94.44 385 LEU A C 1
ATOM 3056 O O . LEU A 1 385 ? 0.283 -10.126 -9.107 1.00 94.44 385 LEU A O 1
ATOM 3060 N N . LEU A 1 386 ? 1.353 -9.272 -7.333 1.00 92.44 386 LEU A N 1
ATOM 3061 C CA . LEU A 1 386 ? 1.121 -7.876 -7.708 1.00 92.44 386 LEU A CA 1
ATOM 3062 C C . LEU A 1 386 ? 1.838 -7.441 -8.995 1.00 92.44 386 LEU A C 1
ATOM 3064 O O . LEU A 1 386 ? 1.540 -6.368 -9.512 1.00 92.44 386 LEU A O 1
ATOM 3068 N N . THR A 1 387 ? 2.739 -8.262 -9.538 1.00 92.50 387 THR A N 1
ATOM 3069 C CA . THR A 1 387 ? 3.333 -8.048 -10.868 1.00 92.50 387 THR A CA 1
ATOM 3070 C C . THR A 1 387 ? 2.545 -8.785 -11.957 1.00 92.50 387 THR A C 1
ATOM 3072 O O . THR A 1 387 ? 2.303 -8.246 -13.040 1.00 92.50 387 THR A O 1
ATOM 3075 N N . VAL A 1 388 ? 2.094 -10.011 -11.674 1.00 91.50 388 VAL A N 1
ATOM 3076 C CA . VAL A 1 388 ? 1.365 -10.853 -12.634 1.00 91.50 388 VAL A CA 1
ATOM 3077 C C . VAL A 1 388 ? -0.085 -10.405 -12.806 1.00 91.50 388 VAL A C 1
ATOM 3079 O O . VAL A 1 388 ? -0.549 -10.310 -13.937 1.00 91.50 388 VAL A O 1
ATOM 3082 N N . ILE A 1 389 ? -0.811 -10.112 -11.723 1.00 88.94 389 ILE A N 1
ATOM 3083 C CA . ILE A 1 389 ? -2.254 -9.815 -11.769 1.00 88.94 389 ILE A CA 1
ATOM 3084 C C . ILE A 1 389 ? -2.569 -8.592 -12.641 1.00 88.94 389 ILE A C 1
ATOM 3086 O O . ILE A 1 389 ? -3.465 -8.699 -13.485 1.00 88.94 389 ILE A O 1
ATOM 3090 N N . PRO A 1 390 ? -1.860 -7.449 -12.528 1.00 87.81 390 PRO A N 1
ATOM 3091 C CA . PRO A 1 390 ? -2.119 -6.312 -13.410 1.00 87.81 390 PRO A CA 1
ATOM 3092 C C . PRO A 1 390 ? -1.868 -6.652 -14.881 1.00 87.81 390 PRO A C 1
ATOM 3094 O O . PRO A 1 390 ? -2.645 -6.265 -15.748 1.00 87.81 390 PRO A O 1
ATOM 3097 N N . THR A 1 391 ? -0.832 -7.443 -15.161 1.00 87.81 391 THR A N 1
ATOM 3098 C CA . THR A 1 391 ? -0.516 -7.890 -16.522 1.00 87.81 391 THR A CA 1
ATOM 3099 C C . THR A 1 391 ? -1.584 -8.845 -17.059 1.00 87.81 391 THR A C 1
ATOM 3101 O O . THR A 1 391 ? -2.088 -8.649 -18.159 1.00 87.81 391 THR A O 1
ATOM 3104 N N . LEU A 1 392 ? -2.009 -9.843 -16.283 1.00 85.50 392 LEU A N 1
ATOM 3105 C CA . LEU A 1 392 ? -3.058 -10.786 -16.681 1.00 85.50 392 LEU A CA 1
ATOM 3106 C C . LEU A 1 392 ? -4.399 -10.074 -16.911 1.00 85.50 392 LEU A C 1
ATOM 3108 O O . LEU A 1 392 ? -5.090 -10.326 -17.896 1.00 85.50 392 LEU A O 1
ATOM 3112 N N . SER A 1 393 ? -4.755 -9.162 -16.008 1.00 82.88 393 SER A N 1
ATOM 3113 C CA . SER A 1 393 ? -6.003 -8.406 -16.106 1.00 82.88 393 SER A CA 1
ATOM 3114 C C . SER A 1 393 ? -6.041 -7.451 -17.291 1.00 82.88 393 SER A C 1
ATOM 3116 O O . SER A 1 393 ? -7.115 -7.275 -17.857 1.00 82.88 393 SER A O 1
ATOM 3118 N N . LEU A 1 394 ? -4.903 -6.879 -17.698 1.00 83.94 394 LEU A N 1
ATOM 3119 C CA . LEU A 1 394 ? -4.812 -6.097 -18.931 1.00 83.94 394 LEU A CA 1
ATOM 3120 C C . LEU A 1 394 ? -5.261 -6.923 -20.141 1.00 83.94 394 LEU A C 1
ATOM 3122 O O . LEU A 1 394 ? -6.117 -6.483 -20.904 1.00 83.94 394 LEU A O 1
ATOM 3126 N N . HIS A 1 395 ? -4.718 -8.132 -20.297 1.00 81.00 395 HIS A N 1
ATOM 3127 C CA . HIS A 1 395 ? -5.065 -9.009 -21.418 1.00 81.00 395 HIS A CA 1
ATOM 3128 C C . HIS A 1 395 ? -6.545 -9.418 -21.379 1.00 81.00 395 HIS A C 1
ATOM 3130 O O . HIS A 1 395 ? -7.202 -9.464 -22.417 1.00 81.00 395 HIS A O 1
ATOM 3136 N N . PHE A 1 396 ? -7.087 -9.661 -20.181 1.00 78.38 396 PHE A N 1
ATOM 3137 C CA . PHE A 1 396 ? -8.507 -9.961 -19.997 1.00 78.38 396 PHE A CA 1
ATOM 3138 C C . PHE A 1 396 ? -9.411 -8.785 -20.391 1.00 78.38 396 PHE A C 1
ATOM 3140 O O . PHE A 1 396 ? -10.357 -8.968 -21.149 1.00 78.38 396 PHE A O 1
ATOM 3147 N N . LEU A 1 397 ? -9.113 -7.572 -19.919 1.00 76.31 397 LEU A N 1
ATOM 3148 C CA . LEU A 1 397 ? -9.913 -6.385 -20.233 1.00 76.31 397 LEU A CA 1
ATOM 3149 C C . LEU A 1 397 ? -9.828 -6.016 -21.717 1.00 76.31 397 LEU A C 1
ATOM 3151 O O . LEU A 1 397 ? -10.852 -5.704 -22.317 1.00 76.31 397 LEU A O 1
ATOM 3155 N N . LYS A 1 398 ? -8.657 -6.172 -22.348 1.00 79.44 398 LYS A N 1
ATOM 3156 C CA . LYS A 1 398 ? -8.513 -6.012 -23.802 1.00 79.44 398 LYS A CA 1
ATOM 3157 C C . LYS A 1 398 ? -9.405 -6.968 -24.592 1.00 79.44 398 LYS A C 1
ATOM 3159 O O . LYS A 1 398 ? -9.984 -6.555 -25.593 1.00 79.44 398 LYS A O 1
ATOM 3164 N N . ALA A 1 399 ? -9.560 -8.213 -24.138 1.00 77.19 399 ALA A N 1
ATOM 3165 C CA . ALA A 1 399 ? -10.480 -9.163 -24.765 1.00 77.19 399 ALA A CA 1
ATOM 3166 C C . ALA A 1 399 ? -11.954 -8.715 -24.671 1.00 77.19 399 ALA A C 1
ATOM 3168 O O . ALA A 1 399 ? -12.746 -9.052 -25.546 1.00 77.19 399 ALA A O 1
ATOM 3169 N N . LEU A 1 400 ? -12.298 -7.916 -23.656 1.00 69.38 400 LEU A N 1
ATOM 3170 C CA . LEU A 1 400 ? -13.610 -7.283 -23.477 1.00 69.38 400 LEU A CA 1
ATOM 3171 C C . LEU A 1 400 ? -13.714 -5.890 -24.126 1.00 69.38 400 LEU A C 1
ATOM 3173 O O . LEU A 1 400 ? -14.702 -5.199 -23.913 1.00 69.38 400 LEU A O 1
ATOM 3177 N N . GLN A 1 401 ? -12.708 -5.455 -24.896 1.00 75.00 401 GLN A N 1
ATOM 3178 C CA . GLN A 1 401 ? -12.623 -4.099 -25.464 1.00 75.00 401 GLN A CA 1
ATOM 3179 C C . GLN A 1 401 ? -12.638 -2.978 -24.406 1.00 75.00 401 GLN A C 1
ATOM 3181 O O . GLN A 1 401 ? -13.009 -1.841 -24.691 1.00 75.00 401 GLN A O 1
ATOM 3186 N N . LEU A 1 402 ? -12.204 -3.289 -23.183 1.00 68.94 402 LEU A N 1
ATOM 3187 C CA . LEU A 1 402 ? -12.066 -2.338 -22.088 1.00 68.94 402 LEU A CA 1
ATOM 3188 C C . LEU A 1 402 ? -10.593 -1.973 -21.889 1.00 68.94 402 LEU A C 1
ATOM 3190 O O . LEU A 1 402 ? -9.704 -2.827 -21.894 1.00 68.94 402 LEU A O 1
ATOM 3194 N N . GLU A 1 403 ? -10.329 -0.693 -21.652 1.00 71.12 403 GLU A N 1
ATOM 3195 C CA . GLU A 1 403 ? -9.004 -0.219 -21.261 1.00 71.12 403 GLU A CA 1
ATOM 3196 C C . GLU A 1 403 ? -8.856 -0.250 -19.739 1.00 71.12 403 GLU A C 1
ATOM 3198 O O . GLU A 1 403 ? -9.656 0.338 -19.007 1.00 71.12 403 GLU A O 1
ATOM 3203 N N . GLY A 1 404 ? -7.813 -0.913 -19.240 1.00 72.44 404 GLY A N 1
ATOM 3204 C CA . GLY A 1 404 ? -7.544 -0.955 -17.808 1.00 72.44 404 GLY A CA 1
ATOM 3205 C C . GLY A 1 404 ? -6.797 -2.202 -17.357 1.00 72.44 404 GLY A C 1
ATOM 3206 O O . GLY A 1 404 ? -6.429 -3.069 -18.143 1.00 72.44 404 GLY A O 1
ATOM 3207 N N . SER A 1 405 ? -6.520 -2.253 -16.058 1.00 75.00 405 SER A N 1
ATOM 3208 C CA . SER A 1 405 ? -5.975 -3.418 -15.360 1.00 75.00 405 SER A CA 1
ATOM 3209 C C . SER A 1 405 ? -6.464 -3.383 -13.921 1.00 75.00 405 SER A C 1
ATOM 3211 O O . SER A 1 405 ? -6.715 -2.308 -13.366 1.00 75.00 405 SER A O 1
ATOM 3213 N N . PHE A 1 406 ? -6.576 -4.536 -13.278 1.00 78.12 406 PHE A N 1
ATOM 3214 C CA . PHE A 1 406 ? -6.917 -4.627 -11.861 1.00 78.12 406 PHE A CA 1
ATOM 3215 C C . PHE A 1 406 ? -5.646 -4.602 -11.006 1.00 78.12 406 PHE A C 1
ATOM 3217 O O . PHE A 1 406 ? -4.579 -5.034 -11.436 1.00 78.12 406 PHE A O 1
ATOM 3224 N N . ARG A 1 407 ? -5.732 -4.003 -9.811 1.00 74.75 407 ARG A N 1
ATOM 3225 C CA . ARG A 1 407 ? -4.579 -3.858 -8.894 1.00 74.75 407 ARG A CA 1
ATOM 3226 C C . ARG A 1 407 ? -4.391 -5.095 -8.011 1.00 74.75 407 ARG A C 1
ATOM 3228 O O . ARG A 1 407 ? -3.278 -5.363 -7.573 1.00 74.75 407 ARG A O 1
ATOM 3235 N N . SER A 1 408 ? -5.479 -5.800 -7.733 1.00 81.00 408 SER A N 1
ATOM 3236 C CA . SER A 1 408 ? -5.555 -6.891 -6.765 1.00 81.00 408 SER A CA 1
ATOM 3237 C C . SER A 1 408 ? -6.445 -8.007 -7.293 1.00 81.00 408 SER A C 1
ATOM 3239 O O . SER A 1 408 ? -7.284 -7.776 -8.172 1.00 81.00 408 SER A O 1
ATOM 3241 N N . LEU A 1 409 ? -6.300 -9.210 -6.736 1.00 84.19 409 LEU A N 1
ATOM 3242 C CA . LEU A 1 409 ? -7.225 -10.306 -7.029 1.00 84.19 409 LEU A CA 1
ATOM 3243 C C . LEU A 1 409 ? -8.652 -9.973 -6.612 1.00 84.19 409 LEU A C 1
ATOM 3245 O O . LEU A 1 409 ? -9.581 -10.383 -7.296 1.00 84.19 409 LEU A O 1
ATOM 3249 N N . ASP A 1 410 ? -8.836 -9.210 -5.536 1.00 82.62 410 ASP A N 1
ATOM 3250 C CA . ASP A 1 410 ? -10.162 -8.814 -5.056 1.00 82.62 410 ASP A CA 1
ATOM 3251 C C . ASP A 1 410 ? -10.938 -8.048 -6.124 1.00 82.62 410 ASP A C 1
ATOM 3253 O O . ASP A 1 410 ? -12.074 -8.385 -6.455 1.00 82.62 410 ASP A O 1
ATOM 3257 N N . THR A 1 411 ? -10.297 -7.020 -6.685 1.00 77.62 411 THR A N 1
ATOM 3258 C CA . THR A 1 411 ? -10.910 -6.169 -7.708 1.00 77.62 411 THR A CA 1
ATOM 3259 C C . THR A 1 411 ? -11.126 -6.929 -9.014 1.00 77.62 411 THR A C 1
ATOM 3261 O O . THR A 1 411 ? -12.149 -6.722 -9.661 1.00 77.62 411 THR A O 1
ATOM 3264 N N . PHE A 1 412 ? -10.227 -7.855 -9.363 1.00 79.56 412 PHE A N 1
ATOM 3265 C CA . PHE A 1 412 ? -10.391 -8.747 -10.513 1.00 79.56 412 PHE A CA 1
ATOM 3266 C C . PHE A 1 412 ? -11.519 -9.772 -10.332 1.00 79.56 412 PHE A C 1
ATOM 3268 O O . PHE A 1 412 ? -12.284 -10.033 -11.253 1.00 79.56 412 PHE A O 1
ATOM 3275 N N . PHE A 1 413 ? -11.649 -10.375 -9.154 1.00 79.06 413 PHE A N 1
ATOM 3276 C CA . PHE A 1 413 ? -12.671 -11.387 -8.907 1.00 79.06 413 PHE A CA 1
ATOM 3277 C C . PHE A 1 413 ? -14.061 -10.760 -8.808 1.00 79.06 413 PHE A C 1
ATOM 3279 O O . PHE A 1 413 ? -15.031 -11.275 -9.364 1.00 79.06 413 PHE A O 1
ATOM 3286 N N . ILE A 1 414 ? -14.165 -9.622 -8.119 1.00 76.75 414 ILE A N 1
ATOM 3287 C CA . ILE A 1 414 ? -15.446 -8.935 -7.952 1.00 76.75 414 ILE A CA 1
ATOM 3288 C C . ILE A 1 414 ? -15.914 -8.341 -9.279 1.00 76.75 414 ILE A C 1
ATOM 3290 O O . ILE A 1 414 ? -17.110 -8.391 -9.556 1.00 76.75 414 ILE A O 1
ATOM 3294 N N . SER A 1 415 ? -15.008 -7.873 -10.142 1.00 72.19 415 SER A N 1
ATOM 3295 C CA . SER A 1 415 ? -15.394 -7.438 -11.486 1.00 72.19 415 SER A CA 1
ATOM 3296 C C . SER A 1 415 ? -15.987 -8.577 -12.317 1.00 72.19 415 SER A C 1
ATOM 3298 O O . SER A 1 415 ? -17.060 -8.403 -12.885 1.00 72.19 415 SER A O 1
ATOM 3300 N N . GLN A 1 416 ? -15.373 -9.765 -12.304 1.00 75.44 416 GLN A N 1
ATOM 3301 C CA . GLN A 1 416 ? -15.920 -10.949 -12.981 1.00 75.44 416 GLN A CA 1
ATOM 3302 C C . GLN A 1 416 ? -17.277 -11.387 -12.422 1.00 75.44 416 GLN A C 1
ATOM 3304 O O . GLN A 1 416 ? -18.143 -11.849 -13.165 1.00 75.44 416 GLN A O 1
ATOM 3309 N N . LEU A 1 417 ? -17.467 -11.272 -11.106 1.00 76.69 417 LEU A N 1
ATOM 3310 C CA . LEU A 1 417 ? -18.742 -11.595 -10.477 1.00 76.69 417 LEU A CA 1
ATOM 3311 C C . LEU A 1 417 ? -19.841 -10.626 -10.930 1.00 76.69 417 LEU A C 1
ATOM 3313 O O . LEU A 1 417 ? -20.937 -11.069 -11.263 1.00 76.69 417 LEU A O 1
ATOM 3317 N N . LEU A 1 418 ? -19.551 -9.322 -10.948 1.00 71.94 418 LEU A N 1
ATOM 3318 C CA . LEU A 1 418 ? -20.505 -8.301 -11.385 1.00 71.94 418 LEU A CA 1
ATOM 3319 C C . LEU A 1 418 ? -20.860 -8.455 -12.865 1.00 71.94 418 LEU A C 1
ATOM 3321 O O . LEU A 1 418 ? -22.039 -8.407 -13.198 1.00 71.94 418 LEU A O 1
ATOM 3325 N N . ASP A 1 419 ? -19.868 -8.708 -13.716 1.00 71.31 419 ASP A N 1
ATOM 3326 C CA . ASP A 1 419 ? -20.058 -8.969 -15.145 1.00 71.31 419 ASP A CA 1
ATOM 3327 C C . ASP A 1 419 ? -21.036 -10.134 -15.385 1.00 71.31 419 ASP A C 1
ATOM 3329 O O . ASP A 1 419 ? -22.058 -9.990 -16.053 1.00 71.31 419 ASP A O 1
ATOM 3333 N N . ARG A 1 420 ? -20.817 -11.274 -14.715 1.00 74.31 420 ARG A N 1
ATOM 3334 C CA . ARG A 1 420 ? -21.697 -12.449 -14.850 1.00 74.31 420 ARG A CA 1
ATOM 3335 C C . ARG A 1 420 ? -23.103 -12.254 -14.293 1.00 74.31 420 ARG A C 1
ATOM 3337 O O . ARG A 1 420 ? -24.037 -12.869 -14.799 1.00 74.31 420 ARG A O 1
ATOM 3344 N N . LEU A 1 421 ? -23.247 -11.494 -13.209 1.00 70.88 421 LEU A N 1
ATOM 3345 C CA . LEU A 1 421 ? -24.542 -11.301 -12.553 1.00 70.88 421 LEU A CA 1
ATOM 3346 C C . LEU A 1 421 ? -25.415 -10.270 -13.268 1.00 70.88 421 LEU A C 1
ATOM 3348 O O . LEU A 1 421 ? -26.638 -10.376 -13.194 1.00 70.88 421 LEU A O 1
ATOM 3352 N N . PHE A 1 422 ? -24.805 -9.283 -13.925 1.00 65.62 422 PHE A N 1
ATOM 3353 C CA . PHE A 1 422 ? -25.525 -8.124 -14.449 1.00 65.62 422 PHE A CA 1
ATOM 3354 C C . PHE A 1 422 ? -25.415 -7.930 -15.959 1.00 65.62 422 PHE A C 1
ATOM 3356 O O . PHE A 1 422 ? -26.086 -7.027 -16.442 1.00 65.62 422 PHE A O 1
ATOM 3363 N N . ILE A 1 423 ? -24.674 -8.804 -16.658 1.00 56.44 423 ILE A N 1
ATOM 3364 C CA . ILE A 1 423 ? -24.491 -8.875 -18.118 1.00 56.44 423 ILE A CA 1
ATOM 3365 C C . ILE A 1 423 ? -24.266 -7.486 -18.727 1.00 56.44 423 ILE A C 1
ATOM 3367 O O . ILE A 1 423 ? -25.217 -6.757 -19.018 1.00 56.44 423 ILE A O 1
ATOM 3371 N N . PHE A 1 424 ? -22.994 -7.146 -18.931 1.00 49.47 424 PHE A N 1
ATOM 3372 C CA . PHE A 1 424 ? -22.619 -6.101 -19.882 1.00 49.47 424 PHE A CA 1
ATOM 3373 C C . PHE A 1 424 ? -22.806 -6.579 -21.322 1.00 49.47 424 PHE A C 1
ATOM 3375 O O . PHE A 1 424 ? -22.549 -7.778 -21.591 1.00 49.47 424 PHE A O 1
#

pLDDT: mean 85.54, std 10.95, range [36.41, 98.06]

Secondary structure (DSSP, 8-state):
-PPPHHHHHHHHHHHHHHHHHHHHHHHHHTT--HHHHHHHHHHHHHHHHHHHHHHHHHHHHHHHHHHHHHHHHT--EE----HHHHHHHHHTHHHHHHHHHHHHHHHHHHHHHSS--EEE--HHHHHHHHHHHHHHHTTSS--HHHHHHHHHHHHHHHHHHHHHHHHHHTTS-SSSSEEE--S-HHHHHHHHHHHHHH---SS-HHHHHHTSTTHHHHTTTHHHHHHHHHHHHHHHHHHHHHTTGGGT-EEEETTTEEEETHHHHHHHHHHHHHHHHHHHHHHHHHHHHHHHHHHHHHHH-TTPEEEE-HHHHTTT-SHHHHHHHHHHHHHHHHHHHHHHHTT-S-EEPP-HHHHHHHHHHHHHHHHHHHHHHHHHHHHHHHHHHHHHHHHHHHHHHHHTT-----SSHHHHHHHHHHHHHH--

Solvent-accessible surface area (backbone atoms only — not comparable to full-atom values): 21066 Å² total; per-residue (Å²): 69,63,70,41,70,69,48,51,47,52,51,50,54,59,41,46,51,54,56,52,50,50,32,49,53,34,39,60,74,70,64,55,52,71,68,56,50,52,54,53,54,48,35,48,55,53,17,50,55,27,38,53,51,12,50,56,26,42,52,54,28,47,56,56,54,46,53,41,51,27,61,66,53,73,42,51,70,39,77,62,73,31,58,65,58,39,50,42,44,67,78,38,39,67,57,45,52,55,18,49,55,51,9,48,54,46,15,52,50,38,26,69,78,46,90,40,28,23,36,60,67,23,60,66,47,49,52,52,53,44,41,57,52,44,65,56,52,71,75,39,94,65,52,71,68,57,50,34,52,52,52,11,54,50,48,11,48,47,42,15,51,43,38,52,51,51,19,62,64,31,79,52,54,76,63,70,67,21,36,65,30,58,79,37,52,57,48,45,50,53,16,38,47,49,4,63,75,79,11,69,36,90,52,38,35,56,62,51,37,72,77,36,89,54,33,83,69,50,73,44,25,72,61,36,48,55,50,48,52,49,52,52,51,53,49,50,47,50,56,22,47,81,72,52,49,54,83,75,40,75,47,70,49,90,89,74,42,75,41,44,45,70,61,43,49,55,50,39,52,50,33,39,50,52,10,52,50,25,38,52,55,14,50,59,34,44,62,74,45,44,62,54,48,49,51,43,49,45,71,75,45,70,82,44,34,37,13,33,34,66,74,68,65,57,56,95,44,44,50,37,20,41,50,4,20,52,32,3,34,50,27,29,53,54,43,51,54,50,42,36,75,71,62,54,71,66,38,39,66,60,62,50,68,61,43,11,54,52,8,21,53,43,6,51,40,16,26,72,67,10,5,38,47,2,14,46,46,12,2,27,43,42,10,35,48,56,36,47,48,27,24,54,33,29,58,53,29,49,75,71,78,40,87,55,30,31,66,32,55,40,56,47,52,51,48,54,51,49,44,72,76,64,59,118

Mean predicted aligned error: 6.46 Å

Sequence (424 aa):
MSLTLEVQISIVLMMSLFFILITLMNQIKERESLKQLIIVQSKIILGIGLFLMSLVFLNSYYYLISSVICYVLKISPVYMSSASFETVLIEKWFVIICTVLMAFVINVALAYYTRFKHLFIAPFEMIIFTTVMMTLLQQSSLSISSQIMMMAVVLGMVMSIAPSITSKLCKGELEGRTTLGLFHYLDNWLCIGAGNLFGKCHLSTEDFVENSNFKRILKKGFSGVTFFLIITTVLLTFIAYFQGYHEQTRLVILNQLIVEGIGLQVINVLILLMGIGCFYGFYRLIISVYPVYLSFFEKIIPTAYFATDWFYQLQHCRYVGLIGFISSYVAALVTLMYLSFYQVTEIVMPELVSIGLIGVLVSKMANQVNGVKGTLIASFMNGILLTVIPTLSLHFLKALQLEGSFRSLDTFFISQLLDRLFIF

Foldseek 3Di:
DPDDLVRVLVLLVVVLVVLLVLLLVLCVVVVPDPVVNCLLNVLSVLLSVLQSLLSVLLVVLLVVLLVLLCLLLVADADAFDCVLLSCLCVVVVVLLVLLLVLLQVLLVVCLPPHPLVEREDASSQSSSLSSLLSSQCVPFPDDSVRSSVVSSNVSSVCRRVQQVLLCVLQVHDLPPLAGANHLFSVLLVVLLVQCVVPFFDPAALVRVCVPDPCVVQQQCFLPNLLVVVLVVLVVSLVSSVVVPQQVPDFDQDPVPDTQTRPSVSVVSNVSSVSSSVSNVSSLVSCLVNVVSSVVSVCVVRVSHRYNYYLSNSLPPQRNLLSLLLVLLLVLLSVLSSVCSVVVVHYWHRFSSNVLSSVSSSSSSSSSSPRHDRSSNRSSSSSSNQQRVQQRVQCVVCVVVVHRGGDRHVSSVVVSVVCCVVRPD